Protein AF-A0A9D7K6Z4-F1 (afdb_monomer_lite)

Sequence (632 aa):
MKNIILPVLVLILILTETLTSQPLPDRYHSMVFTNWTETTDITFSTGVPRPNPGGGFYGWITGYPLNVREYQTTAVNLKMNIFTPTSDTLSKRPVIIIAFGGGFLSGSKDHWSIRLLAQNLAKRGFVTAVIDYRLGMNIFDDQLAMRAVYRGLQDGRSAVRFFKADAAGANIFRADPQNIYLGGHSSGGFIALHNAYLDTDSDRPVSTRVWNSNGIQIPDLLSLDSVGNNRNFDGRARAVFSLAGALGYTEYIEESTEPRVTLFHSTDDETVPYESGEPFSNLLWLVVGSDLPVVYGSNPISVQATSVGLAHDFHSYTSRGHGVHENGSNSLHGDIVPKISDGFYVNLLRPAPLVITGDTVICNDQLQQEYKTRQDSAAYYDWAIIGGSFIQHSPFSPEVVVLWNENAPVKSLSVTPYSYHRARGLTKSITVDILLRRTNTWTGGSGLWNTTSDWSLGISPDVCHNVVFPDLSDLSQNVTMDSTARVNISKIYIGQNQNLTLLSPLRLENASGIEVAGQLTISDTVDILSVYDADQNSLEVAGTADITTNGVLNISQATEHAVKVVNGGNLSNHGKMNIMADNPNNLFQDIKIEGAFTNYGTLSLSHPDKVVIHVTGGGVFTNEGIMVVKEE

Secondary structure (DSSP, 8-state):
----------------------PPP-TTTS---S-EEEEEEEEEEEEEEEEEE--SHHHHHHSS--SEEEEEEEEEEEEEEEEEETT---SSEEEEEEE--STTTS--TT-HHHHHHHHHHHTTT-EEEEE-------TT-HHHHHHHHHHHHHHHHHHHHHHHHHHHTT-TT-EEEEEEEEEEETHHHHHHHHHHH--SSSSS-GGGSSEEETTEEEPP---TTSSSS-TTS----SEEEEES--BS-GGG---TTSPEEEEEEETT-SSS-SSEE-TTTTT-TTSS---PPPEE-HHHHHHHHHHTT--EEEEEESS--S-TTEETTTEE-TTHHHHHHHHHIIIIISPPPP-EES-SEEETT--EEEEEE--SSEEEEEEEEESEEEEE--TT-SEEEEEE-TT-S--EEEEEEEETT--B---EEEE-EEEPPEEEEB-SSSEETT-GGGBTTSS---TTEEEEE---SS--EEEEE-TT--EEESEEEE-TTEEEEE-S-EEEEEE--EEESSEEEE-SEEEEEE-S-TT--SEEESSEEEE-TT-EEEEES--TTSEEE-TT-EEEESSEEEEE---TT----SEEESSEEEESSEEEEE-SS---EEE-TT-EEEE-SEEEEE--

Structure (mmCIF, N/CA/C/O backbone):
data_AF-A0A9D7K6Z4-F1
#
_entry.id   AF-A0A9D7K6Z4-F1
#
loop_
_atom_site.group_PDB
_atom_site.id
_atom_site.type_symbol
_atom_site.label_atom_id
_atom_site.label_alt_id
_atom_site.label_comp_id
_atom_site.label_asym_id
_atom_site.label_entity_id
_atom_site.label_seq_id
_atom_site.pdbx_PDB_ins_code
_atom_site.Cartn_x
_atom_site.Cartn_y
_atom_site.Cartn_z
_atom_site.occupancy
_atom_site.B_iso_or_equiv
_atom_site.auth_seq_id
_atom_site.auth_comp_id
_atom_site.auth_asym_id
_atom_site.auth_atom_id
_atom_site.pdbx_PDB_model_num
ATOM 1 N N . MET A 1 1 ? 35.020 -47.291 44.207 1.00 37.09 1 MET A N 1
ATOM 2 C CA . MET A 1 1 ? 35.430 -46.058 43.498 1.00 37.09 1 MET A CA 1
ATOM 3 C C . MET A 1 1 ? 34.581 -45.982 42.234 1.00 37.09 1 MET A C 1
ATOM 5 O O . MET A 1 1 ? 34.864 -46.702 41.295 1.00 37.09 1 MET A O 1
ATOM 9 N N . LYS A 1 2 ? 33.322 -45.531 42.335 1.00 36.59 2 LYS A N 1
ATOM 10 C CA . LYS A 1 2 ? 32.863 -44.150 42.077 1.00 36.59 2 LYS A CA 1
ATOM 11 C C . LYS A 1 2 ? 33.420 -43.597 40.761 1.00 36.59 2 LYS A C 1
ATOM 13 O O . LYS A 1 2 ? 34.565 -43.179 40.748 1.00 36.59 2 LYS A O 1
ATOM 18 N N . ASN A 1 3 ? 32.585 -43.555 39.724 1.00 33.53 3 ASN A N 1
ATOM 19 C CA . ASN A 1 3 ? 32.482 -42.393 38.846 1.00 33.53 3 ASN A CA 1
ATOM 20 C C . ASN A 1 3 ? 31.031 -42.257 38.380 1.00 33.53 3 ASN A C 1
ATOM 22 O O . ASN A 1 3 ? 30.435 -43.174 37.824 1.00 33.53 3 ASN A O 1
ATOM 26 N N . ILE A 1 4 ? 30.474 -41.115 38.759 1.00 34.97 4 ILE A N 1
ATOM 27 C CA . ILE A 1 4 ? 29.096 -40.668 38.616 1.00 34.97 4 ILE A CA 1
ATOM 28 C C . ILE A 1 4 ? 28.987 -40.015 37.237 1.00 34.97 4 ILE A C 1
ATOM 30 O O . ILE A 1 4 ? 29.739 -39.087 36.951 1.00 34.97 4 ILE A O 1
ATOM 34 N N . ILE A 1 5 ? 28.059 -40.479 36.402 1.00 33.41 5 ILE A N 1
ATOM 35 C CA . ILE A 1 5 ? 27.594 -39.726 35.234 1.00 33.41 5 ILE A CA 1
ATOM 36 C C . ILE A 1 5 ? 26.336 -38.986 35.688 1.00 33.41 5 ILE A C 1
ATOM 38 O O . ILE A 1 5 ? 25.294 -39.594 35.920 1.00 33.41 5 ILE A O 1
ATOM 42 N N . LEU A 1 6 ? 26.476 -37.677 35.885 1.00 29.45 6 LEU A N 1
ATOM 43 C CA . LEU A 1 6 ? 25.381 -36.738 36.108 1.00 29.45 6 LEU A CA 1
ATOM 44 C C . LEU A 1 6 ? 24.942 -36.213 34.728 1.00 29.45 6 LEU A C 1
ATOM 46 O O . LEU A 1 6 ? 25.812 -35.752 33.985 1.00 29.45 6 LEU A O 1
ATOM 50 N N . PRO A 1 7 ? 23.655 -36.249 34.344 1.00 38.41 7 PRO A N 1
ATOM 51 C CA . PRO A 1 7 ? 23.211 -35.546 33.154 1.00 38.41 7 PRO A CA 1
ATOM 52 C C . PRO A 1 7 ? 23.052 -34.062 33.497 1.00 38.41 7 PRO A C 1
ATOM 54 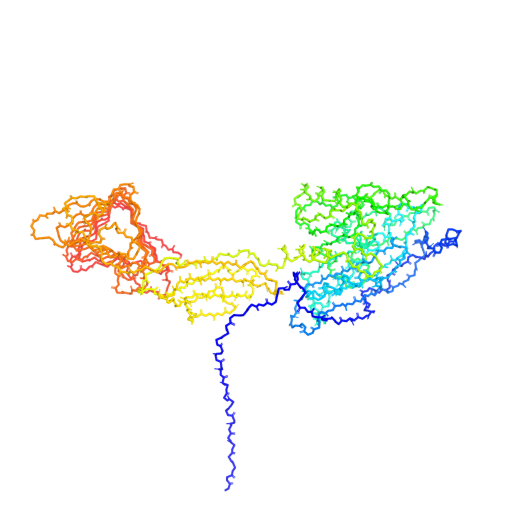O O . PRO A 1 7 ? 22.387 -33.693 34.465 1.00 38.41 7 PRO A O 1
ATOM 57 N N . VAL A 1 8 ? 23.693 -33.209 32.701 1.00 33.03 8 VAL A N 1
ATOM 58 C CA . VAL A 1 8 ? 23.504 -31.758 32.719 1.00 33.03 8 VAL A CA 1
ATOM 59 C C . VAL A 1 8 ? 22.067 -31.478 32.283 1.00 33.03 8 VAL A C 1
ATOM 61 O O . VAL A 1 8 ? 21.734 -31.579 31.104 1.00 33.03 8 VAL A O 1
ATOM 64 N N . LEU A 1 9 ? 21.206 -31.154 33.250 1.00 32.47 9 LEU A N 1
ATOM 65 C CA . LEU A 1 9 ? 19.923 -30.516 32.991 1.00 32.47 9 LEU A CA 1
ATOM 66 C C . LEU A 1 9 ? 20.225 -29.129 32.405 1.00 32.47 9 LEU A C 1
ATOM 68 O O . LEU A 1 9 ? 20.707 -28.241 33.109 1.00 32.47 9 LEU A O 1
ATOM 72 N N . VAL A 1 10 ? 19.973 -28.950 31.109 1.00 34.28 10 VAL A N 1
ATOM 73 C CA . VAL A 1 10 ? 19.897 -27.622 30.497 1.00 34.28 10 VAL A CA 1
ATOM 74 C C . VAL A 1 10 ? 18.641 -26.965 31.055 1.00 34.28 10 VAL A C 1
ATOM 76 O O . VAL A 1 10 ? 17.523 -27.277 30.655 1.00 34.28 10 VAL A O 1
ATOM 79 N N . LEU A 1 11 ? 18.837 -26.092 32.038 1.00 30.08 11 LEU A N 1
ATOM 80 C CA . LEU A 1 11 ? 17.816 -25.184 32.529 1.00 30.08 11 LEU A CA 1
ATOM 81 C C . LEU A 1 11 ? 17.513 -24.193 31.394 1.00 30.08 11 LEU A C 1
ATOM 83 O O . LEU A 1 11 ? 18.232 -23.213 31.208 1.00 30.08 11 LEU A O 1
ATOM 87 N N . ILE A 1 12 ? 16.483 -24.477 30.593 1.00 33.75 12 ILE A N 1
ATOM 88 C CA . ILE A 1 12 ? 15.885 -23.483 29.699 1.00 33.75 12 ILE A CA 1
ATOM 89 C C . ILE A 1 12 ? 15.189 -22.478 30.616 1.00 33.75 12 ILE A C 1
ATOM 91 O O . ILE A 1 12 ? 14.066 -22.696 31.067 1.00 33.75 12 ILE A O 1
ATOM 95 N N . LEU A 1 13 ? 15.893 -21.396 30.943 1.00 30.39 13 LEU A N 1
ATOM 96 C CA . LEU A 1 13 ? 15.270 -20.201 31.488 1.00 30.39 13 LEU A CA 1
ATOM 97 C C . LEU A 1 13 ? 14.396 -19.630 30.363 1.00 30.39 13 LEU A C 1
ATOM 99 O O . LEU A 1 13 ? 14.891 -18.952 29.465 1.00 30.39 13 LEU A O 1
ATOM 103 N N . ILE A 1 14 ? 13.102 -19.950 30.371 1.00 37.38 14 ILE A N 1
ATOM 104 C CA . ILE A 1 14 ? 12.118 -19.192 29.602 1.00 37.38 14 ILE A CA 1
ATOM 105 C C . ILE A 1 14 ? 12.006 -17.850 30.325 1.00 37.38 14 ILE A C 1
ATOM 107 O O . ILE A 1 14 ? 11.210 -17.690 31.247 1.00 37.38 14 ILE A O 1
ATOM 111 N N . LEU A 1 15 ? 12.862 -16.894 29.954 1.00 34.25 15 LEU A N 1
ATOM 112 C CA . LEU A 1 15 ? 12.531 -15.490 30.143 1.00 34.25 15 LEU A CA 1
ATOM 113 C C . LEU A 1 15 ? 11.283 -15.253 29.295 1.00 34.25 15 LEU A C 1
ATOM 115 O O . LEU A 1 15 ? 11.362 -15.132 28.074 1.00 34.25 15 LEU A O 1
ATOM 119 N N . THR A 1 16 ? 10.117 -15.217 29.933 1.00 36.50 16 THR A N 1
ATOM 120 C CA . THR A 1 16 ? 8.957 -14.534 29.370 1.00 36.50 16 THR A CA 1
ATOM 121 C C . THR A 1 16 ? 9.285 -13.046 29.398 1.00 36.50 16 THR A C 1
ATOM 123 O O . THR A 1 16 ? 8.867 -12.322 30.300 1.00 36.50 16 THR A O 1
ATOM 126 N N . GLU A 1 17 ? 10.123 -12.594 28.463 1.00 37.31 17 GLU A N 1
ATOM 127 C CA . GLU A 1 17 ? 10.185 -11.177 28.150 1.00 37.31 17 GLU A CA 1
ATOM 128 C C . GLU A 1 17 ? 8.777 -10.801 27.704 1.00 37.31 17 GLU A C 1
ATOM 130 O O . GLU A 1 17 ? 8.263 -11.309 26.704 1.00 37.31 17 GLU A O 1
ATOM 135 N N . THR A 1 18 ? 8.116 -9.948 28.480 1.00 43.31 18 THR A N 1
ATOM 136 C CA . THR A 1 18 ? 7.000 -9.173 27.967 1.00 43.31 18 THR A CA 1
ATOM 137 C C . THR A 1 18 ? 7.579 -8.340 26.829 1.00 43.31 18 THR A C 1
ATOM 139 O O . THR A 1 18 ? 8.197 -7.299 27.045 1.00 43.31 18 THR A O 1
ATOM 142 N N . LEU A 1 19 ? 7.481 -8.860 25.603 1.00 53.88 19 LEU A N 1
ATOM 143 C CA . LEU A 1 19 ? 7.866 -8.156 24.389 1.00 53.88 19 LEU A CA 1
ATOM 144 C C . LEU A 1 19 ? 6.964 -6.929 24.295 1.00 53.88 19 LEU A C 1
ATOM 146 O O . LEU A 1 19 ? 5.856 -6.989 23.772 1.00 53.88 19 LEU A O 1
ATOM 150 N N . THR A 1 20 ? 7.409 -5.816 24.869 1.00 63.69 20 THR A N 1
ATOM 151 C CA . THR A 1 20 ? 6.749 -4.533 24.656 1.00 63.69 20 THR A CA 1
ATOM 152 C C . THR A 1 20 ? 6.937 -4.179 23.188 1.00 63.69 20 THR A C 1
ATOM 154 O O . THR A 1 20 ? 8.060 -4.219 22.676 1.00 63.69 20 THR A O 1
ATOM 157 N N . SER A 1 21 ? 5.845 -3.885 22.483 1.00 71.31 21 SER A N 1
ATOM 158 C CA . SER A 1 21 ? 5.970 -3.319 21.148 1.00 71.31 21 SER A CA 1
ATOM 159 C C . SER A 1 21 ? 6.743 -2.009 21.244 1.00 71.31 21 SER A C 1
ATOM 161 O O . SER A 1 21 ? 6.557 -1.206 22.159 1.00 71.31 21 SER A O 1
ATOM 163 N N . GLN A 1 22 ? 7.662 -1.835 20.312 1.00 82.44 22 GLN A N 1
ATOM 164 C CA . GLN A 1 22 ? 8.374 -0.589 20.089 1.00 82.44 22 GLN A CA 1
ATOM 165 C C . GLN A 1 22 ? 8.113 -0.118 18.658 1.00 82.44 22 GLN A C 1
ATOM 167 O O . GLN A 1 22 ? 7.938 -0.963 17.764 1.00 82.44 22 GLN A O 1
ATOM 172 N N . PRO A 1 23 ? 8.154 1.199 18.405 1.00 87.75 23 PRO A N 1
ATOM 173 C CA . PRO A 1 23 ? 8.072 1.720 17.053 1.00 87.75 23 PRO A CA 1
ATOM 174 C C . PRO A 1 23 ? 9.242 1.195 16.220 1.00 87.75 23 PRO A C 1
ATOM 176 O O . PRO A 1 23 ? 10.409 1.274 16.613 1.00 87.75 23 PRO A O 1
ATOM 179 N N . LEU A 1 24 ? 8.926 0.655 15.043 1.00 90.31 24 LEU A N 1
ATOM 180 C CA . LEU A 1 24 ? 9.923 0.215 14.074 1.00 90.31 24 LEU A CA 1
ATOM 181 C C . LEU A 1 24 ? 10.249 1.355 13.091 1.00 90.31 24 LEU A C 1
ATOM 183 O O . LEU A 1 24 ? 9.414 2.230 12.856 1.00 90.31 24 LEU A O 1
ATOM 187 N N . PRO A 1 25 ? 11.446 1.356 12.474 1.00 89.62 25 PRO A N 1
ATOM 188 C CA . PRO A 1 25 ? 11.781 2.334 11.443 1.00 89.62 25 PRO A CA 1
ATOM 189 C C . PRO A 1 25 ? 10.821 2.268 10.249 1.00 89.62 25 PRO A C 1
ATOM 191 O O . PRO A 1 25 ? 10.492 1.178 9.778 1.00 89.62 25 PRO A O 1
ATOM 194 N N . ASP A 1 26 ? 10.438 3.430 9.720 1.00 89.88 26 ASP A N 1
ATOM 195 C CA . ASP A 1 26 ? 9.534 3.550 8.573 1.00 89.88 26 ASP A CA 1
ATOM 196 C C . ASP A 1 26 ? 10.262 3.298 7.243 1.00 89.88 26 ASP A C 1
ATOM 198 O O . ASP A 1 26 ? 10.756 4.219 6.572 1.00 89.88 26 ASP A O 1
ATOM 202 N N . ARG A 1 27 ? 10.385 2.011 6.901 1.00 94.00 27 ARG A N 1
ATOM 203 C CA . ARG A 1 27 ? 11.029 1.566 5.665 1.00 94.00 27 ARG A CA 1
ATOM 204 C C . ARG A 1 27 ? 10.255 2.028 4.442 1.00 94.00 27 ARG A C 1
ATOM 206 O O . ARG A 1 27 ? 9.035 2.119 4.443 1.00 94.00 27 ARG A O 1
ATOM 213 N N . TYR A 1 28 ? 10.993 2.239 3.361 1.00 95.38 28 TYR A N 1
ATOM 214 C CA . TYR A 1 28 ? 10.510 2.597 2.028 1.00 95.38 28 TYR A CA 1
ATOM 215 C C . TYR A 1 28 ? 9.839 3.964 1.927 1.00 95.38 28 TYR A C 1
ATOM 217 O O . TYR A 1 28 ? 9.566 4.392 0.817 1.00 95.38 28 TYR A O 1
ATOM 225 N N . HIS A 1 29 ? 9.636 4.680 3.025 1.00 91.31 29 HIS A N 1
ATOM 226 C CA . HIS A 1 29 ? 9.153 6.060 3.024 1.00 91.31 29 HIS A CA 1
ATOM 227 C C . HIS A 1 29 ? 10.229 7.046 3.507 1.00 91.31 29 HIS A C 1
ATOM 229 O O . HIS A 1 29 ? 10.330 8.168 3.007 1.00 91.31 29 HIS A O 1
ATOM 235 N N . SER A 1 30 ? 11.132 6.609 4.389 1.00 90.06 30 SER A N 1
ATOM 236 C CA . SER A 1 30 ? 12.250 7.415 4.892 1.00 90.06 30 SER A CA 1
ATOM 237 C C . SER A 1 30 ? 13.598 6.697 4.755 1.00 90.06 30 SER A C 1
ATOM 239 O O . SER A 1 30 ? 13.662 5.481 4.562 1.00 90.06 30 SER A O 1
ATOM 241 N N . MET A 1 31 ? 14.705 7.449 4.806 1.00 93.56 31 MET A N 1
ATOM 242 C CA . MET A 1 31 ? 16.043 6.850 4.862 1.00 93.56 31 MET A CA 1
ATOM 243 C C . MET A 1 31 ? 16.291 6.299 6.265 1.00 93.56 31 MET A C 1
ATOM 245 O O . MET A 1 31 ? 16.616 7.045 7.184 1.00 93.56 31 MET A O 1
ATOM 249 N N . VAL A 1 32 ? 16.140 4.988 6.416 1.00 94.81 32 VAL A N 1
ATOM 250 C CA . VAL A 1 32 ? 16.322 4.275 7.691 1.00 94.81 32 VAL A CA 1
ATOM 251 C C . VAL A 1 32 ? 17.691 3.602 7.810 1.00 94.81 32 VAL A C 1
ATOM 253 O O . VAL A 1 32 ? 18.069 3.161 8.892 1.00 94.81 32 VAL A O 1
ATOM 256 N N . PHE A 1 33 ? 18.457 3.550 6.716 1.00 96.06 33 PHE A N 1
ATOM 257 C CA . PHE A 1 33 ? 19.828 3.047 6.689 1.00 96.06 33 PHE A CA 1
ATOM 258 C C . PHE A 1 33 ? 20.815 4.155 6.324 1.00 96.06 33 PHE A C 1
ATOM 260 O O . PHE A 1 33 ? 20.578 4.966 5.429 1.00 96.06 33 PHE A O 1
ATOM 267 N N . THR A 1 34 ? 21.971 4.148 6.984 1.00 94.06 34 THR A N 1
ATOM 268 C CA . THR A 1 34 ? 23.052 5.107 6.724 1.00 94.06 34 THR A CA 1
ATOM 269 C C . THR A 1 34 ? 23.869 4.736 5.485 1.00 94.06 34 THR A C 1
ATOM 271 O O . THR A 1 34 ? 24.224 5.617 4.696 1.00 94.06 34 THR A O 1
ATOM 274 N N . ASN A 1 35 ? 24.114 3.435 5.283 1.00 95.69 35 ASN A N 1
ATOM 275 C CA . ASN A 1 35 ? 25.015 2.883 4.270 1.00 95.69 35 ASN A CA 1
ATOM 276 C C . ASN A 1 35 ? 24.365 1.767 3.436 1.00 95.69 35 ASN A C 1
ATOM 278 O O . ASN A 1 35 ? 23.361 1.167 3.828 1.00 95.69 35 ASN A O 1
ATOM 282 N N . TRP A 1 36 ? 24.986 1.472 2.295 1.00 96.62 36 TRP A N 1
ATOM 283 C CA . TRP A 1 36 ? 24.641 0.368 1.404 1.00 96.62 36 TRP A CA 1
ATOM 284 C C . TRP A 1 36 ? 25.891 -0.450 1.054 1.00 96.62 36 TRP A C 1
ATOM 286 O O . TRP A 1 36 ? 27.018 0.033 1.159 1.00 96.62 36 TRP A O 1
ATOM 296 N N . THR A 1 37 ? 25.680 -1.685 0.615 1.00 97.75 37 THR A N 1
ATOM 297 C CA . THR A 1 37 ? 26.680 -2.566 0.011 1.00 97.75 37 THR A CA 1
ATOM 298 C C . THR A 1 37 ? 26.389 -2.678 -1.477 1.00 97.75 37 THR A C 1
ATOM 300 O O . THR A 1 37 ? 25.245 -2.931 -1.855 1.00 97.75 37 THR A O 1
ATOM 303 N N . GLU A 1 38 ? 27.407 -2.495 -2.314 1.00 98.00 38 GLU A N 1
ATOM 304 C CA . GLU A 1 38 ? 27.313 -2.663 -3.764 1.00 98.00 38 GLU A CA 1
ATOM 305 C C . GLU A 1 38 ? 27.996 -3.965 -4.194 1.00 98.00 38 GLU A C 1
ATOM 307 O O . GLU A 1 38 ? 29.145 -4.218 -3.843 1.00 98.00 38 GLU A O 1
ATOM 312 N N . THR A 1 39 ? 27.286 -4.786 -4.964 1.00 98.12 39 THR A N 1
ATOM 313 C CA . THR A 1 39 ? 27.839 -5.944 -5.672 1.00 98.12 39 THR A CA 1
ATOM 314 C C . THR A 1 39 ? 27.844 -5.629 -7.162 1.00 98.12 39 THR A C 1
ATOM 316 O O . THR A 1 39 ? 26.783 -5.461 -7.764 1.00 98.12 39 THR A O 1
ATOM 319 N N . THR A 1 40 ? 29.031 -5.496 -7.747 1.00 97.88 40 THR A N 1
ATOM 320 C CA . THR A 1 40 ? 29.208 -5.026 -9.124 1.00 97.88 40 THR A CA 1
ATOM 321 C C . THR A 1 40 ? 29.250 -6.168 -10.134 1.00 97.88 40 THR A C 1
ATOM 323 O O . THR A 1 40 ? 29.604 -7.300 -9.810 1.00 97.88 40 THR A O 1
ATOM 326 N N . ASP A 1 41 ? 28.929 -5.845 -11.388 1.00 97.75 41 ASP A N 1
ATOM 327 C CA . ASP A 1 41 ? 29.152 -6.705 -12.559 1.00 97.75 41 ASP A CA 1
ATOM 328 C C . ASP A 1 41 ? 28.495 -8.099 -12.514 1.00 97.75 41 ASP A C 1
ATOM 330 O O . ASP A 1 41 ? 28.955 -9.043 -13.168 1.00 97.75 41 ASP A O 1
ATOM 334 N N . ILE A 1 42 ? 27.365 -8.220 -11.815 1.00 98.56 42 ILE A N 1
ATOM 335 C CA . ILE A 1 42 ? 26.556 -9.440 -11.796 1.00 98.56 42 ILE A CA 1
ATOM 336 C C . ILE A 1 42 ? 25.963 -9.670 -13.183 1.00 98.56 42 ILE A C 1
ATOM 338 O O . ILE A 1 42 ? 25.222 -8.838 -13.697 1.00 98.56 42 ILE A O 1
ATOM 342 N N . THR A 1 43 ? 26.280 -10.807 -13.800 1.00 98.62 43 THR A N 1
ATOM 343 C CA . THR A 1 43 ? 25.720 -11.172 -15.107 1.00 98.62 43 THR A CA 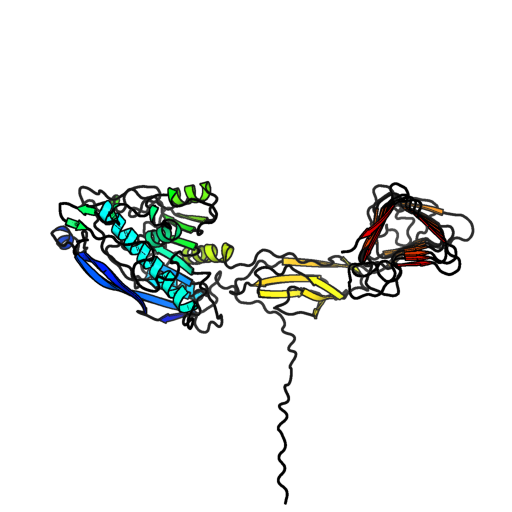1
ATOM 344 C C . THR A 1 43 ? 24.317 -11.740 -14.925 1.00 98.62 43 THR A C 1
ATOM 346 O O . THR A 1 43 ? 24.156 -12.766 -14.270 1.00 98.62 43 THR A O 1
ATOM 349 N N . PHE A 1 44 ? 23.314 -11.091 -15.518 1.00 98.50 44 PHE A N 1
ATOM 350 C CA . PHE A 1 44 ? 21.906 -11.492 -15.386 1.00 98.50 44 PHE A CA 1
ATOM 351 C C . PHE A 1 44 ? 21.299 -12.048 -16.681 1.00 98.50 44 PHE A C 1
ATOM 353 O O . PHE A 1 44 ? 20.234 -12.666 -16.654 1.00 98.50 44 PHE A O 1
ATOM 360 N N . SER A 1 45 ? 21.963 -11.811 -17.814 1.00 98.31 45 SER A N 1
ATOM 361 C CA . SER A 1 45 ? 21.547 -12.297 -19.126 1.00 98.31 45 SER A CA 1
ATOM 362 C C . SER A 1 45 ? 22.776 -12.600 -19.981 1.00 98.31 45 SER A C 1
ATOM 364 O O . SER A 1 45 ? 23.650 -11.745 -20.130 1.00 98.31 45 SER A O 1
ATOM 366 N N . THR A 1 46 ? 22.875 -13.811 -20.528 1.00 98.25 46 THR A N 1
ATOM 367 C CA . THR A 1 46 ? 24.036 -14.280 -21.291 1.00 98.25 46 THR A CA 1
ATOM 368 C C . THR A 1 46 ? 23.726 -14.487 -22.765 1.00 98.25 46 THR A C 1
ATOM 370 O O . THR A 1 46 ? 22.639 -14.928 -23.141 1.00 98.25 46 THR A O 1
ATOM 373 N N . GLY A 1 47 ? 24.718 -14.191 -23.608 1.00 96.81 47 GLY A N 1
ATOM 374 C CA . GLY A 1 47 ? 24.698 -14.500 -25.037 1.00 96.81 47 GLY A CA 1
ATOM 375 C C . GLY A 1 47 ? 23.547 -13.868 -25.824 1.00 96.81 47 GLY A C 1
ATOM 376 O O . GLY A 1 47 ? 23.122 -14.434 -26.830 1.00 96.81 47 GLY A O 1
ATOM 377 N N . VAL A 1 48 ? 23.016 -12.724 -25.384 1.00 96.88 48 VAL A N 1
ATOM 378 C CA . VAL A 1 48 ? 21.910 -12.064 -26.087 1.00 96.88 48 VAL A CA 1
ATOM 379 C C . VAL A 1 48 ? 22.413 -11.389 -27.367 1.00 96.88 48 VAL A C 1
ATOM 381 O O . VAL A 1 48 ? 23.486 -10.780 -27.354 1.00 96.88 48 VAL A O 1
ATOM 384 N N . PRO A 1 49 ? 21.678 -11.477 -28.490 1.00 95.50 49 PRO A N 1
ATOM 385 C CA . PRO A 1 49 ? 22.128 -10.915 -29.756 1.00 95.50 49 PRO A CA 1
ATOM 386 C C . PRO A 1 49 ? 21.997 -9.391 -29.732 1.00 95.50 49 PRO A C 1
ATOM 388 O O . PRO A 1 49 ? 20.895 -8.850 -29.589 1.00 95.50 49 PRO A O 1
ATOM 391 N N . ARG A 1 50 ? 23.128 -8.699 -29.881 1.00 95.19 50 ARG A N 1
ATOM 392 C CA . ARG A 1 50 ? 23.211 -7.246 -30.054 1.00 95.19 50 ARG A CA 1
ATOM 393 C C . ARG A 1 50 ? 23.583 -6.931 -31.500 1.00 95.19 50 ARG A C 1
ATOM 395 O O . ARG A 1 50 ? 24.578 -7.483 -31.968 1.00 95.19 50 ARG A O 1
ATOM 402 N N . PRO A 1 51 ? 22.843 -6.069 -32.210 1.00 94.06 51 PRO A N 1
ATOM 403 C CA . PRO A 1 51 ? 23.204 -5.712 -33.574 1.00 94.06 51 PRO A CA 1
ATOM 404 C C . PRO A 1 51 ? 24.531 -4.946 -33.599 1.00 94.06 51 PRO A C 1
ATOM 406 O O . PRO A 1 51 ? 24.820 -4.131 -32.720 1.00 94.06 51 PRO A O 1
ATOM 409 N N . ASN A 1 52 ? 25.351 -5.223 -34.608 1.00 92.12 52 ASN A N 1
ATOM 410 C CA . ASN A 1 52 ? 26.633 -4.552 -34.781 1.00 92.12 52 ASN A CA 1
ATOM 411 C C . ASN A 1 52 ? 26.416 -3.120 -35.302 1.00 92.12 52 ASN A C 1
ATOM 413 O O . ASN A 1 52 ? 25.506 -2.903 -36.110 1.00 92.12 52 ASN A O 1
ATOM 417 N N . PRO A 1 53 ? 27.254 -2.144 -34.903 1.00 90.06 53 PRO A N 1
ATOM 418 C CA . PRO A 1 53 ? 27.210 -0.796 -35.464 1.00 90.06 53 PRO A CA 1
ATOM 419 C C . PRO A 1 53 ? 27.282 -0.800 -36.996 1.00 90.06 53 PRO A C 1
ATOM 421 O O . PRO A 1 53 ? 28.077 -1.533 -37.590 1.00 90.06 53 PRO A O 1
ATOM 424 N N . GLY A 1 54 ? 26.463 0.031 -37.643 1.00 84.88 54 GLY A N 1
ATOM 425 C CA . GLY A 1 54 ? 26.444 0.162 -39.101 1.00 84.88 54 GLY A CA 1
ATOM 426 C C . GLY A 1 54 ? 27.694 0.844 -39.652 1.00 84.88 54 GLY A C 1
ATOM 427 O O . GLY A 1 54 ? 28.203 0.438 -40.705 1.00 84.88 54 GLY A O 1
ATOM 428 N N . GLY A 1 55 ? 28.219 1.812 -38.893 1.00 81.50 55 GLY A N 1
ATOM 429 C CA . GLY A 1 55 ? 29.345 2.659 -39.273 1.00 81.50 55 GLY A CA 1
ATOM 430 C C . GLY A 1 55 ? 28.954 3.696 -40.330 1.00 81.50 55 GLY A C 1
ATOM 431 O O . GLY A 1 55 ? 27.778 3.980 -40.546 1.00 81.50 55 GLY A O 1
ATOM 432 N N . GLY A 1 56 ? 29.952 4.252 -41.016 1.00 79.88 56 GLY A N 1
ATOM 433 C CA . GLY A 1 56 ? 29.746 5.231 -42.087 1.00 79.88 56 GLY A CA 1
ATOM 434 C C . GLY A 1 56 ? 29.902 6.683 -41.635 1.00 79.88 56 GLY A C 1
ATOM 435 O O . GLY A 1 56 ? 30.359 6.960 -40.526 1.00 79.88 56 GLY A O 1
ATOM 436 N N . PHE A 1 57 ? 29.548 7.607 -42.531 1.00 76.19 57 PHE A N 1
ATOM 437 C CA . PHE A 1 57 ? 29.800 9.045 -42.384 1.00 76.19 57 PHE A CA 1
ATOM 438 C C . PHE A 1 57 ? 29.279 9.610 -41.056 1.00 76.19 57 PHE A C 1
ATOM 440 O O . PHE A 1 57 ? 30.030 10.261 -40.338 1.00 76.19 57 PHE A O 1
ATOM 447 N N . TYR A 1 58 ? 28.037 9.281 -40.688 1.00 69.19 58 TYR A N 1
ATOM 448 C CA . TYR A 1 58 ? 27.405 9.770 -39.461 1.00 69.19 58 TYR A CA 1
ATOM 449 C C . TYR A 1 58 ? 28.109 9.295 -38.188 1.00 69.19 58 TYR A C 1
ATOM 451 O O . TYR A 1 58 ? 28.339 10.100 -37.293 1.00 69.19 58 TYR A O 1
ATOM 459 N N . GLY A 1 59 ? 28.521 8.026 -38.121 1.00 75.31 59 GLY A N 1
ATOM 460 C CA . GLY A 1 59 ? 29.284 7.522 -36.976 1.00 75.31 59 GLY A CA 1
ATOM 461 C C . GLY A 1 59 ? 30.678 8.144 -36.860 1.00 75.31 59 GLY A C 1
ATOM 462 O O . GLY A 1 59 ? 31.171 8.335 -35.752 1.00 75.31 59 GLY A O 1
ATOM 463 N N . TRP A 1 60 ? 31.294 8.509 -37.990 1.00 73.44 60 TRP A N 1
ATOM 464 C CA . TRP A 1 60 ? 32.585 9.201 -38.008 1.00 73.44 60 TRP A CA 1
ATOM 465 C C . TRP A 1 60 ? 32.488 10.644 -37.497 1.00 73.44 60 TRP A C 1
ATOM 467 O O . TRP A 1 60 ? 33.343 11.060 -36.719 1.00 73.44 60 TRP A O 1
ATOM 477 N N . ILE A 1 61 ? 31.450 11.394 -37.887 1.00 73.81 61 ILE A N 1
ATOM 478 C CA . ILE A 1 61 ? 31.309 12.803 -37.484 1.00 73.81 61 ILE A CA 1
ATOM 479 C C . ILE A 1 61 ? 30.713 12.993 -36.082 1.00 73.81 61 ILE A C 1
ATOM 481 O O . ILE A 1 61 ? 31.033 13.987 -35.438 1.00 73.81 61 ILE A O 1
ATOM 485 N N . THR A 1 62 ? 29.853 12.086 -35.599 1.00 73.69 62 THR A N 1
ATOM 486 C CA . THR A 1 62 ? 29.172 12.257 -34.297 1.00 73.69 62 THR A CA 1
ATOM 487 C C . THR A 1 62 ? 29.813 11.472 -33.157 1.00 73.69 62 THR A C 1
ATOM 489 O O . THR A 1 62 ? 29.560 11.779 -31.995 1.00 73.69 62 THR A O 1
ATOM 492 N N . GLY A 1 63 ? 30.610 10.442 -33.461 1.00 78.12 63 GLY A N 1
ATOM 493 C CA . GLY A 1 63 ? 31.128 9.505 -32.460 1.00 78.12 63 GLY A CA 1
ATOM 494 C C . GLY A 1 63 ? 30.084 8.523 -31.910 1.00 78.12 63 GLY A C 1
ATOM 495 O O . GLY A 1 63 ? 30.426 7.697 -31.065 1.00 78.12 63 GLY A O 1
ATOM 496 N N . TYR A 1 64 ? 28.838 8.564 -32.398 1.00 76.44 64 TYR A N 1
ATOM 497 C CA . TYR A 1 64 ? 27.758 7.662 -31.994 1.00 76.44 64 TYR A CA 1
ATOM 498 C C . TYR A 1 64 ? 27.372 6.698 -33.126 1.00 76.44 64 TYR A C 1
ATOM 500 O O . TYR A 1 64 ? 27.308 7.099 -34.290 1.00 76.44 64 TYR A O 1
ATOM 508 N N . PRO A 1 65 ? 27.061 5.423 -32.824 1.00 83.00 65 PRO A N 1
ATOM 509 C CA . PRO A 1 65 ? 26.575 4.474 -33.820 1.00 83.00 65 PRO A CA 1
ATOM 510 C C . PRO A 1 65 ? 25.097 4.747 -34.141 1.00 83.00 65 PRO A C 1
ATOM 512 O O . PRO A 1 65 ? 24.215 4.044 -33.663 1.00 83.00 65 PRO A O 1
ATOM 515 N N . LEU A 1 66 ? 24.835 5.782 -34.947 1.00 83.94 66 LEU A N 1
ATOM 516 C CA . LEU A 1 66 ? 23.485 6.252 -35.307 1.00 83.94 66 LEU A CA 1
ATOM 517 C C . LEU A 1 66 ? 22.695 5.277 -36.211 1.00 83.94 66 LEU A C 1
ATOM 519 O O . LEU A 1 66 ? 21.513 5.481 -36.467 1.00 83.94 66 LEU A O 1
ATOM 523 N N . ASN A 1 67 ? 23.337 4.209 -36.688 1.00 86.75 67 ASN A N 1
ATOM 524 C CA . ASN A 1 67 ? 22.732 3.110 -37.435 1.00 86.75 67 ASN A CA 1
ATOM 525 C C . ASN A 1 67 ? 23.311 1.753 -36.995 1.00 86.75 67 ASN A C 1
ATOM 527 O O . ASN A 1 67 ? 24.422 1.664 -36.458 1.00 86.75 67 ASN A O 1
ATOM 531 N N . VAL A 1 68 ? 22.589 0.665 -37.279 1.00 88.81 68 VAL A N 1
ATOM 532 C CA . VAL A 1 68 ? 22.989 -0.707 -36.920 1.00 88.81 68 VAL A CA 1
ATOM 533 C C . VAL A 1 68 ? 22.678 -1.725 -38.017 1.00 88.81 68 VAL A C 1
ATOM 535 O O . VAL A 1 68 ? 21.812 -1.505 -38.860 1.00 88.81 68 VAL A O 1
ATOM 538 N N . ARG A 1 69 ? 23.381 -2.864 -38.000 1.00 89.19 69 ARG A N 1
ATOM 539 C CA . ARG A 1 69 ? 23.155 -4.009 -38.897 1.00 89.19 69 ARG A CA 1
ATOM 540 C C . ARG A 1 69 ? 22.411 -5.113 -38.160 1.00 89.19 69 ARG A C 1
ATOM 542 O O . ARG A 1 69 ? 23.013 -5.954 -37.505 1.00 89.19 69 ARG A O 1
ATOM 549 N N . GLU A 1 70 ? 21.095 -5.143 -38.300 1.00 88.50 70 GLU A N 1
ATOM 550 C CA . GLU A 1 70 ? 20.230 -6.117 -37.613 1.00 88.50 70 GLU A CA 1
ATOM 551 C C . GLU A 1 70 ? 20.439 -7.572 -38.061 1.00 88.50 70 GLU A C 1
ATOM 553 O O . GLU A 1 70 ? 20.157 -8.499 -37.310 1.00 88.50 70 GLU A O 1
ATOM 558 N N . TYR A 1 71 ? 20.982 -7.776 -39.261 1.00 86.81 71 TYR A N 1
ATOM 559 C CA . TYR A 1 71 ? 21.354 -9.089 -39.797 1.00 86.81 71 TYR A CA 1
ATOM 560 C C . TYR A 1 71 ? 22.742 -9.568 -39.324 1.00 86.81 71 TYR A C 1
ATOM 562 O O . TYR A 1 71 ? 23.138 -10.696 -39.608 1.00 86.81 71 TYR A O 1
ATOM 570 N N . GLN A 1 72 ? 23.505 -8.722 -38.620 1.00 89.81 72 GLN A N 1
ATOM 571 C CA . GLN A 1 72 ? 24.826 -9.038 -38.070 1.00 89.81 72 GLN A CA 1
ATOM 572 C C . GLN A 1 72 ? 24.848 -8.725 -36.578 1.00 89.81 72 GLN A C 1
ATOM 574 O O . GLN A 1 72 ? 25.027 -7.577 -36.177 1.00 89.81 72 GLN A O 1
ATOM 579 N N . THR A 1 73 ? 24.705 -9.755 -35.747 1.00 92.56 73 THR A N 1
ATOM 580 C CA . THR A 1 73 ? 24.679 -9.597 -34.290 1.00 92.56 73 THR A CA 1
ATOM 581 C C . THR A 1 73 ? 25.903 -10.201 -33.621 1.00 92.56 73 THR A C 1
ATOM 583 O O . THR A 1 73 ? 26.357 -11.277 -34.009 1.00 92.56 73 THR A O 1
ATOM 586 N N . THR A 1 74 ? 26.370 -9.565 -32.553 1.00 94.62 74 THR A N 1
ATOM 587 C CA . THR A 1 74 ? 27.338 -10.132 -31.612 1.00 94.62 74 THR A CA 1
ATOM 588 C C . THR A 1 74 ? 26.612 -10.573 -30.345 1.00 94.62 74 THR A C 1
ATOM 590 O O . THR A 1 74 ? 25.782 -9.837 -29.810 1.00 94.62 74 THR A O 1
ATOM 593 N N . ALA A 1 75 ? 26.918 -11.774 -29.856 1.00 96.75 75 ALA A N 1
ATOM 594 C CA . ALA A 1 75 ? 26.416 -12.248 -28.572 1.00 96.75 75 ALA A CA 1
ATOM 595 C C . ALA A 1 75 ? 27.081 -11.461 -27.431 1.00 96.75 75 ALA A C 1
ATOM 597 O O . ALA A 1 75 ? 28.308 -11.405 -27.351 1.00 96.75 75 ALA A O 1
ATOM 598 N N . VAL A 1 76 ? 26.282 -10.858 -26.550 1.00 97.62 76 VAL A N 1
ATOM 599 C CA . VAL A 1 76 ? 26.776 -10.086 -25.401 1.00 97.62 76 VAL A CA 1
ATOM 600 C C . VAL A 1 76 ? 26.185 -10.594 -24.092 1.00 97.62 76 VAL A C 1
ATOM 602 O O . VAL A 1 76 ? 25.073 -11.117 -24.056 1.00 97.62 76 VAL A O 1
ATOM 605 N N . ASN A 1 77 ? 26.935 -10.423 -23.006 1.00 98.44 77 ASN A N 1
ATOM 606 C CA . ASN A 1 77 ? 26.439 -10.641 -21.651 1.00 98.44 77 ASN A CA 1
ATOM 607 C C . ASN A 1 77 ? 26.041 -9.292 -21.053 1.00 98.44 77 ASN A C 1
ATOM 609 O O . ASN A 1 77 ? 26.818 -8.339 -21.120 1.00 98.44 77 ASN A O 1
ATOM 613 N N . LEU A 1 78 ? 24.852 -9.223 -20.463 1.00 98.75 78 LEU A N 1
ATOM 614 C CA . LEU A 1 78 ? 24.362 -8.042 -19.766 1.00 98.75 78 LEU A CA 1
ATOM 615 C C . LEU A 1 78 ? 24.620 -8.177 -18.271 1.00 98.75 78 LEU A C 1
ATOM 617 O O . LEU A 1 78 ? 24.414 -9.242 -17.673 1.00 98.75 78 LEU A O 1
ATOM 621 N N . LYS A 1 79 ? 25.084 -7.079 -17.681 1.00 98.81 79 LYS A N 1
ATOM 622 C CA . LYS A 1 79 ? 25.498 -7.001 -16.286 1.00 98.81 79 LYS A CA 1
ATOM 623 C C . LYS A 1 79 ? 24.636 -6.022 -15.506 1.00 98.81 79 LYS A C 1
ATOM 625 O O . LYS A 1 79 ? 23.992 -5.151 -16.079 1.00 98.81 79 LYS A O 1
ATOM 630 N N . MET A 1 80 ? 24.651 -6.144 -14.189 1.00 98.81 80 MET A N 1
ATOM 631 C CA . MET A 1 80 ? 24.026 -5.194 -13.283 1.00 98.81 80 MET A CA 1
ATOM 632 C C . MET A 1 80 ? 24.896 -4.936 -12.057 1.00 98.81 80 MET A C 1
ATOM 634 O O . MET A 1 80 ? 25.691 -5.788 -11.657 1.00 98.81 80 MET A O 1
ATOM 638 N N . ASN A 1 81 ? 24.718 -3.764 -11.455 1.00 98.81 81 ASN A N 1
ATOM 639 C CA . ASN A 1 81 ? 25.237 -3.457 -10.126 1.00 98.81 81 ASN A CA 1
ATOM 640 C C . ASN A 1 81 ? 24.065 -3.482 -9.144 1.00 98.81 81 ASN A C 1
ATOM 642 O O . ASN A 1 81 ? 23.069 -2.795 -9.375 1.00 98.81 81 ASN A O 1
ATOM 646 N N . ILE A 1 82 ? 24.177 -4.259 -8.068 1.00 98.88 82 ILE A N 1
ATOM 647 C CA . ILE A 1 82 ? 23.120 -4.429 -7.064 1.00 98.88 82 ILE A CA 1
ATOM 648 C C . ILE A 1 82 ? 23.524 -3.708 -5.782 1.00 98.88 82 ILE A C 1
ATOM 650 O O . ILE A 1 82 ? 24.603 -3.951 -5.243 1.00 98.88 82 ILE A O 1
ATOM 654 N N . PHE A 1 83 ? 22.645 -2.854 -5.269 1.00 98.69 83 PHE A N 1
ATOM 655 C CA . PHE A 1 83 ? 22.824 -2.105 -4.034 1.00 98.69 83 PHE A CA 1
ATOM 656 C C . PHE A 1 83 ? 21.843 -2.632 -2.988 1.00 98.69 83 PHE A C 1
ATOM 658 O O . PHE A 1 83 ? 20.638 -2.727 -3.225 1.00 98.69 83 PHE A O 1
ATOM 665 N N . THR A 1 84 ? 22.354 -2.979 -1.809 1.00 97.75 84 THR A N 1
ATOM 666 C CA . THR A 1 84 ? 21.532 -3.450 -0.688 1.00 97.75 84 THR A CA 1
ATOM 667 C C . THR A 1 84 ? 21.852 -2.667 0.580 1.00 97.75 84 THR A C 1
ATOM 669 O O . THR A 1 84 ? 23.015 -2.334 0.800 1.00 97.75 84 THR A O 1
ATOM 672 N N . PRO A 1 85 ? 20.871 -2.353 1.437 1.00 95.38 85 PRO A N 1
ATOM 673 C CA . PRO A 1 85 ? 21.144 -1.710 2.718 1.00 95.38 85 PRO A CA 1
ATOM 674 C C . PRO A 1 85 ? 22.033 -2.589 3.607 1.00 95.38 85 PRO A C 1
ATOM 676 O O . PRO A 1 85 ? 21.806 -3.797 3.746 1.00 95.38 85 PRO A O 1
ATOM 679 N N . THR A 1 86 ? 23.053 -1.974 4.209 1.00 93.25 86 THR A N 1
ATOM 680 C CA . THR A 1 86 ? 24.021 -2.664 5.074 1.00 93.25 86 THR A CA 1
ATOM 681 C C . THR A 1 86 ? 23.371 -3.054 6.402 1.00 93.25 86 THR A C 1
ATOM 683 O O . THR A 1 86 ? 22.613 -2.276 6.976 1.00 93.25 86 THR A O 1
ATOM 686 N N . SER A 1 87 ? 23.675 -4.258 6.901 1.00 90.31 87 SER A N 1
ATOM 687 C CA . SER A 1 87 ? 23.155 -4.802 8.172 1.00 90.31 87 SER A CA 1
ATOM 688 C C . SER A 1 87 ? 21.628 -4.909 8.262 1.00 90.31 87 SER A C 1
ATOM 690 O O . SER A 1 87 ? 21.068 -5.053 9.347 1.00 90.31 87 SER A O 1
ATOM 692 N N . ASP A 1 88 ? 20.934 -4.872 7.126 1.00 93.75 88 ASP A N 1
ATOM 693 C CA . ASP A 1 88 ? 19.508 -5.151 7.078 1.00 93.75 88 ASP A CA 1
ATOM 694 C C . ASP A 1 88 ? 19.239 -6.617 7.452 1.00 93.75 88 ASP A C 1
ATOM 696 O O . ASP A 1 88 ? 19.922 -7.511 6.950 1.00 93.75 88 ASP A O 1
ATOM 700 N N . THR A 1 89 ? 18.244 -6.868 8.302 1.00 91.88 89 THR A N 1
ATOM 701 C CA . THR A 1 89 ? 17.851 -8.193 8.803 1.00 91.88 89 THR A CA 1
ATOM 702 C C . THR A 1 89 ? 16.614 -8.780 8.122 1.00 91.88 89 THR A C 1
ATOM 704 O O . THR A 1 89 ? 16.310 -9.947 8.355 1.00 91.88 89 THR A O 1
ATOM 707 N N . LEU A 1 90 ? 15.910 -8.036 7.257 1.00 94.25 90 LEU A N 1
ATOM 708 C CA . LEU A 1 90 ? 14.764 -8.600 6.537 1.00 94.25 90 LEU A CA 1
ATOM 709 C C . LEU A 1 90 ? 15.197 -9.718 5.581 1.00 94.25 90 LEU A C 1
ATOM 711 O O . LEU A 1 90 ? 16.209 -9.610 4.884 1.00 94.25 90 LEU A O 1
ATOM 715 N N . SER A 1 91 ? 14.412 -10.795 5.555 1.00 94.00 91 SER A N 1
ATOM 716 C CA . SER A 1 91 ? 14.652 -11.985 4.729 1.00 94.00 91 SER A CA 1
ATOM 717 C C . SER A 1 91 ? 14.102 -11.860 3.307 1.00 94.00 91 SER A C 1
ATOM 719 O O . SER A 1 91 ? 14.575 -12.558 2.415 1.00 94.00 91 SER A O 1
ATOM 721 N N . LYS A 1 92 ? 13.129 -10.967 3.087 1.00 95.62 92 LYS A N 1
ATOM 722 C CA . LYS A 1 92 ? 12.544 -10.648 1.779 1.00 95.62 92 LYS A CA 1
ATOM 723 C C . LYS A 1 92 ? 12.301 -9.147 1.678 1.00 95.62 92 LYS A C 1
ATOM 725 O O . LYS A 1 92 ? 11.674 -8.560 2.559 1.00 95.62 92 LYS A O 1
ATOM 730 N N . ARG A 1 93 ? 12.828 -8.522 0.629 1.00 97.50 93 ARG A N 1
ATOM 731 C CA . ARG A 1 93 ? 12.824 -7.069 0.431 1.00 97.50 93 ARG A CA 1
ATOM 732 C C . ARG A 1 93 ? 12.360 -6.736 -0.985 1.00 97.50 93 ARG A C 1
ATOM 734 O O . ARG A 1 93 ? 12.831 -7.387 -1.919 1.00 97.50 93 ARG A O 1
ATOM 741 N N . PRO A 1 94 ? 11.496 -5.724 -1.162 1.00 98.19 94 PRO A N 1
ATOM 742 C CA . PRO A 1 94 ? 11.117 -5.257 -2.485 1.00 98.19 94 PRO A CA 1
ATOM 743 C C . PRO A 1 94 ? 12.343 -4.824 -3.295 1.00 98.19 94 PRO A C 1
ATOM 745 O O . PRO A 1 94 ? 13.298 -4.259 -2.744 1.00 98.19 94 PRO A O 1
ATOM 748 N N . VAL A 1 95 ? 12.305 -5.098 -4.597 1.00 98.75 95 VAL A N 1
ATOM 749 C CA . VAL A 1 95 ? 13.391 -4.828 -5.543 1.00 98.75 95 VAL A CA 1
ATOM 750 C C . VAL A 1 95 ? 13.001 -3.677 -6.467 1.00 98.75 95 VAL A C 1
ATOM 752 O O . VAL A 1 95 ? 11.895 -3.676 -6.994 1.00 98.75 95 VAL A O 1
ATOM 755 N N . ILE A 1 96 ? 13.911 -2.732 -6.715 1.00 98.88 96 ILE A N 1
ATOM 756 C CA . ILE A 1 96 ? 13.770 -1.716 -7.768 1.00 98.88 96 ILE A CA 1
ATOM 757 C C . ILE A 1 96 ? 14.902 -1.880 -8.781 1.00 98.88 96 ILE A C 1
ATOM 759 O O . ILE A 1 96 ? 16.066 -1.609 -8.485 1.00 98.88 96 ILE A O 1
ATOM 763 N N . ILE A 1 97 ? 14.554 -2.298 -9.992 1.00 98.94 97 ILE A N 1
ATOM 764 C CA . ILE A 1 97 ? 15.465 -2.359 -11.134 1.00 98.94 97 ILE A CA 1
ATOM 765 C C . ILE A 1 97 ? 15.412 -1.010 -11.856 1.00 98.94 97 ILE A C 1
ATOM 767 O O . ILE A 1 97 ? 14.334 -0.457 -12.054 1.00 98.94 97 ILE A O 1
ATOM 771 N N . ILE A 1 98 ? 16.565 -0.466 -12.238 1.00 98.88 98 ILE A N 1
ATOM 772 C CA . ILE A 1 98 ? 16.680 0.856 -12.850 1.00 98.88 98 ILE A CA 1
ATOM 773 C C . ILE A 1 98 ? 17.527 0.774 -14.121 1.00 98.88 98 ILE A C 1
ATOM 775 O O . ILE A 1 98 ? 18.683 0.348 -14.091 1.00 98.88 98 ILE A O 1
ATOM 779 N N . ALA A 1 99 ? 16.958 1.202 -15.242 1.00 98.88 99 ALA A N 1
ATOM 780 C CA . ALA A 1 99 ? 17.646 1.321 -16.519 1.00 98.88 99 ALA A CA 1
ATOM 781 C C . ALA A 1 99 ? 18.096 2.773 -16.766 1.00 98.88 99 ALA A C 1
ATOM 783 O O . ALA A 1 99 ? 17.372 3.731 -16.482 1.00 98.88 99 ALA A O 1
ATOM 784 N N . PHE A 1 100 ? 19.309 2.939 -17.291 1.00 98.69 100 PHE A N 1
ATOM 785 C CA . PHE A 1 100 ? 19.881 4.246 -17.625 1.00 98.69 100 PHE A CA 1
ATOM 786 C C . PHE A 1 100 ? 19.338 4.801 -18.956 1.00 98.69 100 PHE A C 1
ATOM 788 O O . PHE A 1 100 ? 18.775 4.055 -19.757 1.00 98.69 100 PHE A O 1
ATOM 795 N N . GLY A 1 101 ? 19.512 6.107 -19.189 1.00 97.44 101 GLY A N 1
ATOM 796 C CA . GLY A 1 101 ? 19.136 6.786 -20.438 1.00 97.44 101 GLY A CA 1
ATOM 797 C C . GLY A 1 101 ? 20.139 6.603 -21.581 1.00 97.44 101 GLY A C 1
ATOM 798 O O . GLY A 1 101 ? 20.913 5.658 -21.585 1.00 97.44 101 GLY A O 1
ATOM 799 N N . GLY A 1 102 ? 20.149 7.507 -22.563 1.00 93.38 102 GLY A N 1
ATOM 800 C CA . GLY A 1 102 ? 21.115 7.460 -23.677 1.00 93.38 102 GLY A CA 1
ATOM 801 C C . GLY A 1 102 ? 20.559 6.922 -24.997 1.00 93.38 102 GLY A C 1
ATOM 802 O O . GLY A 1 102 ? 21.329 6.520 -25.875 1.00 93.38 102 GLY A O 1
ATOM 803 N N . GLY A 1 103 ? 19.229 6.911 -25.147 1.00 93.00 103 GLY A N 1
ATOM 804 C CA . GLY A 1 103 ? 18.548 6.713 -26.430 1.00 93.00 103 GLY A CA 1
ATOM 805 C C . GLY A 1 103 ? 18.776 5.344 -27.063 1.00 93.00 103 GLY A C 1
ATOM 806 O O . GLY A 1 103 ? 18.693 5.215 -28.276 1.00 93.00 103 GLY A O 1
ATOM 807 N N . PHE A 1 104 ? 19.140 4.333 -26.268 1.00 95.88 104 PHE A N 1
ATOM 808 C CA . PHE A 1 104 ? 19.623 3.037 -26.762 1.00 95.88 104 PHE A CA 1
ATOM 809 C C . PHE A 1 104 ? 20.885 3.122 -27.644 1.00 95.88 104 PHE A C 1
ATOM 811 O O . PHE A 1 104 ? 21.251 2.131 -28.270 1.00 95.88 104 PHE A O 1
ATOM 818 N N . LEU A 1 105 ? 21.582 4.260 -27.691 1.00 91.44 105 LEU A N 1
ATOM 819 C CA . LEU A 1 105 ? 22.794 4.476 -28.493 1.00 91.44 105 LEU A CA 1
ATOM 820 C C . LEU A 1 105 ? 24.065 4.404 -27.644 1.00 91.44 105 LEU A C 1
ATOM 822 O O . LEU A 1 105 ? 25.108 3.950 -28.115 1.00 91.44 105 LEU A O 1
ATOM 826 N N . SER A 1 106 ? 23.984 4.863 -26.397 1.00 92.62 106 SER A N 1
ATOM 827 C CA . SER A 1 106 ? 25.129 5.026 -25.499 1.00 92.62 106 SER A CA 1
ATOM 828 C C . SER A 1 106 ? 24.720 4.896 -24.032 1.00 92.62 106 SER A C 1
ATOM 830 O O . SER A 1 106 ? 23.535 4.805 -23.727 1.00 92.62 106 SER A O 1
ATOM 832 N N . GLY A 1 107 ? 25.710 4.893 -23.137 1.00 95.12 107 GLY A N 1
ATOM 833 C CA . GLY A 1 107 ? 25.523 4.806 -21.690 1.00 95.12 107 GLY A CA 1
ATOM 834 C C . GLY A 1 107 ? 25.841 3.423 -21.119 1.00 95.12 107 GLY A C 1
ATOM 835 O O . GLY A 1 107 ? 26.233 2.501 -21.838 1.00 95.12 107 GLY A O 1
ATOM 836 N N . SER A 1 108 ? 25.712 3.304 -19.800 1.00 97.94 108 SER A N 1
ATOM 837 C CA . SER A 1 108 ? 25.882 2.051 -19.065 1.00 97.94 108 SER A CA 1
ATOM 838 C C . SER A 1 108 ? 25.202 2.122 -17.700 1.00 97.94 108 SER A C 1
ATOM 840 O O . SER A 1 108 ? 24.825 3.201 -17.222 1.00 97.94 108 SER A O 1
ATOM 842 N N . LYS A 1 109 ? 25.155 0.977 -17.011 1.00 97.81 109 LYS A N 1
ATOM 843 C CA . LYS A 1 109 ? 24.767 0.870 -15.596 1.00 97.81 109 LYS A CA 1
ATOM 844 C C . LYS A 1 109 ? 25.567 1.756 -14.633 1.00 97.81 109 LYS A C 1
ATOM 846 O O . LYS A 1 109 ? 25.220 1.854 -13.456 1.00 97.81 109 LYS A O 1
ATOM 851 N N . ASP A 1 110 ? 26.647 2.376 -15.110 1.00 97.94 110 ASP A N 1
ATOM 852 C CA . ASP A 1 110 ? 27.512 3.231 -14.311 1.00 97.94 110 ASP A CA 1
ATOM 853 C C . ASP A 1 110 ? 27.157 4.730 -14.387 1.00 97.94 110 ASP A C 1
ATOM 855 O O . ASP A 1 110 ? 27.846 5.555 -13.787 1.00 97.94 110 ASP A O 1
ATOM 859 N N . HIS A 1 111 ? 26.049 5.092 -15.051 1.00 96.69 111 HIS A N 1
ATOM 860 C CA . HIS A 1 111 ? 25.559 6.474 -15.097 1.00 96.69 111 HIS A CA 1
ATOM 861 C C . HIS A 1 111 ? 25.313 7.045 -13.690 1.00 96.69 111 HIS A C 1
ATOM 863 O O . HIS A 1 111 ? 24.580 6.463 -12.881 1.00 96.69 111 HIS A O 1
ATOM 869 N N . TRP A 1 112 ? 25.910 8.205 -13.397 1.00 97.25 112 TRP A N 1
ATOM 870 C CA . TRP A 1 112 ? 26.015 8.748 -12.038 1.00 97.25 112 TRP A CA 1
ATOM 871 C C . TRP A 1 112 ? 24.652 8.966 -11.368 1.00 97.25 112 TRP A C 1
ATOM 873 O O . TRP A 1 112 ? 24.462 8.562 -10.221 1.00 97.25 112 TRP A O 1
ATOM 883 N N . SER A 1 113 ? 23.689 9.556 -12.083 1.00 97.69 113 SER A N 1
ATOM 884 C CA . SER A 1 113 ? 22.381 9.926 -11.528 1.00 97.69 113 SER A CA 1
ATOM 885 C C . SER A 1 113 ? 21.530 8.700 -11.216 1.00 97.69 113 SER A C 1
ATOM 887 O O . SER A 1 113 ? 20.824 8.655 -10.209 1.00 97.69 113 SER A O 1
ATOM 889 N N . ILE A 1 114 ? 21.672 7.655 -12.028 1.00 98.19 114 ILE A N 1
ATOM 890 C CA . ILE A 1 114 ? 20.959 6.389 -11.883 1.00 98.19 114 ILE A CA 1
ATOM 891 C C . ILE A 1 114 ? 21.530 5.580 -10.720 1.00 98.19 114 ILE A C 1
ATOM 893 O O . ILE A 1 114 ? 20.776 5.061 -9.896 1.00 98.19 114 ILE A O 1
ATOM 897 N N . ARG A 1 115 ? 22.862 5.542 -10.583 1.00 98.19 115 ARG A N 1
ATOM 898 C CA . ARG A 1 115 ? 23.517 4.983 -9.393 1.00 98.19 115 ARG A CA 1
ATOM 899 C C . ARG A 1 115 ? 23.089 5.731 -8.133 1.00 98.19 115 ARG A C 1
ATOM 901 O O . ARG A 1 115 ? 22.745 5.095 -7.142 1.00 98.19 115 ARG A O 1
ATOM 908 N N . LEU A 1 116 ? 23.062 7.064 -8.166 1.00 98.12 116 LEU A N 1
ATOM 909 C CA . LEU A 1 116 ? 22.650 7.875 -7.021 1.00 98.12 116 LEU A CA 1
ATOM 910 C C . LEU A 1 116 ? 21.189 7.599 -6.631 1.00 98.12 116 LEU A C 1
ATOM 912 O O . LEU A 1 116 ? 20.883 7.482 -5.443 1.00 98.12 116 LEU A O 1
ATOM 916 N N . LEU A 1 117 ? 20.295 7.414 -7.605 1.00 98.31 117 LEU A N 1
ATOM 917 C CA . LEU A 1 117 ? 18.917 6.991 -7.357 1.00 98.31 117 LEU A CA 1
ATOM 918 C C . LEU A 1 117 ? 18.870 5.616 -6.668 1.00 98.31 117 LEU A C 1
ATOM 920 O O . LEU A 1 117 ? 18.239 5.474 -5.619 1.00 98.31 117 LEU A O 1
ATOM 924 N N . ALA A 1 118 ? 19.606 4.633 -7.199 1.00 98.62 118 ALA A N 1
ATOM 925 C CA . ALA A 1 118 ? 19.688 3.281 -6.647 1.00 98.62 118 ALA A CA 1
ATOM 926 C C . ALA A 1 118 ? 20.199 3.271 -5.195 1.00 98.62 118 ALA A C 1
ATOM 928 O O . ALA A 1 118 ? 19.637 2.579 -4.345 1.00 98.62 118 ALA A O 1
ATOM 929 N N . GLN A 1 119 ? 21.216 4.079 -4.889 1.00 98.44 119 GLN A N 1
ATOM 930 C CA . GLN A 1 119 ? 21.792 4.217 -3.549 1.00 98.44 119 GLN A CA 1
ATOM 931 C C . GLN A 1 119 ? 20.803 4.828 -2.552 1.00 98.44 119 GLN A C 1
ATOM 933 O O . GLN A 1 119 ? 20.638 4.317 -1.443 1.00 98.44 119 GLN A O 1
ATOM 938 N N . ASN A 1 120 ? 20.120 5.912 -2.935 1.00 98.00 120 ASN A N 1
ATOM 939 C CA . ASN A 1 120 ? 19.151 6.577 -2.062 1.00 98.00 120 ASN A CA 1
ATOM 940 C C . ASN A 1 120 ? 17.928 5.691 -1.782 1.00 98.00 120 ASN A C 1
ATOM 942 O O . ASN A 1 120 ? 17.421 5.680 -0.661 1.00 98.00 120 ASN A O 1
ATOM 946 N N . LEU A 1 121 ? 17.483 4.913 -2.770 1.00 98.44 121 LEU A N 1
ATOM 947 C CA . LEU A 1 121 ? 16.430 3.913 -2.597 1.00 98.44 121 LEU A CA 1
ATOM 948 C C . LEU A 1 121 ? 16.908 2.722 -1.745 1.00 98.44 121 LEU A C 1
ATOM 950 O O . LEU A 1 121 ? 16.179 2.275 -0.860 1.00 98.44 121 LEU A O 1
ATOM 954 N N . ALA A 1 122 ? 18.154 2.263 -1.901 1.00 98.31 122 ALA A N 1
ATOM 955 C CA . ALA A 1 122 ? 18.716 1.220 -1.039 1.00 98.31 122 ALA A CA 1
ATOM 956 C C . ALA A 1 122 ? 18.744 1.653 0.437 1.00 98.31 122 ALA A C 1
ATOM 958 O O . ALA A 1 122 ? 18.342 0.892 1.317 1.00 98.31 122 ALA A O 1
ATOM 959 N N . LYS A 1 123 ? 19.099 2.916 0.718 1.00 97.69 123 LYS A N 1
ATOM 960 C CA . LYS A 1 123 ? 19.048 3.497 2.074 1.00 97.69 123 LYS A CA 1
ATOM 961 C C . LYS A 1 123 ? 17.643 3.573 2.681 1.00 97.69 123 LYS A C 1
ATOM 963 O O . LYS A 1 123 ? 17.502 3.712 3.896 1.00 97.69 123 LYS A O 1
ATOM 968 N N . ARG A 1 124 ? 16.598 3.476 1.858 1.00 97.44 124 ARG A N 1
ATOM 969 C CA . ARG A 1 124 ? 15.198 3.404 2.299 1.00 97.44 124 ARG A CA 1
ATOM 970 C C . ARG A 1 124 ? 14.751 1.970 2.593 1.00 97.44 124 ARG A C 1
ATOM 972 O O . ARG A 1 124 ? 13.696 1.784 3.180 1.00 97.44 124 ARG A O 1
ATOM 979 N N . GLY A 1 125 ? 15.548 0.954 2.257 1.00 97.06 125 GLY A N 1
ATOM 980 C CA . GLY A 1 125 ? 15.256 -0.451 2.564 1.00 97.06 125 GLY A CA 1
ATOM 981 C C . GLY A 1 125 ? 15.050 -1.354 1.348 1.00 97.06 125 GLY A C 1
ATOM 982 O O . GLY A 1 125 ? 14.839 -2.555 1.527 1.00 97.06 125 GLY A O 1
ATOM 983 N N . PHE A 1 126 ? 15.090 -0.803 0.131 1.00 98.25 126 PHE A N 1
ATOM 984 C CA . PHE A 1 126 ? 14.963 -1.576 -1.106 1.00 98.25 126 PHE A CA 1
ATOM 985 C C . PHE A 1 126 ? 16.249 -2.342 -1.427 1.00 98.25 126 PHE A C 1
ATOM 987 O O . PHE A 1 126 ? 17.352 -1.893 -1.124 1.00 98.25 126 PHE A O 1
ATOM 994 N N . VAL A 1 127 ? 16.116 -3.472 -2.114 1.00 98.69 127 VAL A N 1
ATOM 995 C CA . VAL A 1 127 ? 17.200 -3.966 -2.974 1.00 98.69 127 VAL A CA 1
ATOM 996 C C . VAL A 1 127 ? 17.092 -3.190 -4.279 1.00 98.69 127 VAL A C 1
ATOM 998 O O . VAL A 1 127 ? 16.008 -3.111 -4.846 1.00 98.69 127 VAL A O 1
ATOM 1001 N N . THR A 1 128 ? 18.171 -2.594 -4.769 1.00 98.81 128 THR A N 1
ATOM 1002 C CA . THR A 1 128 ? 18.131 -1.885 -6.053 1.00 98.81 128 THR A CA 1
ATOM 1003 C C . THR A 1 128 ? 19.163 -2.435 -7.012 1.00 98.81 128 THR A C 1
ATOM 1005 O O . THR A 1 128 ? 20.211 -2.917 -6.595 1.00 98.81 128 THR A O 1
ATOM 1008 N N . ALA A 1 129 ? 18.862 -2.403 -8.305 1.00 98.88 129 ALA A N 1
ATOM 1009 C CA . ALA A 1 129 ? 19.761 -2.895 -9.336 1.00 98.88 129 ALA A CA 1
ATOM 1010 C C . ALA A 1 129 ? 19.798 -1.928 -10.505 1.00 98.88 129 ALA A C 1
ATOM 1012 O O . ALA A 1 129 ? 18.749 -1.567 -11.023 1.00 98.88 129 ALA A O 1
ATOM 1013 N N . VAL A 1 130 ? 20.990 -1.538 -10.947 1.00 98.88 130 VAL A N 1
ATOM 1014 C CA . VAL A 1 130 ? 21.156 -0.769 -12.183 1.00 98.88 130 VAL A CA 1
ATOM 1015 C C . VAL A 1 130 ? 21.650 -1.704 -13.275 1.00 98.88 130 VAL A C 1
ATOM 1017 O O . VAL A 1 130 ? 22.661 -2.380 -13.075 1.00 98.88 130 VAL A O 1
ATOM 1020 N N . ILE A 1 131 ? 20.936 -1.769 -14.400 1.00 98.88 131 ILE A N 1
ATOM 1021 C CA . ILE A 1 131 ? 21.159 -2.778 -15.447 1.00 98.88 131 ILE A CA 1
ATOM 1022 C C . ILE A 1 131 ? 21.819 -2.195 -16.695 1.00 98.88 131 ILE A C 1
ATOM 1024 O O . ILE A 1 131 ? 21.474 -1.103 -17.142 1.00 98.88 131 ILE A O 1
ATOM 1028 N N . ASP A 1 132 ? 22.725 -2.966 -17.292 1.00 98.81 132 ASP A N 1
ATOM 1029 C CA . ASP A 1 132 ? 23.071 -2.831 -18.702 1.00 98.81 132 ASP A CA 1
ATOM 1030 C C . ASP A 1 132 ? 21.964 -3.443 -19.569 1.00 98.81 132 ASP A C 1
ATOM 1032 O O . ASP A 1 132 ? 21.387 -4.475 -19.225 1.00 98.81 132 ASP A O 1
ATOM 1036 N N . TYR A 1 133 ? 21.705 -2.842 -20.727 1.00 98.69 133 TYR A N 1
ATOM 1037 C CA . TYR A 1 133 ? 20.815 -3.382 -21.756 1.00 98.69 133 TYR A CA 1
ATOM 1038 C C . TYR A 1 133 ? 21.455 -3.248 -23.143 1.00 98.69 133 TYR A C 1
ATOM 1040 O O . TYR A 1 133 ? 22.445 -2.532 -23.339 1.00 98.69 133 TYR A O 1
ATOM 1048 N N . ARG A 1 134 ? 20.932 -3.979 -24.130 1.00 98.12 134 ARG A N 1
ATOM 1049 C CA . ARG A 1 134 ? 21.450 -3.967 -25.500 1.00 98.12 134 ARG A CA 1
ATOM 1050 C C . ARG A 1 134 ? 21.245 -2.591 -26.133 1.00 98.12 134 ARG A C 1
ATOM 1052 O O . ARG A 1 134 ? 20.142 -2.225 -26.517 1.00 98.12 134 ARG A O 1
ATOM 1059 N N . LEU A 1 135 ? 22.346 -1.862 -26.305 1.00 96.00 135 LEU A N 1
ATOM 1060 C CA . LEU A 1 135 ? 22.396 -0.683 -27.185 1.00 96.00 135 LEU A CA 1
ATOM 1061 C C . LEU A 1 135 ? 22.444 -1.100 -28.660 1.00 96.00 135 LEU A C 1
ATOM 1063 O O . LEU A 1 135 ? 22.925 -2.189 -28.984 1.00 96.00 135 LEU A O 1
ATOM 1067 N N . GLY A 1 136 ? 22.024 -0.189 -29.527 1.00 91.75 136 GLY A N 1
ATOM 1068 C CA . GLY A 1 136 ? 22.019 -0.309 -30.973 1.00 91.75 136 GLY A CA 1
ATOM 1069 C C . GLY A 1 136 ? 20.662 0.096 -31.530 1.00 91.75 136 GLY A C 1
ATOM 1070 O O . GLY A 1 136 ? 19.832 -0.772 -31.789 1.00 91.75 136 GLY A O 1
ATOM 1071 N N . MET A 1 137 ? 20.444 1.397 -31.697 1.00 90.56 137 MET A N 1
ATOM 1072 C CA . MET A 1 137 ? 19.288 1.964 -32.391 1.00 90.56 137 MET A CA 1
ATOM 1073 C C . MET A 1 137 ? 19.721 2.474 -33.762 1.00 90.56 137 MET A C 1
ATOM 1075 O O . MET A 1 137 ? 20.834 2.972 -33.921 1.00 90.56 137 MET A O 1
ATOM 1079 N N . ASN A 1 138 ? 18.843 2.339 -34.751 1.00 88.69 138 ASN A N 1
ATOM 1080 C CA . ASN A 1 138 ? 18.957 3.090 -35.989 1.00 88.69 138 ASN A CA 1
ATOM 1081 C C . ASN A 1 138 ? 18.006 4.283 -35.900 1.00 88.69 138 ASN A C 1
ATOM 1083 O O . ASN A 1 138 ? 16.807 4.071 -35.782 1.00 88.69 138 ASN A O 1
ATOM 1087 N N . ILE A 1 139 ? 18.538 5.505 -35.914 1.00 86.19 139 ILE A N 1
ATOM 1088 C CA . ILE A 1 139 ? 17.715 6.721 -35.794 1.00 86.19 139 ILE A CA 1
ATOM 1089 C C . ILE A 1 139 ? 17.139 7.199 -37.134 1.00 86.19 139 ILE A C 1
ATOM 1091 O O . ILE A 1 139 ? 16.435 8.199 -37.172 1.00 86.19 139 ILE A O 1
ATOM 1095 N N . PHE A 1 140 ? 17.470 6.510 -38.228 1.00 83.75 140 PHE A N 1
ATOM 1096 C CA . PHE A 1 140 ? 17.040 6.842 -39.588 1.00 83.75 140 PHE A CA 1
ATOM 1097 C C . PHE A 1 140 ? 15.974 5.867 -40.126 1.00 83.75 140 PHE A C 1
ATOM 1099 O O . PHE A 1 140 ? 15.766 5.809 -41.332 1.00 83.75 140 PHE A O 1
ATOM 1106 N N . ASP A 1 141 ? 15.398 5.018 -39.269 1.00 85.75 141 ASP A N 1
ATOM 1107 C CA . ASP A 1 141 ? 14.448 3.968 -39.658 1.00 85.75 141 ASP A CA 1
ATOM 1108 C C . ASP A 1 141 ? 13.528 3.634 -38.470 1.00 85.75 141 ASP A C 1
ATOM 1110 O O . ASP A 1 141 ? 13.991 3.112 -37.447 1.00 85.75 141 ASP A O 1
ATOM 1114 N N . ASP A 1 142 ? 12.234 3.945 -38.597 1.00 87.00 142 ASP A N 1
ATOM 1115 C CA . ASP A 1 142 ? 11.213 3.744 -37.561 1.00 87.00 142 ASP A CA 1
ATOM 1116 C C . ASP A 1 142 ? 11.128 2.285 -37.102 1.00 87.00 142 ASP A C 1
ATOM 1118 O O . ASP A 1 142 ? 11.123 1.981 -35.902 1.00 87.00 142 ASP A O 1
ATOM 1122 N N . GLN A 1 143 ? 11.088 1.359 -38.060 1.00 87.69 143 GLN A N 1
ATOM 1123 C CA . GLN A 1 143 ? 10.939 -0.066 -37.819 1.00 87.69 143 GLN A CA 1
ATOM 1124 C C . GLN A 1 143 ? 12.135 -0.603 -37.034 1.00 87.69 143 GLN A C 1
ATOM 1126 O O . GLN A 1 143 ? 11.966 -1.397 -36.099 1.00 87.69 143 GLN A O 1
ATOM 1131 N N . LEU A 1 144 ? 13.345 -0.155 -37.369 1.00 88.19 144 LEU A N 1
ATOM 1132 C CA . LEU A 1 144 ? 14.570 -0.533 -36.671 1.00 88.19 144 LEU A CA 1
ATOM 1133 C C . LEU A 1 144 ? 14.729 0.166 -35.313 1.00 88.19 144 LEU A C 1
ATOM 1135 O O . LEU A 1 144 ? 15.280 -0.436 -34.385 1.00 88.19 144 LEU A O 1
ATOM 1139 N N . ALA A 1 145 ? 14.205 1.380 -35.147 1.00 90.50 145 ALA A N 1
ATOM 1140 C CA . ALA A 1 145 ? 14.133 2.042 -33.848 1.00 90.50 145 ALA A CA 1
ATOM 1141 C C . ALA A 1 145 ? 13.209 1.287 -32.878 1.00 90.50 145 ALA A C 1
ATOM 1143 O O . ALA A 1 145 ? 13.608 1.004 -31.743 1.00 90.50 145 ALA A O 1
ATOM 1144 N N . MET A 1 146 ? 12.030 0.847 -33.337 1.00 93.19 146 MET A N 1
ATOM 1145 C CA . MET A 1 146 ? 11.119 0.010 -32.540 1.00 93.19 146 MET A CA 1
ATOM 1146 C C . MET A 1 146 ? 11.779 -1.299 -32.084 1.00 93.19 146 MET A C 1
ATOM 1148 O O . MET A 1 146 ? 11.600 -1.733 -30.943 1.00 93.19 146 MET A O 1
ATOM 1152 N N . ARG A 1 147 ? 12.613 -1.914 -32.933 1.00 94.31 147 ARG A N 1
ATOM 1153 C CA . ARG A 1 147 ? 13.383 -3.114 -32.562 1.00 94.31 147 ARG A CA 1
ATOM 1154 C C . ARG A 1 147 ? 14.371 -2.856 -31.423 1.00 94.31 147 ARG A C 1
ATOM 1156 O O . ARG A 1 147 ? 14.588 -3.751 -30.605 1.00 94.31 147 ARG A O 1
ATOM 1163 N N . ALA A 1 148 ? 14.959 -1.662 -31.336 1.00 95.56 148 ALA A N 1
ATOM 1164 C CA . ALA A 1 148 ? 15.850 -1.298 -30.233 1.00 95.56 148 ALA A CA 1
ATOM 1165 C C . ALA A 1 148 ? 15.100 -1.209 -28.898 1.00 95.56 148 ALA A C 1
ATOM 1167 O O . ALA A 1 148 ? 15.557 -1.790 -27.910 1.00 95.56 148 ALA A O 1
ATOM 1168 N N . VAL A 1 149 ? 13.919 -0.581 -28.895 1.00 97.06 149 VAL A N 1
ATOM 1169 C CA . VAL A 1 149 ? 13.030 -0.532 -27.722 1.00 97.06 149 VAL A CA 1
ATOM 1170 C C . VAL A 1 149 ? 12.636 -1.945 -27.293 1.00 97.06 149 VAL A C 1
ATOM 1172 O O . VAL A 1 149 ? 12.784 -2.297 -26.123 1.00 97.06 149 VAL A O 1
ATOM 1175 N N . TYR A 1 150 ? 12.231 -2.794 -28.242 1.00 97.50 150 TYR A N 1
ATOM 1176 C CA . TYR A 1 150 ? 11.833 -4.173 -27.956 1.00 97.50 150 TYR A CA 1
ATOM 1177 C C . TYR A 1 150 ? 12.982 -5.028 -27.385 1.00 97.50 150 TYR A C 1
ATOM 1179 O O . TYR A 1 150 ? 12.777 -5.808 -26.455 1.00 97.50 150 TYR A O 1
ATOM 1187 N N . ARG A 1 151 ? 14.224 -4.859 -27.864 1.00 97.81 151 ARG A N 1
ATOM 1188 C CA . ARG A 1 151 ? 15.393 -5.513 -27.245 1.00 97.81 151 ARG A CA 1
ATOM 1189 C C . ARG A 1 151 ? 15.597 -5.066 -25.800 1.00 97.81 151 ARG A C 1
ATOM 1191 O O . ARG A 1 151 ? 15.813 -5.914 -24.936 1.00 97.81 151 ARG A O 1
ATOM 1198 N N . GLY A 1 152 ? 15.516 -3.761 -25.543 1.00 98.25 152 GLY A N 1
ATOM 1199 C CA . GLY A 1 152 ? 15.631 -3.211 -24.193 1.00 98.25 152 GLY A CA 1
ATOM 1200 C C . GLY A 1 152 ? 14.536 -3.730 -23.259 1.00 98.25 152 GLY A C 1
ATOM 1201 O O . GLY A 1 152 ? 14.829 -4.101 -22.125 1.00 98.25 152 GLY A O 1
ATOM 1202 N N . LEU A 1 153 ? 13.298 -3.840 -23.753 1.00 98.38 153 LEU A N 1
ATOM 1203 C CA . LEU A 1 153 ? 12.178 -4.472 -23.054 1.00 98.38 153 LEU A CA 1
ATOM 1204 C C . LEU A 1 153 ? 12.522 -5.904 -22.617 1.00 98.38 153 LEU A C 1
ATOM 1206 O O . LEU A 1 153 ? 12.429 -6.220 -21.430 1.00 98.38 153 LEU A O 1
ATOM 1210 N N . GLN A 1 154 ? 12.978 -6.756 -23.541 1.00 98.38 154 GLN A N 1
ATOM 1211 C CA . GLN A 1 154 ? 13.390 -8.131 -23.222 1.00 98.38 154 GLN A CA 1
ATOM 1212 C C . GLN A 1 154 ? 14.516 -8.176 -22.177 1.00 98.38 154 GLN A C 1
ATOM 1214 O O . GLN A 1 154 ? 14.554 -9.067 -21.326 1.00 98.38 154 GLN A O 1
ATOM 1219 N N . ASP A 1 155 ? 15.435 -7.212 -22.220 1.00 98.81 155 ASP A N 1
ATOM 1220 C CA . ASP A 1 155 ? 16.547 -7.131 -21.276 1.00 98.81 155 ASP A CA 1
ATOM 1221 C C . ASP A 1 155 ? 16.055 -6.732 -19.873 1.00 98.81 155 ASP A C 1
ATOM 1223 O O . ASP A 1 155 ? 16.408 -7.388 -18.892 1.00 98.81 155 ASP A O 1
ATOM 1227 N N . GLY A 1 156 ? 15.153 -5.748 -19.769 1.00 98.69 156 GLY A N 1
ATOM 1228 C CA . GLY A 1 156 ? 14.468 -5.402 -18.517 1.00 98.69 156 GLY A CA 1
ATOM 1229 C C . GLY A 1 156 ? 13.673 -6.580 -17.941 1.00 98.69 156 GLY A C 1
ATOM 1230 O O . GLY A 1 156 ? 13.797 -6.897 -16.756 1.00 98.69 156 GLY A O 1
ATOM 1231 N N . ARG A 1 157 ? 12.946 -7.315 -18.794 1.00 98.69 157 ARG A N 1
ATOM 1232 C CA . ARG A 1 157 ? 12.258 -8.564 -18.420 1.00 98.69 157 ARG A CA 1
ATOM 1233 C C . ARG A 1 157 ? 13.230 -9.638 -17.930 1.00 98.69 157 ARG A C 1
ATOM 1235 O O . ARG A 1 157 ? 12.970 -10.325 -16.943 1.00 98.69 157 ARG A O 1
ATOM 1242 N N . SER A 1 158 ? 14.400 -9.774 -18.555 1.00 98.75 158 SER A N 1
ATOM 1243 C CA . SER A 1 158 ? 15.461 -10.677 -18.087 1.00 98.75 158 SER A CA 1
ATOM 1244 C C . SER A 1 158 ? 15.994 -10.311 -16.701 1.00 98.75 158 SER A C 1
ATOM 1246 O O . SER A 1 158 ? 16.297 -11.214 -15.922 1.00 98.75 158 SER A O 1
ATOM 1248 N N . ALA A 1 159 ? 16.074 -9.022 -16.365 1.00 98.81 159 ALA A N 1
ATOM 1249 C CA . ALA A 1 159 ? 16.469 -8.578 -15.031 1.00 98.81 159 ALA A CA 1
ATOM 1250 C C . ALA A 1 159 ? 15.410 -8.919 -13.967 1.00 98.81 159 ALA A C 1
ATOM 1252 O O . ALA A 1 159 ? 15.761 -9.391 -12.887 1.00 98.81 159 ALA A O 1
ATOM 1253 N N . VAL A 1 160 ? 14.117 -8.773 -14.277 1.00 98.88 160 VAL A N 1
ATOM 1254 C CA . VAL A 1 160 ? 13.028 -9.217 -13.384 1.00 98.88 160 VAL A CA 1
ATOM 1255 C C . VAL A 1 160 ? 13.123 -10.724 -13.124 1.00 98.88 160 VAL A C 1
ATOM 1257 O O . VAL A 1 160 ? 13.103 -11.166 -11.972 1.00 98.88 160 VAL A O 1
ATOM 1260 N N . ARG A 1 161 ? 13.311 -11.523 -14.182 1.00 98.75 161 ARG A N 1
ATOM 1261 C CA . ARG A 1 161 ? 13.446 -12.987 -14.078 1.00 98.75 161 ARG A CA 1
ATOM 1262 C C . ARG A 1 161 ? 14.669 -13.417 -13.279 1.00 98.75 161 ARG A C 1
ATOM 1264 O O . ARG A 1 161 ? 14.598 -14.417 -12.575 1.00 98.75 161 ARG A O 1
ATOM 1271 N N . PHE A 1 162 ? 15.769 -12.665 -13.345 1.00 98.81 162 PHE A N 1
ATOM 1272 C CA . PHE A 1 162 ? 16.948 -12.906 -12.512 1.00 98.81 162 PHE A CA 1
ATOM 1273 C C . PHE A 1 162 ? 16.611 -12.864 -11.017 1.00 98.81 162 PHE A C 1
ATOM 1275 O O . PHE A 1 162 ? 16.932 -13.808 -10.301 1.00 98.81 162 PHE A O 1
ATOM 1282 N N . PHE A 1 163 ? 15.902 -11.830 -10.554 1.00 98.81 163 PHE A N 1
ATOM 1283 C CA . PHE A 1 163 ? 15.509 -11.732 -9.145 1.00 98.81 163 PHE A CA 1
ATOM 1284 C C . PHE A 1 163 ? 14.463 -12.777 -8.744 1.00 98.81 163 PHE A C 1
ATOM 1286 O O . PHE A 1 163 ? 14.548 -13.316 -7.641 1.00 98.81 163 PHE A O 1
ATOM 1293 N N . LYS A 1 164 ? 13.515 -13.121 -9.630 1.00 98.69 164 LYS A N 1
ATOM 1294 C CA . LYS A 1 164 ? 12.572 -14.227 -9.376 1.00 98.69 164 LYS A CA 1
ATOM 1295 C C . LYS A 1 164 ? 13.300 -15.573 -9.246 1.00 98.69 164 LYS A C 1
ATOM 1297 O O . LYS A 1 164 ? 12.982 -16.348 -8.347 1.00 98.69 164 LYS A O 1
ATOM 1302 N N . ALA A 1 165 ? 14.302 -15.825 -10.090 1.00 98.56 165 ALA A N 1
ATOM 1303 C CA . ALA A 1 165 ? 15.117 -17.036 -10.041 1.00 98.56 165 ALA A CA 1
ATOM 1304 C C . ALA A 1 165 ? 16.009 -17.103 -8.792 1.00 98.56 165 ALA A C 1
ATOM 1306 O O . ALA A 1 165 ? 16.052 -18.148 -8.144 1.00 98.56 165 ALA A O 1
ATOM 1307 N N . ASP A 1 166 ? 16.671 -16.001 -8.415 1.00 98.38 166 ASP A N 1
ATOM 1308 C CA . ASP A 1 166 ? 17.437 -15.922 -7.162 1.00 98.38 166 ASP A CA 1
ATOM 1309 C C . ASP A 1 166 ? 16.537 -16.216 -5.956 1.00 98.38 166 ASP A C 1
ATOM 1311 O O . ASP A 1 166 ? 16.853 -17.086 -5.144 1.00 98.38 166 ASP A O 1
ATOM 1315 N N . ALA A 1 167 ? 15.369 -15.568 -5.890 1.00 98.19 167 ALA A N 1
ATOM 1316 C CA . ALA A 1 167 ? 14.413 -15.738 -4.802 1.00 98.19 167 ALA A CA 1
ATOM 1317 C C . ALA A 1 167 ? 13.826 -17.156 -4.694 1.00 98.19 167 ALA A C 1
ATOM 1319 O O . ALA A 1 167 ? 13.458 -17.573 -3.596 1.00 98.19 167 ALA A O 1
ATOM 1320 N N . ALA A 1 168 ? 13.732 -17.891 -5.807 1.00 98.06 168 ALA A N 1
ATOM 1321 C CA . ALA A 1 168 ? 13.309 -19.293 -5.826 1.00 98.06 168 ALA A CA 1
ATOM 1322 C C . ALA A 1 168 ? 14.420 -20.269 -5.389 1.00 98.06 168 ALA A C 1
ATOM 1324 O O . ALA A 1 168 ? 14.125 -21.409 -5.035 1.00 98.06 168 ALA A O 1
ATOM 1325 N N . GLY A 1 169 ? 15.684 -19.839 -5.441 1.00 96.81 169 GLY A N 1
ATOM 1326 C CA . GLY A 1 169 ? 16.852 -20.613 -5.031 1.00 96.81 169 GLY A CA 1
ATOM 1327 C C . GLY A 1 169 ? 17.338 -20.242 -3.630 1.00 96.81 169 GLY A C 1
ATOM 1328 O O . GLY A 1 169 ? 16.603 -20.319 -2.649 1.00 96.81 169 GLY A O 1
ATOM 1329 N N . ALA A 1 170 ? 18.611 -19.851 -3.530 1.00 95.56 170 ALA A N 1
ATOM 1330 C CA . ALA A 1 170 ? 19.240 -19.472 -2.262 1.00 95.56 170 ALA A CA 1
ATOM 1331 C C . ALA A 1 170 ? 18.815 -18.081 -1.752 1.00 95.56 170 ALA A C 1
ATOM 1333 O O . ALA A 1 170 ? 19.111 -17.745 -0.606 1.00 95.56 170 ALA A O 1
ATOM 1334 N N . ASN A 1 171 ? 18.146 -17.282 -2.593 1.00 97.50 171 ASN A N 1
ATOM 1335 C CA . ASN A 1 171 ? 17.743 -15.905 -2.327 1.00 97.50 171 ASN A CA 1
ATOM 1336 C C . ASN A 1 171 ? 18.895 -15.051 -1.778 1.00 97.50 171 ASN A C 1
ATOM 1338 O O . ASN A 1 171 ? 18.800 -14.454 -0.700 1.00 97.50 171 ASN A O 1
ATOM 1342 N N . ILE A 1 172 ? 20.007 -15.024 -2.519 1.00 96.94 172 ILE A N 1
ATOM 1343 C CA . ILE A 1 172 ? 21.268 -14.392 -2.111 1.00 96.94 172 ILE A CA 1
ATOM 1344 C C . ILE A 1 172 ? 21.040 -12.909 -1.807 1.00 96.94 172 ILE A C 1
ATOM 1346 O O . ILE A 1 172 ? 21.583 -12.369 -0.839 1.00 96.94 172 ILE A O 1
ATOM 1350 N N . PHE A 1 173 ? 20.186 -12.250 -2.593 1.00 96.88 173 PHE A N 1
ATOM 1351 C CA . PHE A 1 173 ? 19.891 -10.831 -2.424 1.00 96.88 173 PHE A CA 1
ATOM 1352 C C . PHE A 1 173 ? 18.740 -10.562 -1.453 1.00 96.88 173 PHE A C 1
ATOM 1354 O O . PHE A 1 173 ? 18.461 -9.396 -1.155 1.00 96.88 173 PHE A O 1
ATOM 1361 N N . ARG A 1 174 ? 18.106 -11.604 -0.894 1.00 97.56 174 ARG A N 1
ATOM 1362 C CA . ARG A 1 174 ? 16.930 -11.490 -0.014 1.00 97.56 174 ARG A CA 1
ATOM 1363 C C . ARG A 1 174 ? 15.832 -10.660 -0.675 1.00 97.56 174 ARG A C 1
ATOM 1365 O O . ARG A 1 174 ? 15.257 -9.762 -0.058 1.00 97.56 174 ARG A O 1
ATOM 1372 N N . ALA A 1 175 ? 15.618 -10.919 -1.959 1.00 97.56 175 ALA A N 1
ATOM 1373 C CA . ALA A 1 175 ? 14.597 -10.307 -2.782 1.00 97.56 175 ALA A CA 1
ATOM 1374 C C . ALA A 1 175 ? 13.223 -10.895 -2.445 1.00 97.56 175 ALA A C 1
ATOM 1376 O O . ALA A 1 175 ? 13.084 -12.073 -2.099 1.00 97.56 175 ALA A O 1
ATOM 1377 N N . ASP A 1 176 ? 12.201 -10.056 -2.541 1.00 97.94 176 ASP A N 1
ATOM 1378 C CA . ASP A 1 176 ? 10.816 -10.492 -2.568 1.00 97.94 176 ASP A CA 1
ATOM 1379 C C . ASP A 1 176 ? 10.354 -10.658 -4.027 1.00 97.94 176 ASP A C 1
ATOM 1381 O O . ASP A 1 176 ? 10.193 -9.653 -4.726 1.00 97.94 176 ASP A O 1
ATOM 1385 N N . PRO A 1 177 ? 10.103 -11.894 -4.501 1.00 97.38 177 PRO A N 1
ATOM 1386 C CA . PRO A 1 177 ? 9.718 -12.137 -5.888 1.00 97.38 177 PRO A CA 1
ATOM 1387 C C . PRO A 1 177 ? 8.337 -11.572 -6.246 1.00 97.38 177 PRO A C 1
ATOM 1389 O O . PRO A 1 177 ? 8.031 -11.444 -7.430 1.00 97.38 177 PRO A O 1
ATOM 1392 N N . GLN A 1 178 ? 7.507 -11.229 -5.252 1.00 96.44 178 GLN A N 1
ATOM 1393 C CA . GLN A 1 178 ? 6.190 -10.623 -5.462 1.00 96.44 178 GLN A CA 1
ATOM 1394 C C . GLN A 1 178 ? 6.229 -9.093 -5.512 1.00 96.44 178 GLN A C 1
ATOM 1396 O O . GLN A 1 178 ? 5.211 -8.476 -5.814 1.00 96.44 178 GLN A O 1
ATOM 1401 N N . ASN A 1 179 ? 7.364 -8.467 -5.200 1.00 97.56 179 ASN A N 1
ATOM 1402 C CA . ASN A 1 179 ? 7.510 -7.014 -5.142 1.00 97.56 179 ASN A CA 1
ATOM 1403 C C . ASN A 1 179 ? 8.775 -6.583 -5.895 1.00 97.56 179 ASN A C 1
ATOM 1405 O O . ASN A 1 179 ? 9.727 -6.076 -5.305 1.00 97.56 179 ASN A O 1
ATOM 1409 N N . ILE A 1 180 ? 8.778 -6.823 -7.209 1.00 98.69 180 ILE A N 1
ATOM 1410 C CA . ILE A 1 180 ? 9.833 -6.385 -8.129 1.00 98.69 180 ILE A CA 1
ATOM 1411 C C . ILE A 1 180 ? 9.279 -5.261 -9.003 1.00 98.69 180 ILE A C 1
ATOM 1413 O O . ILE A 1 180 ? 8.293 -5.449 -9.719 1.00 98.69 180 ILE A O 1
ATOM 1417 N N . TYR A 1 181 ? 9.931 -4.108 -8.940 1.00 98.69 181 TYR A N 1
ATOM 1418 C CA . TYR A 1 181 ? 9.586 -2.889 -9.660 1.00 98.69 181 TYR A CA 1
ATOM 1419 C C . TYR A 1 181 ? 10.663 -2.561 -10.692 1.00 98.69 181 TYR A C 1
ATOM 1421 O O . TYR A 1 181 ? 11.827 -2.936 -10.524 1.00 98.69 181 TYR A O 1
ATOM 1429 N N . LEU A 1 182 ? 10.288 -1.840 -11.744 1.00 98.81 182 LEU A N 1
ATOM 1430 C CA . LEU A 1 182 ? 11.205 -1.437 -12.809 1.00 98.81 182 LEU A CA 1
ATOM 1431 C C . LEU A 1 182 ? 11.018 0.040 -13.147 1.00 98.81 182 LEU A C 1
ATOM 1433 O O . LEU A 1 182 ? 9.903 0.525 -13.271 1.00 98.81 182 LEU A O 1
ATOM 1437 N N . GLY A 1 183 ? 12.105 0.770 -13.332 1.00 98.69 183 GLY A N 1
ATOM 1438 C CA . GLY A 1 183 ? 12.032 2.134 -13.825 1.00 98.69 183 GLY A CA 1
ATOM 1439 C C . GLY A 1 183 ? 13.280 2.557 -14.559 1.00 98.69 183 GLY A C 1
ATOM 1440 O O . GLY A 1 183 ? 14.204 1.770 -14.763 1.00 98.69 183 GLY A O 1
ATOM 1441 N N . GLY A 1 184 ? 13.325 3.817 -14.959 1.00 98.56 184 GLY A N 1
ATOM 1442 C CA . GLY A 1 184 ? 14.501 4.348 -15.621 1.00 98.56 184 GLY A CA 1
ATOM 1443 C C . GLY A 1 184 ? 14.310 5.748 -16.159 1.00 98.56 184 GLY A C 1
ATOM 1444 O O . GLY A 1 184 ? 13.232 6.333 -16.061 1.00 98.56 184 GLY A O 1
ATOM 1445 N N . HIS A 1 185 ? 15.395 6.265 -16.725 1.00 98.56 185 HIS A N 1
ATOM 1446 C CA . HIS A 1 185 ? 15.438 7.570 -17.375 1.00 98.56 185 HIS A CA 1
ATOM 1447 C C . HIS A 1 185 ? 15.498 7.430 -18.887 1.00 98.56 185 HIS A C 1
ATOM 1449 O O . HIS A 1 185 ? 16.228 6.569 -19.374 1.00 98.56 185 HIS A O 1
ATOM 1455 N N . SER A 1 186 ? 14.776 8.275 -19.628 1.00 98.19 186 SER A N 1
ATOM 1456 C CA . SER A 1 186 ? 14.842 8.327 -21.092 1.00 98.19 186 SER A CA 1
ATOM 1457 C C . SER A 1 186 ? 14.553 6.944 -21.698 1.00 98.19 186 SER A C 1
ATOM 1459 O O . SER A 1 186 ? 13.522 6.347 -21.389 1.00 98.19 186 SER A O 1
ATOM 1461 N N . SER A 1 187 ? 15.472 6.362 -22.473 1.00 98.31 187 SER A N 1
ATOM 1462 C CA . SER A 1 187 ? 15.383 4.976 -22.964 1.00 98.31 187 SER A CA 1
ATOM 1463 C C . SER A 1 187 ? 15.125 3.937 -21.863 1.00 98.31 187 SER A C 1
ATOM 1465 O O . SER A 1 187 ? 14.395 2.976 -22.089 1.00 98.31 187 SER A O 1
ATOM 1467 N N . GLY A 1 188 ? 15.634 4.134 -20.646 1.00 98.75 188 GLY A N 1
ATOM 1468 C CA . GLY A 1 188 ? 15.291 3.300 -19.493 1.00 98.75 188 GLY A CA 1
ATOM 1469 C C . GLY A 1 188 ? 13.832 3.445 -19.039 1.00 98.75 188 GLY A C 1
ATOM 1470 O O . GLY A 1 188 ? 13.224 2.467 -18.607 1.00 98.75 188 GLY A O 1
ATOM 1471 N N . GLY A 1 189 ? 13.248 4.636 -19.187 1.00 98.75 189 GLY A N 1
ATOM 1472 C CA . GLY A 1 189 ? 11.820 4.881 -18.973 1.00 98.75 189 GLY A CA 1
ATOM 1473 C C . GLY A 1 189 ? 10.956 4.188 -20.029 1.00 98.75 189 GLY A C 1
ATOM 1474 O O . GLY A 1 189 ? 9.953 3.573 -19.681 1.00 98.75 189 GLY A O 1
ATOM 1475 N N . PHE A 1 190 ? 11.389 4.174 -21.297 1.00 98.81 190 PHE A N 1
ATOM 1476 C CA . PHE A 1 190 ? 10.748 3.363 -22.344 1.00 98.81 190 PHE A CA 1
ATOM 1477 C C . PHE A 1 190 ? 10.756 1.875 -21.980 1.00 98.81 190 PHE A C 1
ATOM 1479 O O . PHE A 1 190 ? 9.721 1.225 -22.090 1.00 98.81 190 PHE A O 1
ATOM 1486 N N . ILE A 1 191 ? 11.896 1.338 -21.525 1.00 98.88 191 ILE A N 1
ATOM 1487 C CA . ILE A 1 191 ? 12.008 -0.068 -21.098 1.00 98.88 191 ILE A CA 1
ATOM 1488 C C . ILE A 1 191 ? 11.007 -0.374 -19.981 1.00 98.88 191 ILE A C 1
ATOM 1490 O O . ILE A 1 191 ? 10.329 -1.397 -20.036 1.00 98.88 191 ILE A O 1
ATOM 1494 N N . ALA A 1 192 ? 10.901 0.505 -18.984 1.00 98.81 192 ALA A N 1
ATOM 1495 C CA . ALA A 1 192 ? 9.985 0.324 -17.865 1.00 98.81 192 ALA A CA 1
ATOM 1496 C C . ALA A 1 192 ? 8.514 0.366 -18.299 1.00 98.81 192 ALA A C 1
ATOM 1498 O O . ALA A 1 192 ? 7.755 -0.540 -17.970 1.00 98.81 192 ALA A O 1
ATOM 1499 N N . LEU A 1 193 ? 8.124 1.368 -19.087 1.00 98.81 193 LEU A N 1
ATOM 1500 C CA . LEU A 1 193 ? 6.749 1.507 -19.566 1.00 98.81 193 LEU A CA 1
ATOM 1501 C C . LEU A 1 193 ? 6.336 0.328 -20.457 1.00 98.81 193 LEU A C 1
ATOM 1503 O O . LEU A 1 193 ? 5.297 -0.280 -20.227 1.00 98.81 193 LEU A O 1
ATOM 1507 N N . HIS A 1 194 ? 7.178 -0.071 -21.413 1.00 98.56 194 HIS A N 1
ATOM 1508 C CA . HIS A 1 194 ? 6.872 -1.223 -22.264 1.00 98.56 194 HIS A CA 1
ATOM 1509 C C . HIS A 1 194 ? 6.917 -2.548 -21.485 1.00 98.56 194 HIS A C 1
ATOM 1511 O O . HIS A 1 194 ? 6.253 -3.496 -21.880 1.00 98.56 194 HIS A O 1
ATOM 1517 N N . ASN A 1 195 ? 7.661 -2.645 -20.374 1.00 98.38 195 ASN A N 1
ATOM 1518 C CA . ASN A 1 195 ? 7.627 -3.832 -19.510 1.00 98.38 195 ASN A CA 1
ATOM 1519 C C . ASN A 1 195 ? 6.270 -4.005 -18.835 1.00 98.38 195 ASN A C 1
ATOM 1521 O O . ASN A 1 195 ? 5.817 -5.140 -18.692 1.00 98.38 195 ASN A O 1
ATOM 1525 N N . ALA A 1 196 ? 5.663 -2.892 -18.424 1.00 97.56 196 ALA A N 1
ATOM 1526 C CA . ALA A 1 196 ? 4.349 -2.895 -17.814 1.00 97.56 196 ALA A CA 1
ATOM 1527 C C . ALA A 1 196 ? 3.247 -3.179 -18.837 1.00 97.56 196 ALA A C 1
ATOM 1529 O O . ALA A 1 196 ? 2.407 -4.017 -18.531 1.00 97.56 196 ALA A O 1
ATOM 1530 N N . TYR A 1 197 ? 3.277 -2.534 -20.009 1.00 98.00 197 TYR A N 1
ATOM 1531 C CA . TYR A 1 197 ? 2.092 -2.411 -20.875 1.00 98.00 197 TYR A CA 1
ATOM 1532 C C . TYR A 1 197 ? 2.195 -3.118 -22.236 1.00 98.00 197 TYR A C 1
ATOM 1534 O O . TYR A 1 197 ? 1.183 -3.422 -22.840 1.00 98.00 197 TYR A O 1
ATOM 1542 N N . LEU A 1 198 ? 3.397 -3.440 -22.735 1.00 96.12 198 LEU A N 1
ATOM 1543 C CA . LEU A 1 198 ? 3.538 -4.323 -23.903 1.00 96.12 198 LEU A CA 1
ATOM 1544 C C . LEU A 1 198 ? 3.768 -5.747 -23.392 1.00 96.12 198 LEU A C 1
ATOM 1546 O O . LEU A 1 198 ? 4.908 -6.218 -23.284 1.00 96.12 198 LEU A O 1
ATOM 1550 N N . ASP A 1 199 ? 2.686 -6.404 -22.988 1.00 89.56 199 ASP A N 1
ATOM 1551 C CA . ASP A 1 199 ? 2.732 -7.628 -22.189 1.00 89.56 199 ASP A CA 1
ATOM 1552 C C . ASP A 1 199 ? 2.267 -8.895 -22.928 1.00 89.56 199 ASP A C 1
ATOM 1554 O O . ASP A 1 199 ? 2.516 -10.001 -22.434 1.00 89.56 199 ASP A O 1
ATOM 1558 N N . THR A 1 200 ? 1.723 -8.767 -24.143 1.00 89.69 200 THR A N 1
ATOM 1559 C CA . THR A 1 200 ? 1.411 -9.901 -25.021 1.00 89.69 200 THR A CA 1
ATOM 1560 C C . THR A 1 200 ? 2.351 -9.998 -26.230 1.00 89.69 200 THR A C 1
ATOM 1562 O O . THR A 1 200 ? 2.905 -9.014 -26.723 1.00 89.69 200 THR A O 1
ATOM 1565 N N . ASP A 1 201 ? 2.551 -11.216 -26.756 1.00 88.25 201 ASP A N 1
ATOM 1566 C CA . ASP A 1 201 ? 3.316 -11.394 -28.004 1.00 88.25 201 ASP A CA 1
ATOM 1567 C C . ASP A 1 201 ? 2.555 -10.875 -29.235 1.00 88.25 201 ASP A C 1
ATOM 1569 O O . ASP A 1 201 ? 3.177 -10.593 -30.260 1.00 88.25 201 ASP A O 1
ATOM 1573 N N . SER A 1 202 ? 1.226 -10.739 -29.161 1.00 89.75 202 SER A N 1
ATOM 1574 C CA . SER A 1 202 ? 0.413 -10.161 -30.238 1.00 89.75 202 SER A CA 1
ATOM 1575 C C . SER A 1 202 ? 0.756 -8.693 -30.474 1.00 89.75 202 SER A C 1
ATOM 1577 O O . SER A 1 202 ? 0.955 -8.319 -31.631 1.00 89.75 202 SER A O 1
ATOM 1579 N N . ASP A 1 203 ? 0.945 -7.918 -29.404 1.00 88.31 203 ASP A N 1
ATOM 1580 C CA . ASP A 1 203 ? 1.156 -6.456 -29.456 1.00 88.31 203 ASP A CA 1
ATOM 1581 C C . ASP A 1 203 ? 2.562 -6.064 -29.898 1.00 88.31 203 ASP A C 1
ATOM 1583 O O . ASP A 1 203 ? 2.877 -4.910 -30.186 1.00 88.31 203 ASP A O 1
ATOM 1587 N N . ARG A 1 204 ? 3.443 -7.056 -29.984 1.00 90.69 204 ARG A N 1
ATOM 1588 C CA . ARG A 1 204 ? 4.797 -6.882 -30.467 1.00 90.69 204 ARG A CA 1
ATOM 1589 C C . ARG A 1 204 ? 4.803 -6.261 -31.881 1.00 90.69 204 ARG A C 1
ATOM 1591 O O . ARG A 1 204 ? 4.147 -6.803 -32.780 1.00 90.69 204 ARG A O 1
ATOM 1598 N N . PRO A 1 205 ? 5.617 -5.215 -32.144 1.00 90.31 205 PRO A N 1
ATOM 1599 C CA . PRO A 1 205 ? 5.678 -4.579 -33.458 1.00 90.31 205 PRO A CA 1
ATOM 1600 C C . PRO A 1 205 ? 6.053 -5.565 -34.566 1.00 90.31 205 PRO A C 1
ATOM 1602 O O . PRO A 1 205 ? 6.918 -6.430 -34.381 1.00 90.31 205 PRO A O 1
ATOM 1605 N N . VAL A 1 206 ? 5.446 -5.413 -35.747 1.00 89.62 206 VAL A N 1
ATOM 1606 C CA . VAL A 1 206 ? 5.688 -6.292 -36.908 1.00 89.62 206 VAL A CA 1
ATOM 1607 C C . VAL A 1 206 ? 7.172 -6.337 -37.284 1.00 89.62 206 VAL A C 1
ATOM 1609 O O . VAL A 1 206 ? 7.680 -7.414 -37.591 1.00 89.62 206 VAL A O 1
ATOM 1612 N N . SER A 1 207 ? 7.897 -5.222 -37.145 1.00 88.75 207 SER A N 1
ATOM 1613 C CA . SER A 1 207 ? 9.342 -5.135 -37.408 1.00 88.75 207 SER A CA 1
ATOM 1614 C C . SER A 1 207 ? 10.210 -6.069 -36.571 1.00 88.75 207 SER A C 1
ATOM 1616 O O . SER A 1 207 ? 11.355 -6.342 -36.930 1.00 88.75 207 SER A O 1
ATOM 1618 N N . THR A 1 208 ? 9.713 -6.557 -35.438 1.00 92.25 208 THR A N 1
ATOM 1619 C CA . THR A 1 208 ? 10.461 -7.466 -34.559 1.00 92.25 208 THR A CA 1
ATOM 1620 C C . THR A 1 208 ? 10.324 -8.938 -34.966 1.00 92.25 208 THR A C 1
ATOM 1622 O O . THR A 1 208 ? 11.118 -9.764 -34.508 1.00 92.25 208 THR A O 1
ATOM 1625 N N . ARG A 1 209 ? 9.350 -9.263 -35.827 1.00 91.56 209 ARG A N 1
ATOM 1626 C CA . ARG A 1 209 ? 9.177 -10.586 -36.443 1.00 91.56 209 ARG A CA 1
ATOM 1627 C C . ARG A 1 209 ? 10.127 -10.734 -37.636 1.00 91.56 209 ARG A C 1
ATOM 1629 O O . ARG A 1 209 ? 10.806 -9.783 -38.027 1.00 91.56 209 ARG A O 1
ATOM 1636 N N . VAL A 1 210 ? 10.201 -11.936 -38.212 1.00 83.69 210 VAL A N 1
ATOM 1637 C CA . VAL A 1 210 ? 10.951 -12.140 -39.464 1.00 83.69 210 VAL A CA 1
ATOM 1638 C C . VAL A 1 210 ? 10.385 -11.229 -40.552 1.00 83.69 210 VAL A C 1
ATOM 1640 O O . VAL A 1 210 ? 9.199 -11.292 -40.869 1.00 83.69 210 VAL A O 1
ATOM 1643 N N . TRP A 1 211 ? 11.251 -10.422 -41.155 1.00 76.62 211 TRP A N 1
ATOM 1644 C CA . TRP A 1 211 ? 10.893 -9.493 -42.224 1.00 76.62 211 TRP A CA 1
ATOM 1645 C C . TRP A 1 211 ? 12.049 -9.364 -43.224 1.00 76.62 211 TRP A C 1
ATOM 1647 O O . TRP A 1 211 ? 13.219 -9.544 -42.873 1.00 76.62 211 TRP A O 1
ATOM 1657 N N . ASN A 1 212 ? 11.724 -9.078 -44.486 1.00 76.25 212 ASN A N 1
ATOM 1658 C CA . ASN A 1 212 ? 12.707 -8.846 -45.540 1.00 76.25 212 ASN A CA 1
ATOM 1659 C C . ASN A 1 212 ? 12.904 -7.337 -45.735 1.00 76.25 212 ASN A C 1
ATOM 1661 O O . ASN A 1 212 ? 11.988 -6.658 -46.187 1.00 76.25 212 ASN A O 1
ATOM 1665 N N . SER A 1 213 ? 14.101 -6.834 -45.423 1.00 70.94 213 SER A N 1
ATOM 1666 C CA . SER A 1 213 ? 14.494 -5.452 -45.709 1.00 70.94 213 SER A CA 1
ATOM 1667 C C . SER A 1 213 ? 15.487 -5.440 -46.868 1.00 70.94 213 SER A C 1
ATOM 1669 O O . SER A 1 213 ? 16.614 -5.914 -46.724 1.00 70.94 213 SER A O 1
ATOM 1671 N N . ASN A 1 214 ? 15.076 -4.925 -48.031 1.00 72.75 214 ASN A N 1
ATOM 1672 C CA . ASN A 1 214 ? 15.926 -4.770 -49.223 1.00 72.75 214 ASN A CA 1
ATOM 1673 C C . ASN A 1 214 ? 16.667 -6.054 -49.664 1.00 72.75 214 ASN A C 1
ATOM 1675 O O . ASN A 1 214 ? 17.835 -6.011 -50.050 1.00 72.75 214 ASN A O 1
ATOM 1679 N N . GLY A 1 215 ? 16.008 -7.214 -49.597 1.00 76.31 215 GLY A N 1
ATOM 1680 C CA . GLY A 1 215 ? 16.588 -8.513 -49.959 1.00 76.31 215 GLY A CA 1
ATOM 1681 C C . GLY A 1 215 ? 17.379 -9.190 -48.834 1.00 76.31 215 GLY A C 1
ATOM 1682 O O . GLY A 1 215 ? 17.871 -10.301 -49.027 1.00 76.31 215 GLY A O 1
ATOM 1683 N N . ILE A 1 216 ? 17.481 -8.562 -47.658 1.00 78.44 216 ILE A N 1
ATOM 1684 C CA . ILE A 1 216 ? 18.159 -9.097 -46.476 1.00 78.44 216 ILE A CA 1
ATOM 1685 C C . ILE A 1 216 ? 17.110 -9.559 -45.462 1.00 78.44 216 ILE A C 1
ATOM 1687 O O . ILE A 1 216 ? 16.242 -8.794 -45.039 1.00 78.44 216 ILE A O 1
ATOM 1691 N N . GLN A 1 217 ? 17.202 -10.822 -45.046 1.00 83.75 217 GLN A N 1
ATOM 1692 C CA . GLN A 1 217 ? 16.346 -11.366 -43.997 1.00 83.75 217 GLN A CA 1
ATOM 1693 C C . GLN A 1 217 ? 16.791 -10.837 -42.631 1.00 83.75 217 GLN A C 1
ATOM 1695 O O . GLN A 1 217 ? 17.903 -11.105 -42.174 1.00 83.75 217 GLN A O 1
ATOM 1700 N N . ILE A 1 218 ? 15.906 -10.093 -41.975 1.00 85.69 218 ILE A N 1
ATOM 1701 C CA . ILE A 1 218 ? 16.100 -9.609 -40.612 1.00 85.69 218 ILE A CA 1
ATOM 1702 C C . ILE A 1 218 ? 15.587 -10.680 -39.635 1.00 85.69 218 ILE A C 1
ATOM 1704 O O . ILE A 1 218 ? 14.474 -11.184 -39.823 1.00 85.69 218 ILE A O 1
ATOM 1708 N N . PRO A 1 219 ? 16.374 -11.069 -38.611 1.00 87.69 219 PRO A N 1
ATOM 1709 C CA . PRO A 1 219 ? 15.986 -12.136 -37.696 1.00 87.69 219 PRO A CA 1
ATOM 1710 C C . PRO A 1 219 ? 14.848 -11.717 -36.755 1.00 87.69 219 PRO A C 1
ATOM 1712 O O . PRO A 1 219 ? 14.763 -10.558 -36.324 1.00 87.69 219 PRO A O 1
ATOM 1715 N N . ASP A 1 220 ? 14.021 -12.703 -36.397 1.00 92.81 220 ASP A N 1
ATOM 1716 C CA . ASP A 1 220 ? 13.014 -12.588 -35.341 1.00 92.81 220 ASP A CA 1
ATOM 1717 C C . ASP A 1 220 ? 13.697 -12.337 -33.989 1.00 92.81 220 ASP A C 1
ATOM 1719 O O . ASP A 1 220 ? 14.663 -13.018 -33.634 1.00 92.81 220 ASP A O 1
ATOM 1723 N N . LEU A 1 221 ? 13.195 -11.368 -33.224 1.00 94.00 221 LEU A N 1
ATOM 1724 C CA . LEU A 1 221 ? 13.685 -11.074 -31.875 1.00 94.00 221 LEU A CA 1
ATOM 1725 C C . LEU A 1 221 ? 13.134 -12.027 -30.805 1.00 94.00 221 LEU A C 1
ATOM 1727 O O . LEU A 1 221 ? 13.569 -11.950 -29.659 1.00 94.00 221 LEU A O 1
ATOM 1731 N N . LEU A 1 222 ? 12.246 -12.947 -31.183 1.00 94.88 222 LEU A N 1
ATOM 1732 C CA . LEU A 1 222 ? 11.492 -13.865 -30.331 1.00 94.88 222 LEU A CA 1
ATOM 1733 C C . LEU A 1 222 ? 10.523 -13.138 -29.384 1.00 94.88 222 LEU A C 1
ATOM 1735 O O . LEU A 1 222 ? 10.502 -11.907 -29.297 1.00 94.88 222 LEU A O 1
ATOM 1739 N N . SER A 1 223 ? 9.707 -13.911 -28.668 1.00 94.44 223 SER A N 1
ATOM 1740 C CA . SER A 1 223 ? 8.743 -13.365 -27.711 1.00 94.44 223 SER A CA 1
ATOM 1741 C C . SER A 1 223 ? 9.411 -12.712 -26.494 1.00 94.44 223 SER A C 1
ATOM 1743 O O . SER A 1 223 ? 10.624 -12.836 -26.277 1.00 94.44 223 SER A O 1
ATOM 1745 N N . LEU A 1 224 ? 8.604 -12.007 -25.700 1.00 94.94 224 LEU A N 1
ATOM 1746 C CA . LEU A 1 224 ? 9.021 -11.158 -24.579 1.00 94.94 224 LEU A CA 1
ATOM 1747 C C . LEU A 1 224 ? 10.018 -11.831 -23.621 1.00 94.94 224 LEU A C 1
ATOM 1749 O O . LEU A 1 224 ? 11.043 -11.243 -23.281 1.00 94.94 224 LEU A O 1
ATOM 1753 N N . ASP A 1 225 ? 9.758 -13.088 -23.253 1.00 95.62 225 ASP A N 1
ATOM 1754 C CA . ASP A 1 225 ? 10.567 -13.854 -22.297 1.00 95.62 225 ASP A CA 1
ATOM 1755 C C . ASP A 1 225 ? 11.400 -14.976 -22.959 1.00 95.62 225 ASP A C 1
ATOM 1757 O O . ASP A 1 225 ? 11.945 -15.852 -22.286 1.00 95.62 225 ASP A O 1
ATOM 1761 N N . SER A 1 226 ? 11.587 -14.950 -24.281 1.00 94.75 226 SER A N 1
ATOM 1762 C CA . SER A 1 226 ? 12.314 -16.016 -24.999 1.00 94.75 226 SER A CA 1
ATOM 1763 C C . SER A 1 226 ? 13.827 -15.802 -25.131 1.00 94.75 226 SER A C 1
ATOM 1765 O O . SER A 1 226 ? 14.552 -16.729 -25.500 1.00 94.75 226 SER A O 1
ATOM 1767 N N . VAL A 1 227 ? 14.333 -14.609 -24.816 1.00 94.00 227 VAL A N 1
ATOM 1768 C CA . VAL A 1 227 ? 15.759 -14.242 -24.924 1.00 94.00 227 VAL A CA 1
ATOM 1769 C C . VAL A 1 227 ? 16.400 -14.175 -23.532 1.00 94.00 227 VAL A C 1
ATOM 1771 O O . VAL A 1 227 ? 15.709 -13.941 -22.548 1.00 94.00 227 VAL A O 1
ATOM 1774 N N . GLY A 1 228 ? 17.714 -14.396 -23.418 1.00 95.94 228 GLY A N 1
ATOM 1775 C CA . GLY A 1 228 ? 18.439 -14.303 -22.140 1.00 95.94 228 GLY A CA 1
ATOM 1776 C C . GLY A 1 228 ? 18.322 -15.551 -21.258 1.00 95.94 228 GLY A C 1
ATOM 1777 O O . GLY A 1 228 ? 18.143 -16.659 -21.773 1.00 95.94 228 GLY A O 1
ATOM 1778 N N . ASN A 1 229 ? 18.453 -15.390 -19.939 1.00 97.88 229 ASN A N 1
ATOM 1779 C CA . ASN A 1 229 ? 18.386 -16.479 -18.950 1.00 97.88 229 ASN A CA 1
ATOM 1780 C C . ASN A 1 229 ? 17.030 -16.532 -18.221 1.00 97.88 229 ASN A C 1
ATOM 1782 O O . ASN A 1 229 ? 16.195 -15.649 -18.385 1.00 97.88 229 ASN A O 1
ATOM 1786 N N . ASN A 1 230 ? 16.831 -17.568 -17.393 1.00 97.44 230 ASN A N 1
ATOM 1787 C CA . ASN A 1 230 ? 15.694 -17.705 -16.465 1.00 97.44 230 ASN A CA 1
ATOM 1788 C C . ASN A 1 230 ? 14.307 -17.633 -17.135 1.00 97.44 230 ASN A C 1
ATOM 1790 O O . ASN A 1 230 ? 13.360 -17.080 -16.582 1.00 97.44 230 ASN A O 1
ATOM 1794 N N . ARG A 1 231 ? 14.185 -18.205 -18.341 1.00 96.62 231 ARG A N 1
ATOM 1795 C CA . ARG A 1 231 ? 13.008 -18.081 -19.227 1.00 96.62 231 ARG A CA 1
ATOM 1796 C C . ARG A 1 231 ? 11.729 -18.741 -18.715 1.00 96.62 231 ARG A C 1
ATOM 1798 O O . ARG A 1 231 ? 10.668 -18.523 -19.276 1.00 96.62 231 ARG A O 1
ATOM 1805 N N . ASN A 1 232 ? 11.835 -19.546 -17.667 1.00 96.56 232 ASN A N 1
ATOM 1806 C CA . ASN A 1 232 ? 10.713 -20.186 -16.989 1.00 96.56 232 ASN A CA 1
ATOM 1807 C C . ASN A 1 232 ? 10.021 -19.273 -15.958 1.00 96.56 232 ASN A C 1
ATOM 1809 O O . ASN A 1 232 ? 9.013 -19.676 -15.386 1.00 96.56 232 ASN A O 1
ATOM 1813 N N . PHE A 1 233 ? 10.562 -18.082 -15.691 1.00 97.44 233 PHE A N 1
ATOM 1814 C CA . PHE A 1 233 ? 9.929 -17.067 -14.852 1.00 97.44 233 PHE A CA 1
ATOM 1815 C C . PHE A 1 233 ? 9.303 -15.976 -15.724 1.00 97.44 233 PHE A C 1
ATOM 1817 O O . PHE A 1 233 ? 9.840 -15.642 -16.777 1.00 97.44 233 PHE A O 1
ATOM 1824 N N . ASP A 1 234 ? 8.207 -15.384 -15.257 1.00 95.81 234 ASP A N 1
ATOM 1825 C CA . ASP A 1 234 ? 7.596 -14.213 -15.895 1.00 95.81 234 ASP A CA 1
ATOM 1826 C C . ASP A 1 234 ? 8.476 -12.957 -15.722 1.00 95.81 234 ASP A C 1
ATOM 1828 O O . ASP A 1 234 ? 8.976 -12.684 -14.625 1.00 95.81 234 ASP A O 1
ATOM 1832 N N . GLY A 1 235 ? 8.661 -12.183 -16.792 1.00 97.44 235 GLY A N 1
ATOM 1833 C CA . GLY A 1 235 ? 9.460 -10.956 -16.806 1.00 97.44 235 GLY A CA 1
ATOM 1834 C C . GLY A 1 235 ? 8.714 -9.652 -16.510 1.00 97.44 235 GLY A C 1
ATOM 1835 O O . GLY A 1 235 ? 9.358 -8.599 -16.509 1.00 97.44 235 GLY A O 1
ATOM 1836 N N . ARG A 1 236 ? 7.398 -9.681 -16.263 1.00 97.69 236 ARG A N 1
ATOM 1837 C CA . ARG A 1 236 ? 6.611 -8.473 -15.960 1.00 97.69 236 ARG A CA 1
ATOM 1838 C C . ARG A 1 236 ? 6.897 -7.980 -14.535 1.00 97.69 236 ARG A C 1
ATOM 1840 O O . ARG A 1 236 ? 6.917 -8.764 -13.576 1.00 97.69 236 ARG A O 1
ATOM 1847 N N . ALA A 1 237 ? 7.167 -6.683 -14.395 1.00 98.19 237 ALA A N 1
ATOM 1848 C CA . ALA A 1 237 ? 7.299 -6.013 -13.105 1.00 98.19 237 ALA A CA 1
ATOM 1849 C C . ALA A 1 237 ? 5.915 -5.716 -12.509 1.00 98.19 237 ALA A C 1
ATOM 1851 O O . ALA A 1 237 ? 4.948 -5.486 -13.228 1.00 98.19 237 ALA A O 1
ATOM 1852 N N . ARG A 1 238 ? 5.822 -5.679 -11.176 1.00 97.56 238 ARG A N 1
ATOM 1853 C CA . ARG A 1 238 ? 4.559 -5.409 -10.466 1.00 97.56 238 ARG A CA 1
ATOM 1854 C C . ARG A 1 238 ? 4.110 -3.949 -10.566 1.00 97.56 238 ARG A C 1
ATOM 1856 O O . ARG A 1 238 ? 2.927 -3.655 -10.440 1.00 97.56 238 ARG A O 1
ATOM 1863 N N . ALA A 1 239 ? 5.063 -3.038 -10.708 1.00 98.12 239 ALA A N 1
ATOM 1864 C CA . ALA A 1 239 ? 4.834 -1.607 -10.832 1.00 98.12 239 ALA A CA 1
ATOM 1865 C C . ALA A 1 239 ? 6.060 -0.949 -11.455 1.00 98.12 239 ALA A C 1
ATOM 1867 O O . ALA A 1 239 ? 7.176 -1.475 -11.336 1.00 98.12 239 ALA A O 1
ATOM 1868 N N . VAL A 1 240 ? 5.858 0.207 -12.085 1.00 98.56 240 VAL A N 1
ATOM 1869 C CA . VAL A 1 240 ? 6.928 0.901 -12.800 1.00 98.56 240 VAL A CA 1
ATOM 1870 C C . VAL A 1 240 ? 7.015 2.390 -12.479 1.00 98.56 240 VAL A C 1
ATOM 1872 O O . VAL A 1 240 ? 6.066 2.998 -11.990 1.00 98.56 240 VAL A O 1
ATOM 1875 N N . PHE A 1 241 ? 8.175 2.994 -12.732 1.00 98.75 241 PHE A N 1
ATOM 1876 C CA . PHE A 1 241 ? 8.314 4.451 -12.757 1.00 98.75 241 PHE A CA 1
ATOM 1877 C C . PHE A 1 241 ? 9.054 4.904 -14.016 1.00 98.75 241 PHE A C 1
ATOM 1879 O O . PHE A 1 241 ? 9.931 4.201 -14.515 1.00 98.75 241 PHE A O 1
ATOM 1886 N N . SER A 1 242 ? 8.730 6.091 -14.520 1.00 98.75 242 SER A N 1
ATOM 1887 C CA . SER A 1 242 ? 9.346 6.640 -15.733 1.00 98.75 242 SER A CA 1
ATOM 1888 C C . SER A 1 242 ? 9.839 8.059 -15.493 1.00 98.75 242 SER A C 1
ATOM 1890 O O . SER A 1 242 ? 9.064 8.922 -15.083 1.00 98.75 242 SER A O 1
ATOM 1892 N N . LEU A 1 243 ? 11.125 8.299 -15.750 1.00 98.75 243 LEU A N 1
ATOM 1893 C CA . LEU A 1 243 ? 11.740 9.625 -15.768 1.00 98.75 243 LEU A CA 1
ATOM 1894 C C . LEU A 1 243 ? 11.950 10.017 -17.237 1.00 98.75 243 LEU A C 1
ATOM 1896 O O . LEU A 1 243 ? 12.873 9.510 -17.871 1.00 98.75 243 LEU A O 1
ATOM 1900 N N . ALA A 1 244 ? 11.102 10.886 -17.790 1.00 98.31 244 ALA A N 1
ATOM 1901 C CA . ALA A 1 244 ? 11.181 11.324 -19.190 1.00 98.31 244 ALA A CA 1
ATOM 1902 C C . ALA A 1 244 ? 11.188 10.166 -20.222 1.00 98.31 244 ALA A C 1
ATOM 1904 O O . ALA A 1 244 ? 11.977 10.150 -21.166 1.00 98.31 244 ALA A O 1
ATOM 1905 N N . GLY A 1 245 ? 10.350 9.144 -20.013 1.00 98.38 245 GLY A N 1
ATOM 1906 C CA . GLY A 1 245 ? 10.109 8.067 -20.984 1.00 98.38 245 GLY A CA 1
ATOM 1907 C C . GLY A 1 245 ? 8.786 8.235 -21.740 1.00 98.38 245 GLY A C 1
ATOM 1908 O O . GLY A 1 245 ? 7.968 9.081 -21.379 1.00 98.38 245 GLY A O 1
ATOM 1909 N N . ALA A 1 246 ? 8.566 7.392 -22.751 1.00 98.44 246 ALA A N 1
ATOM 1910 C CA . ALA A 1 246 ? 7.340 7.363 -23.548 1.00 98.44 246 ALA A CA 1
ATOM 1911 C C . ALA A 1 246 ? 6.936 5.928 -23.946 1.00 98.44 246 ALA A C 1
ATOM 1913 O O . ALA A 1 246 ? 7.739 4.990 -23.866 1.00 98.44 246 ALA A O 1
ATOM 1914 N N . LEU A 1 247 ? 5.681 5.771 -24.371 1.00 97.75 247 LEU A N 1
ATOM 1915 C CA . LEU A 1 247 ? 5.122 4.556 -24.969 1.00 97.75 247 LEU A CA 1
ATOM 1916 C C . LEU A 1 247 ? 4.973 4.716 -26.482 1.00 97.75 247 LEU A C 1
ATOM 1918 O O . LEU A 1 247 ? 4.721 5.816 -26.965 1.00 97.75 247 LEU A O 1
ATOM 1922 N N . GLY A 1 248 ? 5.087 3.613 -27.227 1.00 95.06 248 GLY A N 1
ATOM 1923 C CA . GLY A 1 248 ? 4.750 3.614 -28.655 1.00 95.06 248 GLY A CA 1
ATOM 1924 C C . GLY A 1 248 ? 3.266 3.897 -28.906 1.00 95.06 248 GLY A C 1
ATOM 1925 O O . GLY A 1 248 ? 2.939 4.657 -29.806 1.00 95.06 248 GLY A O 1
ATOM 1926 N N . TYR A 1 249 ? 2.391 3.344 -28.064 1.00 95.62 249 TYR A N 1
ATOM 1927 C CA . TYR A 1 249 ? 0.943 3.538 -28.111 1.00 95.62 249 TYR A CA 1
ATOM 1928 C C . TYR A 1 249 ? 0.408 3.611 -26.683 1.00 95.62 249 TYR A C 1
ATOM 1930 O O . TYR A 1 249 ? 0.847 2.849 -25.818 1.00 95.62 249 TYR A O 1
ATOM 1938 N N . THR A 1 250 ? -0.516 4.532 -26.415 1.00 97.19 250 THR A N 1
ATOM 1939 C CA . THR A 1 250 ? -1.183 4.598 -25.105 1.00 97.19 250 THR A CA 1
ATOM 1940 C C . THR A 1 250 ? -2.144 3.435 -24.906 1.00 97.19 250 THR A C 1
ATOM 1942 O O . THR A 1 250 ? -2.351 3.008 -23.782 1.00 97.19 250 THR A O 1
ATOM 1945 N N . GLU A 1 251 ? -2.666 2.883 -25.996 1.00 95.62 251 GLU A N 1
ATOM 1946 C CA . GLU A 1 251 ? -3.613 1.770 -26.060 1.00 95.62 251 GLU A CA 1
ATOM 1947 C C . GLU A 1 251 ? -3.061 0.468 -25.473 1.00 95.62 251 GLU A C 1
ATOM 1949 O O . GLU A 1 251 ? -3.839 -0.421 -25.165 1.00 95.62 251 GLU A O 1
ATOM 1954 N N . TYR A 1 252 ? -1.746 0.380 -25.259 1.00 96.56 252 TYR A N 1
ATOM 1955 C CA . TYR A 1 252 ? -1.136 -0.675 -24.449 1.00 96.56 252 TYR A CA 1
ATOM 1956 C C . TYR A 1 252 ? -1.606 -0.662 -22.984 1.00 96.56 252 TYR A C 1
ATOM 1958 O O . TYR A 1 252 ? -1.388 -1.630 -22.272 1.00 96.56 252 TYR A O 1
ATOM 1966 N N . ILE A 1 253 ? -2.191 0.443 -22.512 1.00 97.88 253 ILE A N 1
ATOM 1967 C CA . ILE A 1 253 ? -2.797 0.548 -21.185 1.00 97.88 253 ILE A CA 1
ATOM 1968 C C . ILE A 1 253 ? -4.289 0.241 -21.320 1.00 97.88 253 ILE A C 1
ATOM 1970 O O . ILE A 1 253 ? -5.064 1.082 -21.794 1.00 97.88 253 ILE A O 1
ATOM 1974 N N . GLU A 1 254 ? -4.675 -0.962 -20.909 1.00 96.38 254 GLU A N 1
ATOM 1975 C CA . GLU A 1 254 ? -5.965 -1.567 -21.254 1.00 96.38 254 GLU A CA 1
ATOM 1976 C C . GLU A 1 254 ? -6.967 -1.562 -20.092 1.00 96.38 254 GLU A C 1
ATOM 1978 O O . GLU A 1 254 ? -8.165 -1.369 -20.308 1.00 96.38 254 GLU A O 1
ATOM 1983 N N . GLU A 1 255 ? -6.505 -1.755 -18.852 1.00 96.00 255 GLU A N 1
ATOM 1984 C CA . GLU A 1 255 ? -7.392 -1.997 -17.707 1.00 96.00 255 GLU A CA 1
ATOM 1985 C C . GLU A 1 255 ? -6.829 -1.530 -16.352 1.00 96.00 255 GLU A C 1
ATOM 1987 O O . GLU A 1 255 ? -5.632 -1.319 -16.159 1.00 96.00 255 GLU A O 1
ATOM 1992 N N . SER A 1 256 ? -7.711 -1.399 -15.354 1.00 96.06 256 SER A N 1
ATOM 1993 C CA . SER A 1 256 ? -7.354 -0.914 -14.012 1.00 96.06 256 SER A CA 1
ATOM 1994 C C . SER A 1 256 ? -6.443 -1.854 -13.204 1.00 96.06 256 SER A C 1
ATOM 1996 O O . SER A 1 256 ? -5.884 -1.443 -12.187 1.00 96.06 256 SER A O 1
ATOM 1998 N N . THR A 1 257 ? -6.341 -3.124 -13.607 1.00 95.19 257 THR A N 1
ATOM 1999 C CA . THR A 1 257 ? -5.590 -4.196 -12.925 1.00 95.19 257 THR A CA 1
ATOM 2000 C C . THR A 1 257 ? -4.131 -4.301 -13.357 1.00 95.19 257 THR A C 1
ATOM 2002 O O . THR A 1 257 ? -3.368 -5.055 -12.747 1.00 95.19 257 THR A O 1
ATOM 2005 N N . GLU A 1 258 ? -3.728 -3.547 -14.376 1.00 95.94 258 GLU A N 1
ATOM 2006 C CA . GLU A 1 258 ? -2.355 -3.523 -14.861 1.00 95.94 258 GLU A CA 1
ATOM 2007 C C . GLU A 1 258 ? -1.360 -2.940 -13.838 1.00 95.94 258 GLU A C 1
ATOM 2009 O O . GLU A 1 258 ? -1.748 -2.302 -12.850 1.00 95.94 258 GLU A O 1
ATOM 2014 N N . PRO A 1 259 ? -0.041 -3.141 -14.034 1.00 96.75 259 PRO A N 1
ATOM 2015 C CA . PRO A 1 259 ? 0.972 -2.541 -13.181 1.00 96.75 259 PRO A CA 1
ATOM 2016 C C . PRO A 1 259 ? 0.808 -1.022 -13.084 1.00 96.75 259 PRO A C 1
ATOM 2018 O O . PRO A 1 259 ? 0.828 -0.302 -14.084 1.00 96.75 259 PRO A O 1
ATOM 2021 N N . ARG A 1 260 ? 0.712 -0.515 -11.852 1.00 96.62 260 ARG A N 1
ATOM 2022 C CA . ARG A 1 260 ? 0.677 0.932 -11.596 1.00 96.62 260 ARG A CA 1
ATOM 2023 C C . ARG A 1 260 ? 1.954 1.622 -12.083 1.00 96.62 260 ARG A C 1
ATOM 2025 O O . ARG A 1 260 ? 3.043 1.038 -12.012 1.00 96.62 260 ARG A O 1
ATOM 2032 N N . VAL A 1 261 ? 1.842 2.904 -12.435 1.00 97.81 261 VAL A N 1
ATOM 2033 C CA . VAL A 1 261 ? 2.980 3.733 -12.864 1.00 97.81 261 VAL A CA 1
ATOM 2034 C C . VAL A 1 261 ? 3.104 5.043 -12.088 1.00 97.81 261 VAL A C 1
ATOM 2036 O O . VAL A 1 261 ? 2.115 5.697 -11.776 1.00 97.81 261 VAL A O 1
ATOM 2039 N N . THR A 1 262 ? 4.340 5.450 -11.798 1.00 98.56 262 THR A N 1
ATOM 2040 C CA . THR A 1 262 ? 4.674 6.801 -11.318 1.00 98.56 262 THR A CA 1
ATOM 2041 C C . THR A 1 262 ? 5.492 7.527 -12.397 1.00 98.56 262 THR A C 1
ATOM 2043 O O . THR A 1 262 ? 6.597 7.107 -12.748 1.00 98.56 262 THR A O 1
ATOM 2046 N N . LEU A 1 263 ? 4.945 8.607 -12.954 1.00 98.81 263 LEU A N 1
ATOM 2047 C CA . LEU A 1 263 ? 5.480 9.328 -14.111 1.00 98.81 263 LEU A CA 1
ATOM 2048 C C . LEU A 1 263 ? 6.121 10.656 -13.700 1.00 98.81 263 LEU A C 1
ATOM 2050 O O . LEU A 1 263 ? 5.539 11.417 -12.933 1.00 98.81 263 LEU A O 1
ATOM 2054 N N . PHE A 1 264 ? 7.277 10.976 -14.278 1.00 98.81 264 PHE A N 1
ATOM 2055 C CA . PHE A 1 264 ? 7.961 12.259 -14.120 1.00 98.81 264 PHE A CA 1
ATOM 2056 C C . PHE A 1 264 ? 8.346 12.787 -15.496 1.00 98.81 264 PHE A C 1
ATOM 2058 O O . PHE A 1 264 ? 8.996 12.077 -16.264 1.00 98.81 264 PHE A O 1
ATOM 2065 N N . HIS A 1 265 ? 7.955 14.015 -15.826 1.00 98.62 265 HIS A N 1
ATOM 2066 C CA . HIS A 1 265 ? 8.274 14.596 -17.133 1.00 98.62 265 HIS A CA 1
ATOM 2067 C C . HIS A 1 265 ? 8.247 16.116 -17.070 1.00 98.62 265 HIS A C 1
ATOM 2069 O O . HIS A 1 265 ? 7.414 16.691 -16.368 1.00 98.62 265 HIS A O 1
ATOM 2075 N N . SER A 1 266 ? 9.156 16.753 -17.798 1.00 98.19 266 SER A N 1
ATOM 2076 C CA . SER A 1 266 ? 9.183 18.203 -17.935 1.00 98.19 266 SER A CA 1
ATOM 2077 C C . SER A 1 266 ? 8.557 18.650 -19.255 1.00 98.19 266 SER A C 1
ATOM 2079 O O . SER A 1 266 ? 8.810 18.033 -20.283 1.00 98.19 266 SER A O 1
ATOM 2081 N N . THR A 1 267 ? 7.763 19.721 -19.259 1.00 97.69 267 THR A N 1
ATOM 2082 C CA . THR A 1 267 ? 7.173 20.278 -20.490 1.00 97.69 267 THR A CA 1
ATOM 2083 C C . THR A 1 267 ? 8.220 20.900 -21.417 1.00 97.69 267 THR A C 1
ATOM 2085 O O . THR A 1 267 ? 7.946 21.084 -22.596 1.00 97.69 267 THR A O 1
ATOM 2088 N N . ASP A 1 268 ? 9.399 21.245 -20.893 1.00 95.94 268 ASP A N 1
ATOM 2089 C CA . ASP A 1 268 ? 10.567 21.732 -21.638 1.00 95.94 268 ASP A CA 1
ATOM 2090 C C . ASP A 1 268 ? 11.535 20.592 -22.034 1.00 95.94 268 ASP A C 1
ATOM 2092 O O . ASP A 1 268 ? 12.708 20.836 -22.306 1.00 95.94 268 ASP A O 1
ATOM 2096 N N . ASP A 1 269 ? 11.077 19.332 -22.044 1.00 96.00 269 ASP A N 1
ATOM 2097 C CA . ASP A 1 269 ? 11.847 18.210 -22.595 1.00 96.00 269 ASP A CA 1
ATOM 2098 C C . ASP A 1 269 ? 11.880 18.268 -24.132 1.00 96.00 269 ASP A C 1
ATOM 2100 O O . ASP A 1 269 ? 10.896 18.009 -24.822 1.00 96.00 269 ASP A O 1
ATOM 2104 N N . GLU A 1 270 ? 13.046 18.618 -24.672 1.00 91.25 270 GLU A N 1
ATOM 2105 C CA . GLU A 1 270 ? 13.303 18.696 -26.114 1.00 91.25 270 GLU A CA 1
ATOM 2106 C C . GLU A 1 270 ? 13.787 17.366 -26.727 1.00 91.25 270 GLU A C 1
ATOM 2108 O O . GLU A 1 270 ? 14.009 17.285 -27.936 1.00 91.25 270 GLU A O 1
ATOM 2113 N N . THR A 1 271 ? 13.990 16.324 -25.911 1.00 92.50 271 THR A N 1
ATOM 2114 C CA . THR A 1 271 ? 14.518 15.017 -26.341 1.00 92.50 271 THR A CA 1
ATOM 2115 C C . THR A 1 271 ? 13.419 13.981 -26.496 1.00 92.50 271 THR A C 1
ATOM 2117 O O . THR A 1 271 ? 13.361 13.297 -27.516 1.00 92.50 271 THR A O 1
ATOM 2120 N N . VAL A 1 272 ? 12.572 13.836 -25.481 1.00 95.31 272 VAL A N 1
ATOM 2121 C CA . VAL A 1 272 ? 11.414 12.941 -25.496 1.00 95.31 272 VAL A CA 1
ATOM 2122 C C . VAL A 1 272 ? 10.180 13.821 -25.340 1.00 95.31 272 VAL A C 1
ATOM 2124 O O . VAL A 1 272 ? 10.152 14.651 -24.437 1.00 95.31 272 VAL A O 1
ATOM 2127 N N . PRO A 1 273 ? 9.167 13.691 -26.211 1.00 95.50 273 PRO A N 1
ATOM 2128 C CA . PRO A 1 273 ? 8.009 14.567 -26.145 1.00 95.50 273 PRO A CA 1
ATOM 2129 C C . PRO A 1 273 ? 7.254 14.364 -24.829 1.00 95.50 273 PRO A C 1
ATOM 2131 O O . PRO A 1 273 ? 6.927 13.237 -24.461 1.00 95.50 273 PRO A O 1
ATOM 2134 N N . TYR A 1 274 ? 6.923 15.469 -24.158 1.00 97.62 274 TYR A N 1
ATOM 2135 C CA . TYR A 1 274 ? 6.026 15.479 -22.998 1.00 97.62 274 TYR A CA 1
ATOM 2136 C C . TYR A 1 274 ? 4.600 15.033 -23.371 1.00 97.62 274 TYR A C 1
ATOM 2138 O O . TYR A 1 274 ? 3.964 14.278 -22.630 1.00 97.62 274 TYR A O 1
ATOM 2146 N N . GLU A 1 275 ? 4.141 15.492 -24.542 1.00 97.62 275 GLU A N 1
ATOM 2147 C CA . GLU A 1 275 ? 2.873 15.125 -25.177 1.00 97.62 275 GLU A CA 1
ATOM 2148 C C . GLU A 1 275 ? 3.075 13.944 -26.133 1.00 97.62 275 GLU A C 1
ATOM 2150 O O . GLU A 1 275 ? 3.273 12.816 -25.699 1.00 97.62 275 GLU A O 1
ATOM 2155 N N . SER A 1 276 ? 3.065 14.188 -27.441 1.00 96.88 276 SER A N 1
ATOM 2156 C CA . SER A 1 276 ? 3.369 13.195 -28.463 1.00 96.88 276 SER A CA 1
ATOM 2157 C C . SER A 1 276 ? 4.258 13.801 -29.537 1.00 96.88 276 SER A C 1
ATOM 2159 O O . SER A 1 276 ? 4.259 15.018 -29.737 1.00 96.88 276 SER A O 1
ATOM 2161 N N . GLY A 1 277 ? 5.039 12.961 -30.202 1.00 93.44 277 GLY A N 1
ATOM 2162 C CA . GLY A 1 277 ? 5.939 13.389 -31.265 1.00 93.44 277 GLY A CA 1
ATOM 2163 C C . GLY A 1 277 ? 7.078 12.408 -31.486 1.00 93.44 277 GLY A C 1
ATOM 2164 O O . GLY A 1 277 ? 7.124 11.336 -30.886 1.00 93.44 277 GLY A O 1
ATOM 2165 N N . GLU A 1 278 ? 8.003 12.790 -32.352 1.00 91.38 278 GLU A N 1
ATOM 2166 C CA . GLU A 1 278 ? 9.209 12.013 -32.611 1.00 91.38 278 GLU A CA 1
ATOM 2167 C C . GLU A 1 278 ? 10.286 12.346 -31.570 1.00 91.38 278 GLU A C 1
ATOM 2169 O O . GLU A 1 278 ? 10.560 13.526 -31.323 1.00 91.38 278 GLU A O 1
ATOM 2174 N N . PRO A 1 279 ? 10.942 11.345 -30.961 1.00 90.38 279 PRO A N 1
ATOM 2175 C CA . PRO A 1 279 ? 12.118 11.598 -30.140 1.00 90.38 279 PRO A CA 1
ATOM 2176 C C . PRO A 1 279 ? 13.228 12.304 -30.937 1.00 90.38 279 PRO A C 1
ATOM 2178 O O . PRO A 1 279 ? 13.399 12.067 -32.129 1.00 90.38 279 PRO A O 1
ATOM 2181 N N . PHE A 1 280 ? 14.032 13.128 -30.265 1.00 85.44 280 PHE A N 1
ATOM 2182 C CA . PHE A 1 280 ? 15.176 13.872 -30.822 1.00 85.44 280 PHE A CA 1
ATOM 2183 C C . PHE A 1 280 ? 14.857 14.941 -31.880 1.00 85.44 280 PHE A C 1
ATOM 2185 O O . PHE A 1 280 ? 15.800 15.534 -32.419 1.00 85.44 280 PHE A O 1
ATOM 2192 N N . SER A 1 281 ? 13.581 15.246 -32.141 1.00 75.06 281 SER A N 1
ATOM 2193 C CA . SER A 1 281 ? 13.161 16.186 -33.193 1.00 75.06 281 SER A CA 1
ATOM 2194 C C . SER A 1 281 ? 13.801 17.579 -33.075 1.00 75.06 281 SER A C 1
ATOM 2196 O O . SER A 1 281 ? 14.048 18.232 -34.085 1.00 75.06 281 SER A O 1
ATOM 2198 N N . ASN A 1 282 ? 14.125 18.022 -31.854 1.00 67.94 282 ASN A N 1
ATOM 2199 C CA . ASN A 1 282 ? 14.708 19.342 -31.588 1.00 67.94 282 ASN A CA 1
ATOM 2200 C C . ASN A 1 282 ? 16.243 19.331 -31.421 1.00 67.94 282 ASN A C 1
ATOM 2202 O O . ASN A 1 282 ? 16.862 20.393 -31.398 1.00 67.94 282 ASN A O 1
ATOM 2206 N N . LEU A 1 283 ? 16.881 18.157 -31.322 1.00 65.69 283 LEU A N 1
ATOM 2207 C CA . LEU A 1 283 ? 18.322 18.029 -31.033 1.00 65.69 283 LEU A CA 1
ATOM 2208 C C . LEU A 1 283 ? 19.183 17.740 -32.263 1.00 65.69 283 LEU A C 1
ATOM 2210 O O . LEU A 1 283 ? 20.362 18.097 -32.290 1.00 65.69 283 LEU A O 1
ATOM 2214 N N . LEU A 1 284 ? 18.629 17.089 -33.285 1.00 62.97 284 LEU A N 1
ATOM 2215 C CA . LEU A 1 284 ? 19.400 16.575 -34.418 1.00 62.97 284 LEU A CA 1
ATOM 2216 C C . LEU A 1 284 ? 19.079 17.311 -35.726 1.00 62.97 284 LEU A C 1
ATOM 2218 O O . LEU A 1 284 ? 18.707 16.696 -36.716 1.00 62.97 284 LEU A O 1
ATOM 2222 N N . TRP A 1 285 ? 19.325 18.625 -35.784 1.00 55.34 285 TRP A N 1
ATOM 2223 C CA . TRP A 1 285 ? 19.200 19.417 -37.027 1.00 55.34 285 TRP A CA 1
ATOM 2224 C C . TRP A 1 285 ? 20.113 18.930 -38.179 1.00 55.34 285 TRP A C 1
ATOM 2226 O O . TRP A 1 285 ? 19.906 19.279 -39.339 1.00 55.34 285 TRP A O 1
ATOM 2236 N N . LEU A 1 286 ? 21.133 18.123 -37.857 1.00 48.19 286 LEU A N 1
ATOM 2237 C CA . LEU A 1 286 ? 22.082 17.492 -38.787 1.00 48.19 286 LEU A CA 1
ATOM 2238 C C . LEU A 1 286 ? 21.547 16.198 -39.432 1.00 48.19 286 LEU A C 1
ATOM 2240 O O . LEU A 1 286 ? 22.168 15.670 -40.358 1.00 48.19 286 LEU A O 1
ATOM 2244 N N . VAL A 1 287 ? 20.414 15.685 -38.950 1.00 52.19 287 VAL A N 1
ATOM 2245 C CA . VAL A 1 287 ? 19.719 14.514 -39.489 1.00 52.19 287 VAL A CA 1
ATOM 2246 C C . VAL A 1 287 ? 18.509 15.018 -40.268 1.00 52.19 287 VAL A C 1
ATOM 2248 O O . VAL A 1 287 ? 17.407 15.147 -39.751 1.00 52.19 287 VAL A O 1
ATOM 2251 N N . VAL A 1 288 ? 18.737 15.383 -41.528 1.00 41.59 288 VAL A N 1
ATOM 2252 C CA . VAL A 1 288 ? 17.655 15.739 -42.450 1.00 41.59 288 VAL A CA 1
ATOM 2253 C C . VAL A 1 288 ? 16.871 14.457 -42.764 1.00 41.59 288 VAL A C 1
ATOM 2255 O O . VAL A 1 288 ? 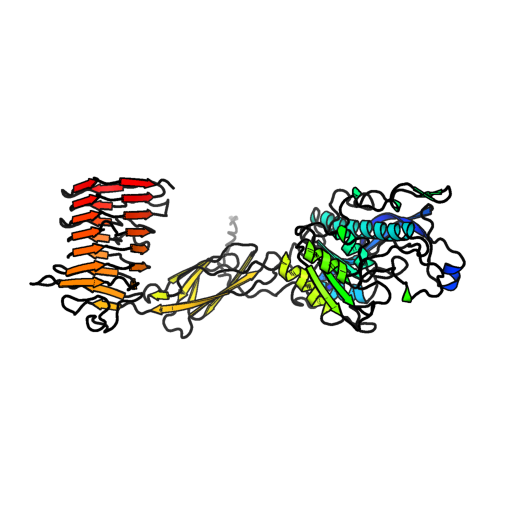17.402 13.590 -43.455 1.00 41.59 288 VAL A O 1
ATOM 2258 N N . GLY A 1 289 ? 15.644 14.345 -42.242 1.00 49.97 289 GLY A N 1
ATOM 2259 C CA . GLY A 1 289 ? 14.724 13.218 -42.468 1.00 49.97 289 GLY A CA 1
ATOM 2260 C C . GLY A 1 289 ? 14.597 12.252 -41.284 1.00 49.97 289 GLY A C 1
ATOM 2261 O O . GLY A 1 289 ? 14.956 11.086 -41.420 1.00 49.97 289 GLY A O 1
ATOM 2262 N N . SER A 1 290 ? 14.134 12.718 -40.119 1.00 54.12 290 SER A N 1
ATOM 2263 C CA . SER A 1 290 ? 13.754 11.813 -39.029 1.00 54.12 290 SER A CA 1
ATOM 2264 C C . SER A 1 290 ? 12.439 11.116 -39.385 1.00 54.12 290 SER A C 1
ATOM 2266 O O . SER A 1 290 ? 11.404 11.757 -39.475 1.00 54.12 290 SER A O 1
ATOM 2268 N N . ASP A 1 291 ? 12.507 9.805 -39.606 1.00 70.00 291 ASP A N 1
ATOM 2269 C CA . ASP A 1 291 ? 11.352 8.905 -39.663 1.00 70.00 291 ASP A CA 1
ATOM 2270 C C . ASP A 1 291 ? 11.328 8.099 -38.352 1.00 70.00 291 ASP A C 1
ATOM 2272 O O . ASP A 1 291 ? 11.341 6.874 -38.378 1.00 70.00 291 ASP A O 1
ATOM 2276 N N . LEU A 1 292 ? 11.437 8.737 -37.178 1.00 86.75 292 LEU A N 1
ATOM 2277 C CA . LEU A 1 292 ? 11.236 8.003 -35.921 1.00 86.75 292 LEU A CA 1
ATOM 2278 C C . LEU A 1 292 ? 9.733 7.850 -35.666 1.00 86.75 292 LEU A C 1
ATOM 2280 O O . LEU A 1 292 ? 8.957 8.719 -36.054 1.00 86.75 292 LEU A O 1
ATOM 2284 N N . PRO A 1 293 ? 9.284 6.764 -35.014 1.00 89.75 293 PRO A N 1
ATOM 2285 C CA . PRO A 1 293 ? 7.870 6.617 -34.724 1.00 89.75 293 PRO A CA 1
ATOM 2286 C C . PRO A 1 293 ? 7.420 7.728 -33.771 1.00 89.75 293 PRO A C 1
ATOM 2288 O O . PRO A 1 293 ? 8.143 8.096 -32.839 1.00 89.75 293 PRO A O 1
ATOM 2291 N N . VAL A 1 294 ? 6.198 8.216 -33.979 1.00 93.50 294 VAL A N 1
ATOM 2292 C CA . VAL A 1 294 ? 5.514 9.048 -32.987 1.00 93.50 294 VAL A CA 1
ATOM 2293 C C . VAL A 1 294 ? 5.326 8.219 -31.721 1.00 93.50 294 VAL A C 1
ATOM 2295 O O . VAL A 1 294 ? 4.843 7.090 -31.773 1.00 93.50 294 VAL A O 1
ATOM 2298 N N . VAL A 1 295 ? 5.722 8.787 -30.587 1.00 96.62 295 VAL A N 1
ATOM 2299 C CA . VAL A 1 295 ? 5.565 8.191 -29.258 1.00 96.62 295 VAL A CA 1
ATOM 2300 C C . VAL A 1 295 ? 4.766 9.123 -28.359 1.00 96.62 295 VAL A C 1
ATOM 2302 O O . VAL A 1 295 ? 4.621 10.309 -28.651 1.00 96.62 295 VAL A O 1
ATOM 2305 N N . TYR A 1 296 ? 4.286 8.588 -27.242 1.00 98.44 296 TYR A N 1
ATOM 2306 C CA . TYR A 1 296 ? 3.420 9.269 -26.287 1.00 98.44 296 TYR A CA 1
ATOM 2307 C C . TYR A 1 296 ? 4.116 9.380 -24.932 1.00 98.44 296 TYR A C 1
ATOM 2309 O O . TYR A 1 296 ? 4.407 8.374 -24.283 1.00 98.44 296 TYR A O 1
ATOM 2317 N N . GLY A 1 297 ? 4.411 10.611 -24.528 1.00 98.38 297 GLY A N 1
ATOM 2318 C CA . GLY A 1 297 ? 5.022 10.969 -23.259 1.00 98.38 297 GLY A CA 1
ATOM 2319 C C . GLY A 1 297 ? 4.086 10.841 -22.066 1.00 98.38 297 GLY A C 1
ATOM 2320 O O . GLY A 1 297 ? 2.990 10.286 -22.126 1.00 98.38 297 GLY A O 1
ATOM 2321 N N . SER A 1 298 ? 4.529 11.368 -20.930 1.00 98.56 298 SER A N 1
ATOM 2322 C CA . SER A 1 298 ? 3.865 11.107 -19.652 1.00 98.56 298 SER A CA 1
ATOM 2323 C C . SER A 1 298 ? 2.464 11.712 -19.546 1.00 98.56 298 SER A C 1
ATOM 2325 O O . SER A 1 298 ? 1.641 11.148 -18.829 1.00 98.56 298 SER A O 1
ATOM 2327 N N . ASN A 1 299 ? 2.166 12.818 -20.240 1.00 98.69 299 ASN A N 1
ATOM 2328 C CA . ASN A 1 299 ? 0.825 13.405 -20.192 1.00 98.69 299 ASN A CA 1
ATOM 2329 C C . ASN A 1 299 ? -0.234 12.503 -20.852 1.00 98.69 299 ASN A C 1
ATOM 2331 O O . ASN A 1 299 ? -1.150 12.077 -20.147 1.00 98.69 299 ASN A O 1
ATOM 2335 N N . PRO A 1 300 ? -0.111 12.105 -22.134 1.00 98.75 300 PRO A N 1
ATOM 2336 C CA . PRO A 1 300 ? -1.073 11.183 -22.738 1.00 98.75 300 PRO A CA 1
ATOM 2337 C C . PRO A 1 300 ? -1.105 9.811 -22.050 1.00 98.75 300 PRO A C 1
ATOM 2339 O O . PRO A 1 300 ? -2.182 9.232 -21.920 1.00 98.75 300 PRO A O 1
ATOM 2342 N N . ILE A 1 301 ? 0.024 9.319 -21.522 1.00 98.81 301 ILE A N 1
ATOM 2343 C CA . ILE A 1 301 ? 0.042 8.101 -20.691 1.00 98.81 301 ILE A CA 1
ATOM 2344 C C . ILE A 1 301 ? -0.834 8.274 -19.439 1.00 98.81 301 ILE A C 1
ATOM 2346 O O . ILE A 1 301 ? -1.629 7.393 -19.126 1.00 98.81 301 ILE A O 1
ATOM 2350 N N . SER A 1 302 ? -0.721 9.398 -18.722 1.00 98.69 302 SER A N 1
ATOM 2351 C CA . SER A 1 302 ? -1.546 9.685 -17.538 1.00 98.69 302 SER A CA 1
ATOM 2352 C C . SER A 1 302 ? -3.027 9.844 -17.894 1.00 98.69 302 SER A C 1
ATOM 2354 O O . SER A 1 302 ? -3.895 9.354 -17.166 1.00 98.69 302 SER A O 1
ATOM 2356 N N . VAL A 1 303 ? -3.330 10.471 -19.035 1.00 98.75 303 VAL A N 1
ATOM 2357 C CA . VAL A 1 303 ? -4.704 10.590 -19.548 1.00 98.75 303 VAL A CA 1
ATOM 2358 C C . VAL A 1 303 ? -5.306 9.211 -19.807 1.00 98.75 303 VAL A C 1
ATOM 2360 O O . VAL A 1 303 ? -6.417 8.942 -19.351 1.00 98.75 303 VAL A O 1
ATOM 2363 N N . GLN A 1 304 ? -4.573 8.316 -20.469 1.00 98.69 304 GLN A N 1
ATOM 2364 C CA . GLN A 1 304 ? -5.055 6.962 -20.727 1.00 98.69 304 GLN A CA 1
ATOM 2365 C C . GLN A 1 304 ? -5.149 6.120 -19.450 1.00 98.69 304 GLN A C 1
ATOM 2367 O O . GLN A 1 304 ? -6.150 5.446 -19.235 1.00 98.69 304 GLN A O 1
ATOM 2372 N N . ALA A 1 305 ? -4.168 6.203 -18.549 1.00 98.56 305 ALA A N 1
ATOM 2373 C CA . ALA A 1 305 ? -4.249 5.526 -17.257 1.00 98.56 305 ALA A CA 1
ATOM 2374 C C . ALA A 1 305 ? -5.496 5.971 -16.469 1.00 98.56 305 ALA A C 1
ATOM 2376 O O . ALA A 1 305 ? -6.194 5.147 -15.884 1.00 98.56 305 ALA A O 1
ATOM 2377 N N . THR A 1 306 ? -5.833 7.265 -16.510 1.00 98.62 306 THR A N 1
ATOM 2378 C CA . THR A 1 306 ? -7.078 7.787 -15.926 1.00 98.62 306 THR A CA 1
ATOM 2379 C C . THR A 1 306 ? -8.317 7.212 -16.616 1.00 98.62 306 THR A C 1
ATOM 2381 O O . THR A 1 306 ? -9.270 6.845 -15.929 1.00 98.62 306 THR A O 1
ATOM 2384 N N . SER A 1 307 ? -8.321 7.125 -17.951 1.00 98.50 307 SER A N 1
ATOM 2385 C CA . SER A 1 307 ? -9.489 6.697 -18.735 1.00 98.50 307 SER A CA 1
ATOM 2386 C C . SER A 1 307 ? -9.899 5.247 -18.444 1.00 98.50 307 SER A C 1
ATOM 2388 O O . SER A 1 307 ? -11.094 4.963 -18.361 1.00 98.50 307 SER A O 1
ATOM 2390 N N . VAL A 1 308 ? -8.926 4.359 -18.208 1.00 98.25 308 VAL A N 1
ATOM 2391 C CA . VAL A 1 308 ? -9.163 2.939 -17.881 1.00 98.25 308 VAL A CA 1
ATOM 2392 C C . VAL A 1 308 ? -9.236 2.658 -16.374 1.00 98.25 308 VAL A C 1
ATOM 2394 O O . VAL A 1 308 ? -9.410 1.513 -15.961 1.00 98.25 308 VAL A O 1
ATOM 2397 N N . GLY A 1 309 ? -9.097 3.687 -15.531 1.00 98.06 309 GLY A N 1
ATOM 2398 C CA . GLY A 1 309 ? -9.119 3.551 -14.072 1.00 98.06 309 GLY A CA 1
ATOM 2399 C C . GLY A 1 309 ? -7.849 2.943 -13.463 1.00 98.06 309 GLY A C 1
ATOM 2400 O O . GLY A 1 309 ? -7.889 2.453 -12.334 1.00 98.06 309 GLY A O 1
ATOM 2401 N N . LEU A 1 310 ? -6.723 2.964 -14.179 1.00 97.75 310 LEU A N 1
ATOM 2402 C CA . LEU A 1 310 ? -5.430 2.503 -13.681 1.00 97.75 310 LEU A CA 1
ATOM 2403 C C . LEU A 1 310 ? -4.875 3.469 -12.625 1.00 97.75 310 LEU A C 1
ATOM 2405 O O . LEU A 1 310 ? -4.711 4.673 -12.854 1.00 97.75 310 LEU A O 1
ATOM 2409 N N . ALA A 1 311 ? -4.510 2.922 -11.466 1.00 94.81 311 ALA A N 1
ATOM 2410 C CA . ALA A 1 311 ? -3.829 3.677 -10.423 1.00 94.81 311 ALA A CA 1
ATOM 2411 C C . ALA A 1 311 ? -2.458 4.170 -10.916 1.00 94.81 311 ALA A C 1
ATOM 2413 O O . ALA A 1 311 ? -1.596 3.375 -11.294 1.00 94.81 311 ALA A O 1
ATOM 2414 N N . HIS A 1 312 ? -2.226 5.479 -10.869 1.00 97.31 312 HIS A N 1
ATOM 2415 C CA . HIS A 1 312 ? -0.966 6.088 -11.283 1.00 97.31 312 HIS A CA 1
ATOM 2416 C C . HIS A 1 312 ? -0.721 7.416 -10.558 1.00 97.31 312 HIS A C 1
ATOM 2418 O O . HIS A 1 312 ? -1.653 8.031 -10.044 1.00 97.31 312 HIS A O 1
ATOM 2424 N N . ASP A 1 313 ? 0.534 7.864 -10.551 1.00 97.81 313 ASP A N 1
ATOM 2425 C CA . ASP A 1 313 ? 0.907 9.227 -10.163 1.00 97.81 313 ASP A CA 1
ATOM 2426 C C . ASP A 1 313 ? 1.544 9.931 -11.360 1.00 97.81 313 ASP A C 1
ATOM 2428 O O . ASP A 1 313 ? 2.376 9.339 -12.054 1.00 97.81 313 ASP A O 1
ATOM 2432 N N . PHE A 1 314 ? 1.225 11.209 -11.567 1.00 98.19 314 PHE A N 1
ATOM 2433 C CA . PHE A 1 314 ? 1.887 12.033 -12.572 1.00 98.19 314 PHE A CA 1
ATOM 2434 C C . PHE A 1 314 ? 2.482 13.302 -11.961 1.00 98.19 314 PHE A C 1
ATOM 2436 O O . PHE A 1 314 ? 1.791 14.153 -11.401 1.00 98.19 314 PHE A O 1
ATOM 2443 N N . HIS A 1 315 ? 3.800 13.432 -12.083 1.00 98.44 315 HIS A N 1
ATOM 2444 C CA . HIS A 1 315 ? 4.576 14.582 -11.654 1.00 98.44 315 HIS A CA 1
ATOM 2445 C C . HIS A 1 315 ? 5.081 15.353 -12.877 1.00 98.44 315 HIS A C 1
ATOM 2447 O O . HIS A 1 315 ? 6.105 15.017 -13.475 1.00 98.44 315 HIS A O 1
ATOM 2453 N N . SER A 1 316 ? 4.338 16.398 -13.234 1.00 98.25 316 SER A N 1
ATOM 2454 C CA . SER A 1 316 ? 4.700 17.334 -14.296 1.00 98.25 316 SER A CA 1
ATOM 2455 C C . SER A 1 316 ? 5.599 18.463 -13.779 1.00 98.25 316 SER A C 1
ATOM 2457 O O . SER A 1 316 ? 5.399 18.969 -12.671 1.00 98.25 316 SER A O 1
ATOM 2459 N N . TYR A 1 317 ? 6.571 18.870 -14.592 1.00 98.38 317 TYR A N 1
ATOM 2460 C CA . TYR A 1 317 ? 7.494 19.977 -14.336 1.00 98.38 317 TYR A CA 1
ATOM 2461 C C . TYR A 1 317 ? 7.592 20.880 -15.568 1.00 98.38 317 TYR A C 1
ATOM 2463 O O . TYR A 1 317 ? 7.188 20.476 -16.650 1.00 98.38 317 TYR A O 1
ATOM 2471 N N . THR A 1 318 ? 8.128 22.094 -15.426 1.00 96.31 318 THR A N 1
ATOM 2472 C CA . THR A 1 318 ? 8.189 23.067 -16.537 1.00 96.31 318 THR A CA 1
ATOM 2473 C C . THR A 1 318 ? 9.582 23.606 -16.853 1.00 96.31 318 THR A C 1
ATOM 2475 O O . THR A 1 318 ? 9.724 24.419 -17.759 1.00 96.31 318 THR A O 1
ATOM 2478 N N . SER A 1 319 ? 10.593 23.246 -16.063 1.00 94.62 319 SER A N 1
ATOM 2479 C CA . SER A 1 319 ? 11.930 23.850 -16.140 1.00 94.62 319 SER A CA 1
ATOM 2480 C C . SER A 1 319 ? 13.014 22.896 -15.630 1.00 94.62 319 SER A C 1
ATOM 2482 O O . SER A 1 319 ? 13.812 23.251 -14.757 1.00 94.62 319 SER A O 1
ATOM 2484 N N . ARG A 1 320 ? 12.963 21.638 -16.070 1.00 96.12 320 ARG A N 1
ATOM 2485 C CA . ARG A 1 320 ? 13.942 20.594 -15.710 1.00 96.12 320 ARG A CA 1
ATOM 2486 C C . ARG A 1 320 ? 14.527 19.888 -16.936 1.00 96.12 320 ARG A C 1
ATOM 2488 O O . ARG A 1 320 ? 15.471 19.113 -16.790 1.00 96.12 320 ARG A O 1
ATOM 2495 N N . GLY A 1 321 ? 13.988 20.162 -18.126 1.00 95.38 321 GLY A N 1
ATOM 2496 C CA . GLY A 1 321 ? 14.369 19.519 -19.376 1.00 95.38 321 GLY A CA 1
ATOM 2497 C C . GLY A 1 321 ? 14.316 17.990 -19.317 1.00 95.38 321 GLY A C 1
ATOM 2498 O O . GLY A 1 321 ? 13.579 17.391 -18.529 1.00 95.38 321 GLY A O 1
ATOM 2499 N N . HIS A 1 322 ? 15.146 17.359 -20.149 1.00 96.00 322 HIS A N 1
ATOM 2500 C CA . HIS A 1 322 ? 15.182 15.904 -20.293 1.00 96.00 322 HIS A CA 1
ATOM 2501 C C . HIS A 1 322 ? 15.711 15.170 -19.053 1.00 96.00 322 HIS A C 1
ATOM 2503 O O . HIS A 1 322 ? 15.269 14.071 -18.713 1.00 96.00 322 HIS A O 1
ATOM 2509 N N . GLY A 1 323 ? 16.660 15.777 -18.339 1.00 95.94 323 GLY A N 1
ATOM 2510 C CA . GLY A 1 323 ? 17.184 15.275 -17.070 1.00 95.94 323 GLY A CA 1
ATOM 2511 C C . GLY A 1 323 ? 16.254 15.601 -15.905 1.00 95.94 323 GLY A C 1
ATOM 2512 O O . GLY A 1 323 ? 16.704 16.185 -14.929 1.00 95.94 323 GLY A O 1
ATOM 2513 N N . VAL A 1 324 ? 14.967 15.238 -15.984 1.00 97.62 324 VAL A N 1
ATOM 2514 C CA . VAL A 1 324 ? 13.921 15.662 -15.025 1.00 97.62 324 VAL A CA 1
ATOM 2515 C C . VAL A 1 324 ? 14.249 15.349 -13.554 1.00 97.62 324 VAL A C 1
ATOM 2517 O O . VAL A 1 324 ? 13.736 15.994 -12.630 1.00 97.62 324 VAL A O 1
ATOM 2520 N N . HIS A 1 325 ? 15.105 14.352 -13.318 1.00 98.12 325 HIS A N 1
ATOM 2521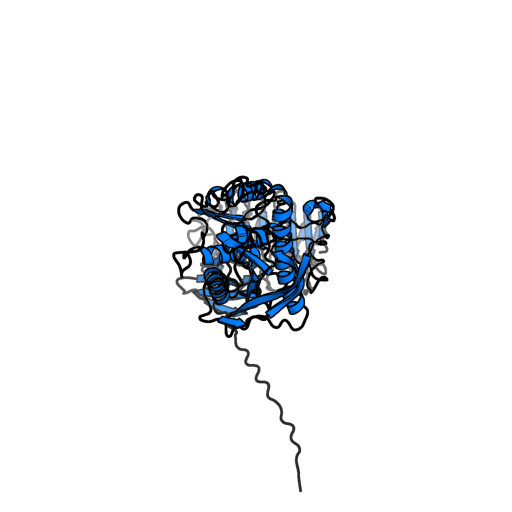 C CA . HIS A 1 325 ? 15.585 13.954 -11.998 1.00 98.12 325 HIS A CA 1
ATOM 2522 C C . HIS A 1 325 ? 16.909 14.594 -11.570 1.00 98.12 325 HIS A C 1
ATOM 2524 O O . HIS A 1 325 ? 17.234 14.561 -10.381 1.00 98.12 325 HIS A O 1
ATOM 2530 N N . GLU A 1 326 ? 17.670 15.151 -12.504 1.00 97.62 326 GLU A N 1
ATOM 2531 C CA . GLU A 1 326 ? 19.025 15.656 -12.305 1.00 97.62 326 GLU A CA 1
ATOM 2532 C C . GLU A 1 326 ? 19.001 17.133 -11.920 1.00 97.62 326 GLU A C 1
ATOM 2534 O O . GLU A 1 326 ? 18.406 17.964 -12.594 1.00 97.62 326 GLU A O 1
ATOM 2539 N N . ASN A 1 327 ? 19.684 17.469 -10.831 1.00 96.50 327 ASN A N 1
ATOM 2540 C CA . ASN A 1 327 ? 19.880 18.841 -10.394 1.00 96.50 327 ASN A CA 1
ATOM 2541 C C . ASN A 1 327 ? 21.368 19.186 -10.534 1.00 96.50 327 ASN A C 1
ATOM 2543 O O . ASN A 1 327 ? 22.180 18.927 -9.638 1.00 96.50 327 ASN A O 1
ATOM 2547 N N . GLY A 1 328 ? 21.738 19.712 -11.700 1.00 92.25 328 GLY A N 1
ATOM 2548 C CA . GLY A 1 328 ? 23.137 19.894 -12.082 1.00 92.25 328 GLY A CA 1
ATOM 2549 C C . GLY A 1 328 ? 23.820 18.565 -12.422 1.00 92.25 328 GLY A C 1
ATOM 2550 O O . GLY A 1 328 ? 23.190 17.639 -12.916 1.00 92.25 328 GLY A O 1
ATOM 2551 N N . SER A 1 329 ? 25.126 18.467 -12.172 1.00 90.31 329 SER A N 1
ATOM 2552 C CA . SER A 1 329 ? 25.962 17.362 -12.673 1.00 90.31 329 SER A CA 1
ATOM 2553 C C . SER A 1 329 ? 26.230 16.232 -11.674 1.00 90.31 329 SER A C 1
ATOM 2555 O O . SER A 1 329 ? 26.880 15.251 -12.028 1.00 90.31 329 SER A O 1
ATOM 2557 N N . ASN A 1 330 ? 25.806 16.374 -10.414 1.00 93.19 330 ASN A N 1
ATOM 2558 C CA . ASN A 1 330 ? 26.154 15.424 -9.352 1.00 93.19 330 ASN A CA 1
ATOM 2559 C C . ASN A 1 330 ? 25.087 15.259 -8.258 1.00 93.19 330 ASN A C 1
ATOM 2561 O O . ASN A 1 330 ? 25.352 14.611 -7.244 1.00 93.19 330 ASN A O 1
ATOM 2565 N N . SER A 1 331 ? 23.897 15.837 -8.431 1.00 97.25 331 SER A N 1
ATOM 2566 C CA . SER A 1 331 ? 22.826 15.758 -7.438 1.00 97.25 331 SER A CA 1
ATOM 2567 C C . SER A 1 331 ? 21.475 15.470 -8.084 1.00 97.25 331 SER A C 1
ATOM 2569 O O . SER A 1 331 ? 21.279 15.705 -9.274 1.00 97.25 331 SER A O 1
ATOM 2571 N N . LEU A 1 332 ? 20.546 14.925 -7.299 1.00 98.19 332 LEU A N 1
ATOM 2572 C CA . LEU A 1 332 ? 19.161 14.724 -7.721 1.00 98.19 332 LEU A CA 1
ATOM 2573 C C . LEU A 1 332 ? 18.293 15.865 -7.196 1.00 98.19 332 LEU A C 1
ATOM 2575 O O . LEU A 1 332 ? 18.550 16.398 -6.112 1.00 98.19 332 LEU A O 1
ATOM 2579 N N . HIS A 1 333 ? 17.216 16.186 -7.907 1.00 98.25 333 HIS A N 1
ATOM 2580 C CA . HIS A 1 333 ? 16.149 16.985 -7.316 1.00 98.25 333 HIS A CA 1
ATOM 2581 C C . HIS A 1 333 ? 15.572 16.259 -6.088 1.00 98.25 333 HIS A C 1
ATOM 2583 O O . HIS A 1 333 ? 15.262 15.066 -6.136 1.00 98.25 333 HIS A O 1
ATOM 2589 N N . GLY A 1 334 ? 15.439 16.984 -4.971 1.00 97.19 334 GLY A N 1
ATOM 2590 C CA . GLY A 1 334 ? 15.119 16.398 -3.663 1.00 97.19 334 GLY A CA 1
ATOM 2591 C C . GLY A 1 334 ? 13.757 15.701 -3.583 1.00 97.19 334 GLY A C 1
ATOM 2592 O O . GLY A 1 334 ? 13.554 14.872 -2.700 1.00 97.19 334 GLY A O 1
ATOM 2593 N N . ASP A 1 335 ? 12.844 15.994 -4.510 1.00 97.31 335 ASP A N 1
ATOM 2594 C CA . ASP A 1 335 ? 11.510 15.399 -4.563 1.00 97.31 335 ASP A CA 1
ATOM 2595 C C . ASP A 1 335 ? 11.451 14.057 -5.310 1.00 97.31 335 ASP A C 1
ATOM 2597 O O . ASP A 1 335 ? 10.504 13.303 -5.112 1.00 97.31 335 ASP A O 1
ATOM 2601 N N . ILE A 1 336 ? 12.459 13.719 -6.122 1.00 98.00 336 ILE A N 1
ATOM 2602 C CA . ILE A 1 336 ? 12.422 12.541 -7.005 1.00 98.00 336 ILE A CA 1
ATOM 2603 C C . ILE A 1 336 ? 12.416 11.236 -6.216 1.00 98.00 336 ILE A C 1
ATOM 2605 O O . ILE A 1 336 ? 11.528 10.405 -6.393 1.00 98.00 336 ILE A O 1
ATOM 2609 N N . VAL A 1 337 ? 13.402 11.047 -5.331 1.00 97.88 337 VAL A N 1
ATOM 2610 C CA . VAL A 1 337 ? 13.516 9.799 -4.565 1.00 97.88 337 VAL A CA 1
ATOM 2611 C C . VAL A 1 337 ? 12.290 9.587 -3.671 1.00 97.88 337 VAL A C 1
ATOM 2613 O O . VAL A 1 337 ? 11.744 8.488 -3.740 1.00 97.88 337 VAL A O 1
ATOM 2616 N N . PRO A 1 338 ? 11.824 10.572 -2.866 1.00 96.88 338 PRO A N 1
ATOM 2617 C CA . PRO A 1 338 ? 10.595 10.421 -2.089 1.00 96.88 338 PRO A CA 1
ATOM 2618 C C . PRO A 1 338 ? 9.396 10.018 -2.947 1.00 96.88 338 PRO A C 1
ATOM 2620 O O . PRO A 1 338 ? 8.787 9.001 -2.653 1.00 96.88 338 PRO A O 1
ATOM 2623 N N . LYS A 1 339 ? 9.127 10.714 -4.060 1.00 97.25 339 LYS A N 1
ATOM 2624 C CA . LYS A 1 339 ? 7.969 10.423 -4.921 1.00 97.25 339 LYS A CA 1
ATOM 2625 C C . LYS A 1 339 ? 8.013 9.027 -5.552 1.00 97.25 339 LYS A C 1
ATOM 2627 O O . LYS A 1 339 ? 6.994 8.345 -5.584 1.00 97.25 339 LYS A O 1
ATOM 2632 N N . ILE A 1 340 ? 9.185 8.567 -6.005 1.00 97.25 340 ILE A N 1
ATOM 2633 C CA . ILE A 1 340 ? 9.352 7.180 -6.487 1.00 97.25 340 ILE A CA 1
ATOM 2634 C C . ILE A 1 340 ? 9.049 6.190 -5.356 1.00 97.25 340 ILE A C 1
ATOM 2636 O O . ILE A 1 340 ? 8.331 5.212 -5.550 1.00 97.25 340 ILE A O 1
ATOM 2640 N N . SER A 1 341 ? 9.596 6.454 -4.168 1.00 95.75 341 SER A N 1
ATOM 2641 C CA . SER A 1 341 ? 9.381 5.644 -2.970 1.00 95.75 341 SER A CA 1
ATOM 2642 C C . SER A 1 341 ? 7.899 5.553 -2.605 1.00 95.75 341 SER A C 1
ATOM 2644 O O . SER A 1 341 ? 7.397 4.456 -2.372 1.00 95.75 341 SER A O 1
ATOM 2646 N N . ASP A 1 342 ? 7.208 6.693 -2.596 1.00 93.06 342 ASP A N 1
ATOM 2647 C CA . ASP A 1 342 ? 5.817 6.843 -2.174 1.00 93.06 342 ASP A CA 1
ATOM 2648 C C . ASP A 1 342 ? 4.860 6.119 -3.111 1.00 93.06 342 ASP A C 1
ATOM 2650 O O . ASP A 1 342 ? 3.950 5.439 -2.633 1.00 93.06 342 ASP A O 1
ATOM 2654 N N . GLY A 1 343 ? 5.117 6.175 -4.423 1.00 91.81 343 GLY A N 1
ATOM 2655 C CA . GLY A 1 343 ? 4.337 5.438 -5.412 1.00 91.81 343 GLY A CA 1
ATOM 2656 C C . GLY A 1 343 ? 4.230 3.950 -5.059 1.00 91.81 343 GLY A C 1
ATOM 2657 O O . GLY A 1 343 ? 3.135 3.379 -5.055 1.00 91.81 343 GLY A O 1
ATOM 2658 N N . PHE A 1 344 ? 5.344 3.325 -4.667 1.00 92.25 344 PHE A N 1
ATOM 2659 C CA . PHE A 1 344 ? 5.359 1.920 -4.250 1.00 92.25 344 PHE A CA 1
ATOM 2660 C C . PHE A 1 344 ? 4.920 1.723 -2.796 1.00 92.25 344 PHE A C 1
ATOM 2662 O O . PHE A 1 344 ? 4.161 0.803 -2.495 1.00 92.25 344 PHE A O 1
ATOM 2669 N N . TYR A 1 345 ? 5.374 2.580 -1.883 1.00 92.19 345 TYR A N 1
ATOM 2670 C CA . TYR A 1 345 ? 5.101 2.465 -0.455 1.00 92.19 345 TYR A CA 1
ATOM 2671 C C . TYR A 1 345 ? 3.608 2.562 -0.145 1.00 92.19 345 TYR A C 1
ATOM 2673 O O . TYR A 1 345 ? 3.051 1.637 0.445 1.00 92.19 345 TYR A O 1
ATOM 2681 N N . VAL A 1 346 ? 2.953 3.643 -0.577 1.00 87.56 346 VAL A N 1
ATOM 2682 C CA . VAL A 1 346 ? 1.563 3.967 -0.223 1.00 87.56 346 VAL A CA 1
ATOM 2683 C C . VAL A 1 346 ? 0.592 2.896 -0.708 1.00 87.56 346 VAL A C 1
ATOM 2685 O O . VAL A 1 346 ? -0.355 2.573 0.008 1.00 87.56 346 VAL A O 1
ATOM 2688 N N . ASN A 1 347 ? 0.840 2.361 -1.905 1.00 82.62 347 ASN A N 1
ATOM 2689 C CA . ASN A 1 347 ? -0.125 1.538 -2.630 1.00 82.62 347 ASN A CA 1
ATOM 2690 C C . ASN A 1 347 ? 0.163 0.035 -2.555 1.00 82.62 347 ASN A C 1
ATOM 2692 O O . ASN A 1 347 ? -0.756 -0.758 -2.732 1.00 82.62 347 ASN A O 1
ATOM 2696 N N . LEU A 1 348 ? 1.419 -0.372 -2.334 1.00 90.19 348 LEU A N 1
ATOM 2697 C CA . LEU A 1 348 ? 1.815 -1.784 -2.428 1.00 90.19 348 LEU A CA 1
ATOM 2698 C C . LEU A 1 348 ? 2.398 -2.351 -1.133 1.00 90.19 348 LEU A C 1
ATOM 2700 O O . LEU A 1 348 ? 2.313 -3.559 -0.923 1.00 90.19 348 LEU A O 1
ATOM 2704 N N . LEU A 1 349 ? 3.008 -1.517 -0.283 1.00 93.56 349 LEU A N 1
ATOM 2705 C CA . LEU A 1 349 ? 3.757 -1.991 0.890 1.00 93.56 349 LEU A CA 1
ATOM 2706 C C . LEU A 1 349 ? 3.105 -1.615 2.220 1.00 93.56 349 LEU A C 1
ATOM 2708 O O . LEU A 1 349 ? 3.216 -2.373 3.187 1.00 93.56 349 LEU A O 1
ATOM 2712 N N . ARG A 1 350 ? 2.471 -0.444 2.292 1.00 92.44 350 ARG A N 1
ATOM 2713 C CA . ARG A 1 350 ? 1.843 0.082 3.503 1.00 92.44 350 ARG A CA 1
ATOM 2714 C C . ARG A 1 350 ? 0.579 -0.718 3.852 1.00 92.44 350 ARG A C 1
ATOM 2716 O O . ARG A 1 350 ? -0.252 -0.924 2.970 1.00 92.44 350 ARG A O 1
ATOM 2723 N N . PRO A 1 351 ? 0.388 -1.130 5.121 1.00 91.62 351 PRO A N 1
ATOM 2724 C CA . PRO A 1 351 ? -0.858 -1.757 5.553 1.00 91.62 351 PRO A CA 1
ATOM 2725 C C . PRO A 1 351 ? -2.088 -0.873 5.324 1.00 91.62 351 PRO A C 1
ATOM 2727 O O . PRO A 1 351 ? -2.002 0.357 5.401 1.00 91.62 351 PRO A O 1
ATOM 2730 N N . ALA A 1 352 ? -3.239 -1.509 5.107 1.00 86.75 352 ALA A N 1
ATOM 2731 C CA . ALA A 1 352 ? -4.519 -0.813 5.057 1.00 86.75 352 ALA A CA 1
ATOM 2732 C C . ALA A 1 352 ? -4.807 -0.070 6.384 1.00 86.75 352 ALA A C 1
ATOM 2734 O O . ALA A 1 352 ? -4.331 -0.493 7.444 1.00 86.75 352 ALA A O 1
ATOM 2735 N N . PRO A 1 353 ? -5.566 1.043 6.354 1.00 86.50 353 PRO A N 1
ATOM 2736 C CA . PRO A 1 353 ? -5.981 1.733 7.571 1.00 86.50 353 PRO A CA 1
ATOM 2737 C C . PRO A 1 353 ? -6.771 0.812 8.510 1.00 86.50 353 PRO A C 1
ATOM 2739 O O . PRO A 1 353 ? -7.709 0.144 8.081 1.00 86.50 353 PRO A O 1
ATOM 2742 N N . LEU A 1 354 ? -6.408 0.816 9.794 1.00 87.31 354 LEU A N 1
ATOM 2743 C CA . LEU A 1 354 ? -7.029 -0.017 10.823 1.00 87.31 354 LEU A CA 1
ATOM 2744 C C . LEU A 1 354 ? -8.106 0.725 11.626 1.00 87.31 354 LEU A C 1
ATOM 2746 O O . LEU A 1 354 ? -8.091 1.953 11.755 1.00 87.31 354 LEU A O 1
ATOM 2750 N N . VAL A 1 355 ? -9.003 -0.057 12.230 1.00 90.19 355 VAL A N 1
ATOM 2751 C CA . VAL A 1 355 ? -9.996 0.384 13.220 1.00 90.19 355 VAL A CA 1
ATOM 2752 C C . VAL A 1 355 ? -9.723 -0.343 14.535 1.00 90.19 355 VAL A C 1
ATOM 2754 O O . VAL A 1 355 ? -9.445 -1.542 14.524 1.00 90.19 355 VAL A O 1
ATOM 2757 N N . ILE A 1 356 ? -9.777 0.377 15.656 1.00 93.56 356 ILE A N 1
ATOM 2758 C CA . ILE A 1 356 ? -9.736 -0.223 16.995 1.00 93.56 356 ILE A CA 1
ATOM 2759 C C . ILE A 1 356 ? -11.182 -0.472 17.425 1.00 93.56 356 ILE A C 1
ATOM 2761 O O . ILE A 1 356 ? -12.003 0.440 17.346 1.00 93.56 356 ILE A O 1
ATOM 2765 N N . THR A 1 357 ? -11.469 -1.693 17.858 1.00 91.81 357 THR A N 1
ATOM 2766 C CA . THR A 1 357 ? -12.767 -2.135 18.380 1.00 91.81 357 THR A CA 1
ATOM 2767 C C . THR A 1 357 ? -12.619 -2.443 19.866 1.00 91.81 357 THR A C 1
ATOM 2769 O O . THR A 1 357 ? -11.640 -3.076 20.257 1.00 91.81 357 THR A O 1
ATOM 2772 N N . GLY A 1 358 ? -13.569 -1.976 20.671 1.00 88.81 358 GLY A N 1
ATOM 2773 C CA . GLY A 1 358 ? -13.625 -2.126 22.126 1.00 88.81 358 GLY A CA 1
ATOM 2774 C C . GLY A 1 358 ? -14.320 -0.919 22.758 1.00 88.81 358 GLY A C 1
ATOM 2775 O O . GLY A 1 358 ? -14.559 0.083 22.075 1.00 88.81 358 GLY A O 1
ATOM 2776 N N . ASP A 1 359 ? -14.642 -1.010 24.046 1.00 87.25 359 ASP A N 1
ATOM 2777 C CA . ASP A 1 359 ? -15.444 0.005 24.730 1.00 87.25 359 ASP A CA 1
ATOM 2778 C C . ASP A 1 359 ? -14.669 1.317 24.919 1.00 87.25 359 ASP A C 1
ATOM 2780 O O . ASP A 1 359 ? -13.532 1.346 25.405 1.00 87.25 359 ASP A O 1
ATOM 2784 N N . THR A 1 360 ? -15.301 2.429 24.538 1.00 90.94 360 THR A N 1
ATOM 2785 C CA . THR A 1 360 ? -14.762 3.790 24.713 1.00 90.94 360 THR A CA 1
ATOM 2786 C C . THR A 1 360 ? -15.356 4.516 25.915 1.00 90.94 360 THR A C 1
ATOM 2788 O O . THR A 1 360 ? -14.869 5.579 26.279 1.00 90.94 360 THR A O 1
ATOM 2791 N N . VAL A 1 361 ? -16.398 3.960 26.532 1.00 88.19 361 VAL A N 1
ATOM 2792 C CA . VAL A 1 361 ? -16.977 4.435 27.791 1.00 88.19 361 VAL A CA 1
ATOM 2793 C C . VAL A 1 361 ? -17.127 3.220 28.694 1.00 88.19 361 VAL A C 1
ATOM 2795 O O . VAL A 1 361 ? -17.839 2.287 28.343 1.00 88.19 361 VAL A O 1
ATOM 2798 N N . ILE A 1 362 ? -16.436 3.212 29.830 1.00 87.25 362 ILE A N 1
ATOM 2799 C CA . ILE A 1 362 ? -16.393 2.066 30.746 1.00 87.25 362 ILE A CA 1
ATOM 2800 C C . ILE A 1 362 ? -16.694 2.495 32.177 1.00 87.25 362 ILE A C 1
ATOM 2802 O O . ILE A 1 362 ? -16.555 3.663 32.542 1.00 87.25 362 ILE A O 1
ATOM 2806 N N . CYS A 1 363 ? -17.084 1.537 33.010 1.00 87.38 363 CYS A N 1
ATOM 2807 C CA . CYS A 1 363 ? -17.364 1.784 34.419 1.00 87.38 363 CYS A CA 1
ATOM 2808 C C . CYS A 1 363 ? -16.107 1.596 35.270 1.00 87.38 363 CYS A C 1
ATOM 2810 O O . CYS A 1 363 ? -15.242 0.778 34.955 1.00 87.38 363 CYS A O 1
ATOM 2812 N N . ASN A 1 364 ? -15.995 2.346 36.365 1.00 89.19 364 ASN A N 1
ATOM 2813 C CA . ASN A 1 364 ? -14.824 2.316 37.244 1.00 89.19 364 ASN A CA 1
ATOM 2814 C C . ASN A 1 364 ? -14.602 0.977 37.978 1.00 89.19 364 ASN A C 1
ATOM 2816 O O . ASN A 1 364 ? -13.538 0.758 38.546 1.00 89.19 364 ASN A O 1
ATOM 2820 N N . ASP A 1 365 ? -15.581 0.078 37.956 1.00 85.38 365 ASP A N 1
ATOM 2821 C CA . ASP A 1 365 ? -15.474 -1.298 38.440 1.00 85.38 365 ASP A CA 1
ATOM 2822 C C . ASP A 1 365 ? -15.196 -2.318 37.318 1.00 85.38 365 ASP A C 1
ATOM 2824 O O . ASP A 1 365 ? -15.107 -3.512 37.585 1.00 85.38 365 ASP A O 1
ATOM 2828 N N . GLN A 1 366 ? -15.018 -1.853 36.076 1.00 85.38 366 GLN A N 1
ATOM 2829 C CA . GLN A 1 366 ? -14.693 -2.634 34.875 1.00 85.38 366 GLN A CA 1
ATOM 2830 C C . GLN A 1 366 ? -13.458 -2.043 34.171 1.00 85.38 366 GLN A C 1
ATOM 2832 O O . GLN A 1 366 ? -13.454 -1.767 32.973 1.00 85.38 366 GLN A O 1
ATOM 2837 N N . LEU A 1 367 ? -12.386 -1.800 34.932 1.00 91.31 367 LEU A N 1
ATOM 2838 C CA . LEU A 1 367 ? -11.175 -1.135 34.425 1.00 91.31 367 LEU A CA 1
ATOM 2839 C C . LEU A 1 367 ? -10.352 -1.994 33.457 1.00 91.31 367 LEU A C 1
ATOM 2841 O O . LEU A 1 367 ? -9.531 -1.449 32.717 1.00 91.31 367 LEU A O 1
ATOM 2845 N N . GLN A 1 368 ? -10.524 -3.318 33.488 1.00 94.56 368 GLN A N 1
ATOM 2846 C CA . GLN A 1 368 ? -9.875 -4.224 32.548 1.00 94.56 368 GLN A CA 1
ATOM 2847 C C . GLN A 1 368 ? -10.725 -4.347 31.286 1.00 94.56 368 GLN A C 1
ATOM 2849 O O . GLN A 1 368 ? -11.892 -4.707 31.368 1.00 94.56 368 GLN A O 1
ATOM 2854 N N . GLN A 1 369 ? -10.129 -4.066 30.133 1.00 93.31 369 GLN A N 1
ATOM 2855 C CA . GLN A 1 369 ? -10.807 -4.022 28.842 1.00 93.31 369 GLN A CA 1
ATOM 2856 C C . GLN A 1 369 ? -9.980 -4.717 27.768 1.00 93.31 369 GLN A C 1
ATOM 2858 O O . GLN A 1 369 ? -8.749 -4.651 27.777 1.00 93.31 369 GLN A O 1
ATOM 2863 N N . GLU A 1 370 ? -10.659 -5.364 26.829 1.00 93.75 370 GLU A N 1
ATOM 2864 C CA . GLU A 1 370 ? -10.043 -5.974 25.656 1.00 93.75 370 GLU A CA 1
ATOM 2865 C C . GLU A 1 370 ? -10.291 -5.100 24.426 1.00 93.75 370 GLU A C 1
ATOM 2867 O O . GLU A 1 370 ? -11.407 -4.650 24.172 1.00 93.75 370 GLU A O 1
ATOM 2872 N N . TYR A 1 371 ? -9.236 -4.869 23.649 1.00 94.81 371 TYR A N 1
ATOM 2873 C CA . TYR A 1 371 ? -9.303 -4.127 22.400 1.00 94.81 371 TYR A CA 1
ATOM 2874 C C . TYR A 1 371 ? -8.709 -4.948 21.270 1.00 94.81 371 TYR A C 1
ATOM 2876 O O . TYR A 1 371 ? -7.680 -5.610 21.423 1.00 94.81 371 TYR A O 1
ATOM 2884 N N . LYS A 1 372 ? -9.342 -4.854 20.103 1.00 93.69 372 LYS A N 1
ATOM 2885 C CA . LYS A 1 372 ? -8.968 -5.611 18.910 1.00 93.69 372 LYS A CA 1
ATOM 2886 C C . LYS A 1 372 ? -8.854 -4.698 17.708 1.00 93.69 372 LYS A C 1
ATOM 2888 O O . LYS A 1 372 ? -9.510 -3.661 17.612 1.00 93.69 372 LYS A O 1
ATOM 2893 N N . THR A 1 373 ? -8.053 -5.110 16.744 1.00 90.75 373 THR A N 1
ATOM 2894 C CA . THR A 1 373 ? -8.058 -4.545 15.400 1.00 90.75 373 THR A CA 1
ATOM 2895 C C . THR A 1 373 ? -8.121 -5.655 14.361 1.00 90.75 373 THR A C 1
ATOM 2897 O O . THR A 1 373 ? -7.974 -6.833 14.681 1.00 90.75 373 THR A O 1
ATOM 2900 N N . ARG A 1 374 ? -8.384 -5.304 13.103 1.00 80.06 374 ARG A N 1
ATOM 2901 C CA . ARG A 1 374 ? -8.453 -6.298 12.034 1.00 80.06 374 ARG A CA 1
ATOM 2902 C C . ARG A 1 374 ? -7.054 -6.832 11.726 1.00 80.06 374 ARG A C 1
ATOM 2904 O O . ARG A 1 374 ? -6.113 -6.064 11.529 1.00 80.06 374 ARG A O 1
ATOM 2911 N N . GLN A 1 375 ? -6.939 -8.154 11.641 1.00 67.00 375 GLN A N 1
ATOM 2912 C CA . GLN A 1 375 ? -5.726 -8.823 11.187 1.00 67.00 375 GLN A CA 1
ATOM 2913 C C . GLN A 1 375 ? -5.649 -8.768 9.652 1.00 67.00 375 GLN A C 1
ATOM 2915 O O . GLN A 1 375 ? -6.077 -9.689 8.964 1.00 67.00 375 GLN A O 1
ATOM 2920 N N . ASP A 1 376 ? -5.161 -7.649 9.116 1.00 67.81 376 ASP A N 1
ATOM 2921 C CA . ASP A 1 376 ? -4.946 -7.457 7.673 1.00 67.81 376 ASP A CA 1
ATOM 2922 C C . ASP A 1 376 ? -3.482 -7.737 7.279 1.00 67.81 376 ASP A C 1
ATOM 2924 O O . ASP A 1 376 ? -2.791 -8.531 7.912 1.00 67.81 376 ASP A O 1
ATOM 2928 N N . SER A 1 377 ? -2.962 -7.077 6.238 1.00 68.81 377 SER A N 1
ATOM 2929 C CA . SER A 1 377 ? -1.576 -7.184 5.748 1.00 68.81 377 SER A CA 1
ATOM 2930 C C . SER A 1 377 ? -0.496 -6.701 6.739 1.00 68.81 377 SER A C 1
ATOM 2932 O O . SER A 1 377 ? 0.661 -6.502 6.354 1.00 68.81 377 SER A O 1
ATOM 2934 N N . ALA A 1 378 ? -0.865 -6.464 7.998 1.00 85.38 378 ALA A N 1
ATOM 2935 C CA . ALA A 1 378 ? 0.015 -6.079 9.086 1.00 85.38 378 ALA A CA 1
ATOM 2936 C C . ALA A 1 378 ? 0.601 -7.327 9.765 1.00 85.38 378 ALA A C 1
ATOM 2938 O O . ALA A 1 378 ? -0.114 -8.241 10.168 1.00 85.38 378 ALA A O 1
ATOM 2939 N N . ALA A 1 379 ? 1.923 -7.345 9.908 1.00 89.94 379 ALA A N 1
ATOM 2940 C CA . ALA A 1 379 ? 2.678 -8.412 10.559 1.00 89.94 379 ALA A CA 1
ATOM 2941 C C . ALA A 1 379 ? 3.188 -8.011 11.950 1.00 89.94 379 ALA A C 1
ATOM 2943 O O . ALA A 1 379 ? 3.685 -8.859 12.686 1.00 89.94 379 ALA A O 1
ATOM 2944 N N . TYR A 1 380 ? 3.119 -6.722 12.285 1.00 93.19 380 TYR A N 1
ATOM 2945 C CA . TYR A 1 380 ? 3.551 -6.180 13.564 1.00 93.19 380 TYR A CA 1
ATOM 2946 C C . TYR A 1 380 ? 2.639 -5.018 13.966 1.00 93.19 380 TYR A C 1
ATOM 2948 O O . TYR A 1 380 ? 2.285 -4.192 13.124 1.00 93.19 380 TYR A O 1
ATOM 2956 N N . TYR A 1 381 ? 2.290 -4.941 15.242 1.00 93.88 381 TYR A N 1
ATOM 2957 C CA . TYR A 1 381 ? 1.383 -3.967 15.829 1.00 93.88 381 TYR A CA 1
ATOM 2958 C C . TYR A 1 381 ? 2.115 -3.240 16.950 1.00 93.88 381 TYR A C 1
ATOM 2960 O O . TYR A 1 381 ? 2.503 -3.835 17.952 1.00 93.88 381 TYR A O 1
ATOM 2968 N N . ASP A 1 382 ? 2.337 -1.946 16.755 1.00 94.69 382 ASP A N 1
ATOM 2969 C CA . ASP A 1 382 ? 2.890 -1.074 17.781 1.00 94.69 382 ASP A CA 1
ATOM 2970 C C . ASP A 1 382 ? 1.747 -0.451 18.575 1.00 94.69 382 ASP A C 1
ATOM 2972 O O . ASP A 1 382 ? 1.203 0.586 18.180 1.00 94.69 382 ASP A O 1
ATOM 2976 N N . TRP A 1 383 ? 1.329 -1.148 19.632 1.00 94.62 383 TRP A N 1
ATOM 2977 C CA . TRP A 1 383 ? 0.311 -0.668 20.552 1.00 94.62 383 TRP A CA 1
ATOM 2978 C C . TRP A 1 383 ? 0.934 0.265 21.585 1.00 94.62 383 TRP A C 1
ATOM 2980 O O . TRP A 1 383 ? 1.906 -0.072 22.259 1.00 94.62 383 TRP A O 1
ATOM 2990 N N . ALA A 1 384 ? 0.326 1.431 21.763 1.00 95.25 384 ALA A N 1
ATOM 2991 C CA . ALA A 1 384 ? 0.721 2.391 22.779 1.00 95.25 384 ALA A CA 1
ATOM 2992 C C . ALA A 1 384 ? -0.491 2.834 23.592 1.00 95.25 384 ALA A C 1
ATOM 2994 O O . ALA A 1 384 ? -1.567 3.090 23.047 1.00 95.25 384 ALA A O 1
ATOM 2995 N N . ILE A 1 385 ? -0.285 2.943 24.901 1.00 95.75 385 ILE A N 1
ATOM 2996 C CA . ILE A 1 385 ? -1.305 3.297 25.880 1.00 95.75 385 ILE A CA 1
ATOM 2997 C C . ILE A 1 385 ? -0.861 4.502 26.708 1.00 95.75 385 ILE A C 1
ATOM 2999 O O . ILE A 1 385 ? 0.296 4.605 27.115 1.00 95.75 385 ILE A O 1
ATOM 3003 N N . ILE A 1 386 ? -1.800 5.404 26.982 1.00 96.88 386 ILE A N 1
ATOM 3004 C CA . ILE A 1 386 ? -1.653 6.507 27.932 1.00 96.88 386 ILE A CA 1
ATOM 3005 C C . ILE A 1 386 ? -2.756 6.357 28.973 1.00 96.88 386 ILE A C 1
ATOM 3007 O O . ILE A 1 386 ? -3.912 6.211 28.603 1.00 96.88 386 ILE A O 1
ATOM 3011 N N . GLY A 1 387 ? -2.418 6.407 30.263 1.00 95.88 387 GLY A N 1
ATOM 3012 C CA . GLY A 1 387 ? -3.411 6.334 31.343 1.00 95.88 387 GLY A CA 1
ATOM 3013 C C . GLY A 1 387 ? -3.872 4.925 31.725 1.00 95.88 387 GLY A C 1
ATOM 3014 O O . GLY A 1 387 ? -4.947 4.776 32.296 1.00 95.88 387 GLY A O 1
ATOM 3015 N N . GLY A 1 388 ? -3.061 3.902 31.453 1.00 95.62 388 GLY A N 1
ATOM 3016 C CA . GLY A 1 388 ? -3.289 2.512 31.859 1.00 95.62 388 GLY A CA 1
ATOM 3017 C C . GLY A 1 388 ? -2.028 1.659 31.689 1.00 95.62 388 GLY A C 1
ATOM 3018 O O . GLY A 1 388 ? -0.945 2.193 31.437 1.00 95.62 388 GLY A O 1
ATOM 3019 N N . SER A 1 389 ? -2.165 0.341 31.810 1.00 95.38 389 SER A N 1
ATOM 3020 C CA . SER A 1 389 ? -1.109 -0.648 31.563 1.00 95.38 389 SER A CA 1
ATOM 3021 C C . SER A 1 389 ? -1.621 -1.822 30.726 1.00 95.38 389 SER A C 1
ATOM 3023 O O . SER A 1 389 ? -2.803 -2.152 30.752 1.00 95.38 389 SER A O 1
ATOM 3025 N N . PHE A 1 390 ? -0.730 -2.477 29.979 1.00 94.94 390 PHE A N 1
ATOM 3026 C CA . PHE A 1 390 ? -1.066 -3.719 29.283 1.00 94.94 390 PHE A CA 1
ATOM 3027 C C . PHE A 1 390 ? -1.026 -4.906 30.250 1.00 94.94 390 PHE A C 1
ATOM 3029 O O . PHE A 1 390 ? -0.035 -5.096 30.955 1.00 94.94 390 PHE A O 1
ATOM 3036 N N . ILE A 1 391 ? -2.085 -5.714 30.241 1.00 93.56 391 ILE A N 1
ATOM 3037 C CA . ILE A 1 391 ? -2.159 -7.016 30.919 1.00 93.56 391 ILE A CA 1
ATOM 3038 C C . ILE A 1 391 ? -1.709 -8.124 29.966 1.00 93.56 391 ILE A C 1
ATOM 3040 O O . ILE A 1 391 ? -0.879 -8.956 30.323 1.00 93.56 391 ILE A O 1
ATOM 3044 N N . GLN A 1 392 ? -2.204 -8.089 28.728 1.00 88.94 392 GLN A N 1
ATOM 3045 C CA . GLN A 1 392 ? -1.803 -8.988 27.653 1.00 88.94 392 GLN A CA 1
ATOM 3046 C C . GLN A 1 392 ? -1.520 -8.165 26.405 1.00 88.94 392 GLN A C 1
ATOM 3048 O O . GLN A 1 392 ? -2.368 -7.412 25.932 1.00 88.94 392 GLN A O 1
ATOM 3053 N N . HIS A 1 393 ? -0.312 -8.300 25.875 1.00 89.38 393 HIS A N 1
ATOM 3054 C CA . HIS A 1 393 ? 0.117 -7.579 24.690 1.00 89.38 393 HIS A CA 1
ATOM 3055 C C . HIS A 1 393 ? 1.236 -8.352 24.000 1.00 89.38 393 HIS A C 1
ATOM 3057 O O . HIS A 1 393 ? 2.153 -8.860 24.645 1.00 89.38 393 HIS A O 1
ATOM 3063 N N . SER A 1 394 ? 1.147 -8.434 22.678 1.00 90.56 394 SER A N 1
ATOM 3064 C CA . SER A 1 394 ? 2.213 -8.936 21.826 1.00 90.56 394 SER A CA 1
ATOM 3065 C C . SER A 1 394 ? 2.289 -8.060 20.582 1.00 90.56 394 SER A C 1
ATOM 3067 O O . SER A 1 394 ? 1.248 -7.792 19.980 1.00 90.56 394 SER A O 1
ATOM 3069 N N . PRO A 1 395 ? 3.494 -7.684 20.124 1.00 91.19 395 PRO A N 1
ATOM 3070 C CA . PRO A 1 395 ? 3.648 -6.950 18.878 1.00 91.19 395 PRO A CA 1
ATOM 3071 C C . PRO A 1 395 ? 3.209 -7.755 17.650 1.00 91.19 395 PRO A C 1
ATOM 3073 O O . PRO A 1 395 ? 3.099 -7.200 16.567 1.00 91.19 395 PRO A O 1
ATOM 3076 N N . PHE A 1 396 ? 2.972 -9.059 17.782 1.00 91.69 396 PHE A N 1
ATOM 3077 C CA . PHE A 1 396 ? 2.482 -9.916 16.700 1.00 91.69 396 PHE A CA 1
ATOM 3078 C C . PHE A 1 396 ? 0.988 -10.239 16.841 1.00 91.69 396 PHE A C 1
ATOM 3080 O O . PHE A 1 396 ? 0.471 -11.059 16.087 1.00 91.69 396 PHE A O 1
ATOM 3087 N N . SER A 1 397 ? 0.306 -9.611 17.805 1.00 90.75 397 SER A N 1
ATOM 3088 C CA . SER A 1 397 ? -1.120 -9.787 18.071 1.00 90.75 397 SER A CA 1
ATOM 3089 C C . SER A 1 397 ? -1.912 -8.541 17.654 1.00 90.75 397 SER A C 1
ATOM 3091 O O . SER A 1 397 ? -1.533 -7.424 18.024 1.00 90.75 397 SER A O 1
ATOM 3093 N N . PRO A 1 398 ? -3.040 -8.706 16.941 1.00 92.88 398 PRO A N 1
ATOM 3094 C CA . PRO A 1 398 ? -3.990 -7.626 16.692 1.00 92.88 398 PRO A CA 1
ATOM 3095 C C . PRO A 1 398 ? -4.889 -7.336 17.911 1.00 92.88 398 PRO A C 1
ATOM 3097 O O . PRO A 1 398 ? -5.787 -6.503 17.822 1.00 92.88 398 PRO A O 1
ATOM 3100 N N . GLU A 1 399 ? -4.672 -8.020 19.035 1.00 93.50 399 GLU A N 1
ATOM 3101 C CA . GLU A 1 399 ? -5.471 -7.911 20.257 1.00 93.50 399 GLU A CA 1
ATOM 3102 C C . GLU A 1 399 ? -4.594 -7.533 21.454 1.00 93.50 399 GLU A C 1
ATOM 3104 O O . GLU A 1 399 ? -3.464 -8.027 21.590 1.00 93.50 399 GLU A O 1
ATOM 3109 N N . VAL A 1 400 ? -5.139 -6.685 22.329 1.00 94.88 400 VAL A N 1
ATOM 3110 C CA . VAL A 1 400 ? -4.528 -6.272 23.595 1.00 94.88 400 VAL A CA 1
ATOM 3111 C C . VAL A 1 400 ? -5.552 -6.249 24.721 1.00 94.88 400 VAL A C 1
ATOM 3113 O O . VAL A 1 400 ? -6.694 -5.840 24.533 1.00 94.88 400 VAL A O 1
ATOM 3116 N N . VAL A 1 401 ? -5.109 -6.620 25.919 1.00 95.31 401 VAL A N 1
ATOM 3117 C CA . VAL A 1 401 ? -5.867 -6.438 27.160 1.00 95.31 401 VAL A CA 1
ATOM 3118 C C . VAL A 1 401 ? -5.208 -5.329 27.961 1.00 95.31 401 VAL A C 1
ATOM 3120 O O . VAL A 1 401 ? -4.001 -5.359 28.222 1.00 95.31 401 VAL A O 1
ATOM 3123 N N . VAL A 1 402 ? -6.008 -4.346 28.347 1.00 96.50 402 VAL A N 1
ATOM 3124 C CA . VAL A 1 402 ? -5.603 -3.125 29.033 1.00 96.50 402 VAL A CA 1
ATOM 3125 C C . VAL A 1 402 ? -6.243 -3.080 30.412 1.00 96.50 402 VAL A C 1
ATOM 3127 O O . VAL A 1 402 ? -7.419 -3.380 30.554 1.00 96.50 402 VAL A O 1
ATOM 3130 N N . LEU A 1 403 ? -5.487 -2.646 31.416 1.00 96.62 403 LEU A N 1
ATOM 3131 C CA . LEU A 1 403 ? -6.006 -2.200 32.701 1.00 96.62 403 LEU A CA 1
ATOM 3132 C C . LEU A 1 403 ? -5.888 -0.677 32.781 1.00 96.62 403 LEU A C 1
ATOM 3134 O O . LEU A 1 403 ? -4.784 -0.127 32.814 1.00 96.62 403 LEU A O 1
ATOM 3138 N N . TRP A 1 404 ? -7.020 0.018 32.801 1.00 97.44 404 TRP A N 1
ATOM 3139 C CA . TRP A 1 404 ? -7.045 1.474 32.858 1.00 97.44 404 TRP A CA 1
ATOM 3140 C C . TRP A 1 404 ? -6.814 2.017 34.271 1.00 97.44 404 TRP A C 1
ATOM 3142 O O . TRP A 1 404 ? -7.258 1.446 35.265 1.00 97.44 404 TRP A O 1
ATOM 3152 N N . ASN A 1 405 ? -6.152 3.171 34.364 1.00 95.69 405 ASN A N 1
ATOM 3153 C CA . ASN A 1 405 ? -6.010 3.921 35.608 1.00 95.69 405 ASN A CA 1
ATOM 3154 C C . ASN A 1 405 ? -7.075 5.022 35.667 1.00 95.69 405 ASN A C 1
ATOM 3156 O O . ASN A 1 405 ? -6.959 6.034 34.976 1.00 95.69 405 ASN A O 1
ATOM 3160 N N . GLU A 1 406 ? -8.078 4.854 36.530 1.00 93.75 406 GLU A N 1
ATOM 3161 C CA . GLU A 1 406 ? -9.176 5.810 36.749 1.00 93.75 406 GLU A CA 1
ATOM 3162 C C . GLU A 1 406 ? -8.689 7.253 36.959 1.00 93.75 406 GLU A C 1
ATOM 3164 O O . GLU A 1 406 ? -9.227 8.190 36.363 1.00 93.75 406 GLU A O 1
ATOM 3169 N N . ASN A 1 407 ? -7.599 7.427 37.710 1.00 94.31 407 ASN A N 1
ATOM 3170 C CA . ASN A 1 407 ? -7.065 8.737 38.085 1.00 94.31 407 ASN A CA 1
ATOM 3171 C C . ASN A 1 407 ? -6.202 9.391 36.994 1.00 94.31 407 ASN A C 1
ATOM 3173 O O . ASN A 1 407 ? -5.715 10.508 37.178 1.00 94.31 407 ASN A O 1
ATOM 3177 N N . ALA A 1 408 ? -5.965 8.714 35.867 1.00 94.88 408 ALA A N 1
ATOM 3178 C CA . ALA A 1 408 ? -5.179 9.284 34.783 1.00 94.88 408 ALA A CA 1
ATOM 3179 C C . ALA A 1 408 ? -5.939 10.438 34.097 1.00 94.88 408 ALA A C 1
ATOM 3181 O O . ALA A 1 408 ? -7.110 10.268 33.746 1.00 94.88 408 ALA A O 1
ATOM 3182 N N . PRO A 1 409 ? -5.287 11.588 33.836 1.00 93.50 409 PRO A N 1
ATOM 3183 C CA . PRO A 1 409 ? -5.942 12.741 33.214 1.00 93.50 409 PRO A CA 1
ATOM 3184 C C . PRO A 1 409 ? -6.313 12.494 31.747 1.00 93.50 409 PRO A C 1
ATOM 3186 O O . PRO A 1 409 ? -7.240 13.107 31.233 1.00 93.50 409 PRO A O 1
ATOM 3189 N N . VAL A 1 410 ? -5.584 11.601 31.074 1.00 94.56 410 VAL A N 1
ATOM 3190 C CA . VAL A 1 410 ? -5.823 11.189 29.691 1.00 94.56 410 VAL A CA 1
ATOM 3191 C C . VAL A 1 410 ? -5.755 9.675 29.640 1.00 94.56 410 VAL A C 1
ATOM 3193 O O . VAL A 1 410 ? -4.835 9.086 30.207 1.00 94.56 410 VAL A O 1
ATOM 3196 N N . LYS A 1 411 ? -6.721 9.073 28.951 1.00 97.12 411 LYS A N 1
ATOM 3197 C CA . LYS A 1 411 ? -6.844 7.633 28.751 1.00 97.12 411 LYS A CA 1
ATOM 3198 C C . LYS A 1 411 ? -7.017 7.390 27.262 1.00 97.12 411 LYS A C 1
ATOM 3200 O O . LYS A 1 411 ? -8.040 7.750 26.678 1.00 97.12 411 LYS A O 1
ATOM 3205 N N . SER A 1 412 ? -5.978 6.881 26.622 1.00 97.12 412 SER A N 1
ATOM 3206 C CA . SER A 1 412 ? -6.005 6.628 25.189 1.00 97.12 412 SER A CA 1
ATOM 3207 C C . SER A 1 412 ? -5.244 5.370 24.831 1.00 97.12 412 SER A C 1
ATOM 3209 O O . SER A 1 412 ? -4.232 5.025 25.445 1.00 97.12 412 SER A O 1
ATOM 3211 N N . LEU A 1 413 ? -5.762 4.686 23.818 1.00 97.44 413 LEU A N 1
ATOM 3212 C CA . LEU A 1 413 ? -5.138 3.527 23.208 1.00 97.44 413 LEU A CA 1
ATOM 3213 C C . LEU A 1 413 ? -4.883 3.849 21.744 1.00 97.44 413 LEU A C 1
ATOM 3215 O O . LEU A 1 413 ? -5.734 4.427 21.065 1.00 97.44 413 LEU A O 1
ATOM 3219 N N . SER A 1 414 ? -3.712 3.476 21.253 1.00 95.88 414 SER A N 1
ATOM 3220 C CA . SER A 1 414 ? -3.342 3.652 19.858 1.00 95.88 414 SER A CA 1
ATOM 3221 C C . SER A 1 414 ? -2.613 2.437 19.317 1.00 95.88 414 SER A C 1
ATOM 3223 O O . SER A 1 414 ? -1.967 1.712 20.070 1.00 95.88 414 SER A O 1
ATOM 3225 N N . VAL A 1 415 ? -2.713 2.231 18.007 1.00 94.94 415 VAL A N 1
ATOM 3226 C CA . VAL A 1 415 ? -2.004 1.175 17.286 1.00 94.94 415 VAL A CA 1
ATOM 3227 C C . VAL A 1 415 ? -1.412 1.721 15.999 1.00 94.94 415 VAL A C 1
ATOM 3229 O O . VAL A 1 415 ? -2.078 2.433 15.242 1.00 94.94 415 VAL A O 1
ATOM 3232 N N . THR A 1 416 ? -0.155 1.375 15.734 1.00 95.12 416 THR A N 1
ATOM 3233 C CA . THR A 1 416 ? 0.485 1.580 14.431 1.00 95.12 416 THR A CA 1
ATOM 3234 C C . THR A 1 416 ? 0.849 0.223 13.830 1.00 95.12 416 THR A C 1
ATOM 3236 O O . THR A 1 416 ? 1.736 -0.450 14.360 1.00 95.12 416 THR A O 1
ATOM 3239 N N . PRO A 1 417 ? 0.210 -0.206 12.731 1.00 94.25 417 PRO A N 1
ATOM 3240 C CA . PRO A 1 417 ? 0.568 -1.460 12.085 1.00 94.25 417 PRO A CA 1
ATOM 3241 C C . PRO A 1 417 ? 1.822 -1.311 11.223 1.00 94.25 417 PRO A C 1
ATOM 3243 O O . PRO A 1 417 ? 2.091 -0.243 10.682 1.00 94.25 417 PRO A O 1
ATOM 3246 N N . TYR A 1 418 ? 2.550 -2.403 11.021 1.00 94.19 418 TYR A N 1
ATOM 3247 C CA . TYR A 1 418 ? 3.645 -2.504 10.060 1.00 94.19 418 TYR A CA 1
ATOM 3248 C C . TYR A 1 418 ? 3.464 -3.764 9.217 1.00 94.19 418 TYR A C 1
ATOM 3250 O O . TYR A 1 418 ? 3.101 -4.818 9.739 1.00 94.19 418 TYR A O 1
ATOM 3258 N N . SER A 1 419 ? 3.717 -3.674 7.910 1.00 93.69 419 SER A N 1
ATOM 3259 C CA . SER A 1 419 ? 3.613 -4.834 7.012 1.00 93.69 419 SER A CA 1
ATOM 3260 C C . SER A 1 419 ? 4.742 -5.845 7.237 1.00 93.69 419 SER A C 1
ATOM 3262 O O . SER A 1 419 ? 5.680 -5.594 7.996 1.00 93.69 419 SER A O 1
ATOM 3264 N N . TYR A 1 420 ? 4.709 -6.982 6.537 1.00 91.31 420 TYR A N 1
ATOM 3265 C CA . TYR A 1 420 ? 5.814 -7.955 6.540 1.00 91.31 420 TYR A CA 1
ATOM 3266 C C . TYR A 1 420 ? 7.158 -7.347 6.118 1.00 91.31 420 TYR A C 1
ATOM 3268 O O . TYR A 1 420 ? 8.211 -7.744 6.619 1.00 91.31 420 TYR A O 1
ATOM 3276 N N . HIS A 1 421 ? 7.132 -6.339 5.245 1.00 93.19 421 HIS A N 1
ATOM 3277 C CA . HIS A 1 421 ? 8.322 -5.586 4.850 1.00 93.19 421 HIS A CA 1
ATOM 3278 C C . HIS A 1 421 ? 8.693 -4.494 5.856 1.00 93.19 421 HIS A C 1
ATOM 3280 O O . HIS A 1 421 ? 9.663 -3.777 5.647 1.00 93.19 421 HIS A O 1
ATOM 3286 N N . ARG A 1 422 ? 7.950 -4.359 6.958 1.00 93.00 422 ARG A N 1
ATOM 3287 C CA . ARG A 1 422 ? 8.054 -3.281 7.950 1.00 93.00 422 ARG A CA 1
ATOM 3288 C C . ARG A 1 422 ? 7.825 -1.885 7.357 1.00 93.00 422 ARG A C 1
ATOM 3290 O O . ARG A 1 422 ? 8.443 -0.921 7.800 1.00 93.00 422 ARG A O 1
ATOM 3297 N N . ALA A 1 423 ? 6.947 -1.774 6.359 1.00 94.31 423 ALA A N 1
ATOM 3298 C CA . ALA A 1 423 ? 6.407 -0.480 5.945 1.00 94.31 423 ALA A CA 1
ATOM 3299 C C . ALA A 1 423 ? 5.393 -0.011 6.998 1.00 94.31 423 ALA A C 1
ATOM 3301 O O . ALA A 1 423 ? 4.546 -0.809 7.413 1.00 94.31 423 ALA A O 1
ATOM 3302 N N . ARG A 1 424 ? 5.483 1.244 7.450 1.00 94.56 424 ARG A N 1
ATOM 3303 C CA . ARG A 1 424 ? 4.662 1.768 8.549 1.00 94.56 424 ARG A CA 1
ATOM 3304 C C . ARG A 1 424 ? 3.255 2.135 8.071 1.00 94.56 424 ARG A C 1
ATOM 3306 O O . ARG A 1 424 ? 3.071 2.827 7.084 1.00 94.56 424 ARG A O 1
ATOM 3313 N N . GLY A 1 425 ? 2.225 1.694 8.774 1.00 93.38 425 GLY A N 1
ATOM 3314 C CA . GLY A 1 425 ? 0.847 2.104 8.521 1.00 93.38 425 GLY A CA 1
ATOM 3315 C C . GLY A 1 425 ? 0.481 3.426 9.191 1.00 93.38 425 GLY A C 1
ATOM 3316 O O . GLY A 1 425 ? 1.293 4.079 9.852 1.00 93.38 425 GLY A O 1
ATOM 3317 N N . LEU A 1 426 ? -0.780 3.822 9.031 1.00 92.69 426 LEU A N 1
ATOM 3318 C CA . LEU A 1 426 ? -1.329 4.971 9.745 1.00 92.69 426 LEU A CA 1
ATOM 3319 C C . LEU A 1 426 ? -1.621 4.591 11.200 1.00 92.69 426 LEU A C 1
ATOM 3321 O O . LEU A 1 426 ? -2.208 3.544 11.464 1.00 92.69 426 LEU A O 1
ATOM 3325 N N . THR A 1 427 ? -1.231 5.457 12.134 1.00 94.56 427 THR A N 1
ATOM 3326 C CA . THR A 1 427 ? -1.569 5.294 13.549 1.00 94.56 427 THR A CA 1
ATOM 3327 C C . THR A 1 427 ? -3.051 5.597 13.754 1.00 94.56 427 THR A C 1
ATOM 3329 O O . THR A 1 427 ? -3.521 6.668 13.364 1.00 94.56 427 THR A O 1
ATOM 3332 N N . LYS A 1 428 ? -3.780 4.677 14.389 1.00 94.81 428 LYS A N 1
ATOM 3333 C CA . LYS A 1 428 ? -5.158 4.901 14.835 1.00 94.81 428 LYS A CA 1
ATOM 3334 C C . LYS A 1 428 ? -5.185 5.015 16.351 1.00 94.81 428 LYS A C 1
ATOM 3336 O O . LYS A 1 428 ? -4.499 4.252 17.020 1.00 94.81 428 LYS A O 1
ATOM 3341 N N . SER A 1 429 ? -5.995 5.934 16.870 1.00 95.75 429 SER A N 1
ATOM 3342 C CA . SER A 1 429 ? -6.162 6.151 18.308 1.00 95.75 429 SER A CA 1
ATOM 3343 C C . SER A 1 429 ? -7.636 6.255 18.687 1.00 95.75 429 SER A C 1
ATOM 3345 O O . SER A 1 429 ? -8.444 6.746 17.894 1.00 95.75 429 SER A O 1
ATOM 3347 N N . ILE A 1 430 ? -7.948 5.825 19.907 1.00 96.75 430 ILE A N 1
ATOM 3348 C CA . ILE A 1 430 ? -9.224 6.023 20.600 1.00 96.75 430 ILE A CA 1
ATOM 3349 C C . ILE A 1 430 ? -8.970 6.640 21.979 1.00 96.75 430 ILE A C 1
ATOM 3351 O O . ILE A 1 430 ? -7.880 6.500 22.543 1.00 96.75 430 ILE A O 1
ATOM 3355 N N . THR A 1 431 ? -9.976 7.321 22.514 1.00 97.25 431 THR A N 1
ATOM 3356 C CA . THR A 1 431 ? -10.015 7.806 23.898 1.00 97.25 431 THR A CA 1
ATOM 3357 C C . THR A 1 431 ? -11.034 7.000 24.685 1.00 97.25 431 THR A C 1
ATOM 3359 O O . THR A 1 431 ? -12.042 6.580 24.118 1.00 97.25 431 THR A O 1
ATOM 3362 N N . VAL A 1 432 ? -10.753 6.781 25.967 1.00 95.88 432 VAL A N 1
ATOM 3363 C CA . VAL A 1 432 ? -11.611 5.994 26.855 1.00 95.88 432 VAL A CA 1
ATOM 3364 C C . VAL A 1 432 ? -12.040 6.843 28.039 1.00 95.88 432 VAL A C 1
ATOM 3366 O O . VAL A 1 432 ? -11.200 7.345 28.784 1.00 95.88 432 VAL A O 1
ATOM 3369 N N . ASP A 1 433 ? -13.344 6.967 28.234 1.00 92.88 433 ASP A N 1
ATOM 3370 C CA . ASP A 1 433 ? -13.928 7.639 29.384 1.00 92.88 433 ASP A CA 1
ATOM 3371 C C . ASP A 1 433 ? -14.280 6.617 30.462 1.00 92.88 433 ASP A C 1
ATOM 3373 O O . ASP A 1 433 ? -14.847 5.562 30.181 1.00 92.88 433 ASP A O 1
ATOM 3377 N N . ILE A 1 434 ? -13.926 6.927 31.710 1.00 91.62 434 ILE A N 1
ATOM 3378 C CA . ILE A 1 434 ? -14.260 6.089 32.866 1.00 91.62 434 ILE A CA 1
ATOM 3379 C C . ILE A 1 434 ? -15.286 6.828 33.696 1.00 91.62 434 ILE A C 1
ATOM 3381 O O . ILE A 1 434 ? -15.005 7.909 34.220 1.00 91.62 434 ILE A O 1
ATOM 3385 N N . LEU A 1 435 ? -16.469 6.239 33.802 1.00 89.06 435 LEU A N 1
ATOM 3386 C CA . LEU A 1 435 ? -17.573 6.775 34.575 1.00 89.06 435 LEU A CA 1
ATOM 3387 C C . LEU A 1 435 ? -17.669 6.054 35.916 1.00 89.06 435 LEU A C 1
ATOM 3389 O O . LEU A 1 435 ? -17.499 4.837 36.019 1.00 89.06 435 LEU A O 1
ATOM 3393 N N . LEU A 1 436 ? -17.968 6.822 36.961 1.00 87.88 436 LEU A N 1
ATOM 3394 C CA . LEU A 1 436 ? -18.227 6.266 38.280 1.00 87.88 436 LEU A CA 1
ATOM 3395 C C . LEU A 1 436 ? -19.551 5.499 38.254 1.00 87.88 436 LEU A C 1
ATOM 3397 O O . LEU A 1 436 ? -20.595 6.081 37.931 1.00 87.88 436 LEU A O 1
ATOM 3401 N N . ARG A 1 437 ? -19.525 4.230 38.667 1.00 87.19 437 ARG A N 1
ATOM 3402 C CA . ARG A 1 437 ? -20.747 3.459 38.869 1.00 87.19 437 ARG A CA 1
ATOM 3403 C C . ARG A 1 437 ? -21.541 4.044 40.031 1.00 87.19 437 ARG A C 1
ATOM 3405 O O . ARG A 1 437 ? -21.029 4.214 41.138 1.00 87.19 437 ARG A O 1
ATOM 3412 N N . ARG A 1 438 ? -22.800 4.392 39.768 1.00 89.31 438 ARG A N 1
ATOM 3413 C CA . ARG A 1 438 ? -23.690 5.035 40.745 1.00 89.31 438 ARG A CA 1
ATOM 3414 C C . ARG A 1 438 ? -25.056 4.379 40.739 1.00 89.31 438 ARG A C 1
ATOM 3416 O O . ARG A 1 438 ? -25.534 3.946 39.700 1.00 89.31 438 ARG A O 1
ATOM 3423 N N . THR A 1 439 ? -25.705 4.365 41.893 1.00 92.06 439 THR A N 1
ATOM 3424 C CA . THR A 1 439 ? -27.119 4.003 41.976 1.00 92.06 439 THR A CA 1
ATOM 3425 C C . THR A 1 439 ? -27.960 5.257 41.792 1.00 92.06 439 THR A C 1
ATOM 3427 O O . THR A 1 439 ? -27.785 6.225 42.534 1.00 92.06 439 THR A O 1
ATOM 3430 N N . ASN A 1 440 ? -28.856 5.240 40.810 1.00 93.75 440 ASN A N 1
ATOM 3431 C CA . ASN A 1 440 ? -29.831 6.295 40.583 1.00 93.75 440 ASN A CA 1
ATOM 3432 C C . ASN A 1 440 ? -31.222 5.763 40.937 1.00 93.75 440 ASN A C 1
ATOM 3434 O O . ASN A 1 440 ? -31.757 4.883 40.263 1.00 93.75 440 ASN A O 1
ATOM 3438 N N . THR A 1 441 ? -31.776 6.248 42.044 1.00 95.69 441 THR A N 1
ATOM 3439 C CA . THR A 1 441 ? -33.037 5.756 42.602 1.00 95.69 441 THR A CA 1
ATOM 3440 C C . THR A 1 441 ? -34.159 6.705 42.223 1.00 95.69 441 THR A C 1
ATOM 3442 O O . THR A 1 441 ? -34.015 7.915 42.398 1.00 95.69 441 THR A O 1
ATOM 3445 N N . TRP A 1 442 ? -35.275 6.172 41.737 1.00 94.75 442 TRP A N 1
ATOM 3446 C CA . TRP A 1 442 ? -36.482 6.954 41.507 1.00 94.75 442 TRP A CA 1
ATOM 3447 C C . TRP A 1 442 ? -37.046 7.437 42.846 1.00 94.75 442 TRP A C 1
ATOM 3449 O O . TRP A 1 442 ? -37.314 6.641 43.747 1.00 94.75 442 TRP A O 1
ATOM 3459 N N . THR A 1 443 ? -37.201 8.748 42.983 1.00 93.38 443 THR A N 1
ATOM 3460 C CA . THR A 1 443 ? -37.746 9.423 44.169 1.00 93.38 443 THR A CA 1
ATOM 3461 C C . THR A 1 443 ? -39.066 10.137 43.884 1.00 93.38 443 THR A C 1
ATOM 3463 O O . THR A 1 443 ? -39.680 10.669 44.809 1.00 93.38 443 THR A O 1
ATOM 3466 N N . GLY A 1 444 ? -39.489 10.181 42.618 1.00 86.75 444 GLY A N 1
ATOM 3467 C CA . GLY A 1 444 ? -40.757 10.769 42.200 1.00 86.75 444 GLY A CA 1
ATOM 3468 C C . GLY A 1 444 ? -41.977 9.928 42.580 1.00 86.75 444 GLY A C 1
ATOM 3469 O O . GLY A 1 444 ? -41.879 8.822 43.108 1.00 86.75 444 GLY A O 1
ATOM 3470 N N . GLY A 1 445 ? -43.158 10.470 42.286 1.00 89.25 445 GLY A N 1
ATOM 3471 C CA . GLY A 1 445 ? -44.405 9.705 42.279 1.00 89.25 445 GLY A CA 1
ATOM 3472 C C . GLY A 1 445 ? -44.595 8.965 40.953 1.00 89.25 445 GLY A C 1
ATOM 3473 O O . GLY A 1 445 ? -43.637 8.548 40.307 1.00 89.25 445 GLY A O 1
ATOM 3474 N N . SER A 1 446 ? -45.848 8.852 40.503 1.00 91.38 446 SER A N 1
ATOM 3475 C CA . SER A 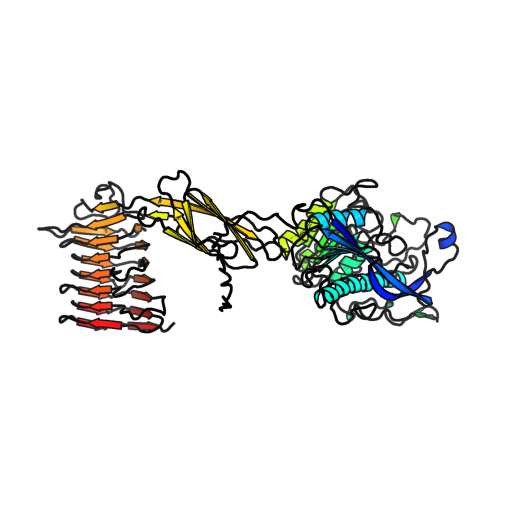1 446 ? -46.096 8.493 39.100 1.00 91.38 446 SER A CA 1
ATOM 3476 C C . SER A 1 446 ? -45.646 9.638 38.192 1.00 91.38 446 SER A C 1
ATOM 3478 O O . SER A 1 446 ? -45.982 10.792 38.462 1.00 91.38 446 SER A O 1
ATOM 3480 N N . GLY A 1 447 ? -44.910 9.337 37.125 1.00 91.31 447 GLY A N 1
ATOM 3481 C CA . GLY A 1 447 ? -44.273 10.371 36.315 1.00 91.31 447 GLY A CA 1
ATOM 3482 C C . GLY A 1 447 ? -43.527 9.852 35.091 1.00 91.31 447 GLY A C 1
ATOM 3483 O O . GLY A 1 447 ? -43.669 8.698 34.679 1.00 91.31 447 GLY A O 1
ATOM 3484 N N . LEU A 1 448 ? -42.741 10.744 34.489 1.00 91.44 448 LEU A N 1
ATOM 3485 C CA . LEU A 1 448 ? -41.938 10.457 33.303 1.00 91.44 448 LEU A CA 1
ATOM 3486 C C . LEU A 1 448 ? -40.476 10.244 33.693 1.00 91.44 448 LEU A C 1
ATOM 3488 O O . LEU A 1 448 ? -39.890 11.109 34.340 1.00 91.44 448 LEU A O 1
ATOM 3492 N N . TRP A 1 449 ? -39.870 9.150 33.226 1.00 89.94 449 TRP A N 1
ATOM 3493 C CA . TRP A 1 449 ? -38.464 8.784 33.461 1.00 89.94 449 TRP A CA 1
ATOM 3494 C C . TRP A 1 449 ? -37.486 9.935 33.195 1.00 89.94 449 TRP A C 1
ATOM 3496 O O . TRP A 1 449 ? -36.465 10.067 33.859 1.00 89.94 449 TRP A O 1
ATOM 3506 N N . ASN A 1 450 ? -37.766 10.783 32.208 1.00 88.00 450 ASN A N 1
ATOM 3507 C CA . ASN A 1 450 ? -36.899 11.898 31.825 1.00 88.00 450 ASN A CA 1
ATOM 3508 C C . ASN A 1 450 ? -36.936 13.088 32.813 1.00 88.00 450 ASN A C 1
ATOM 3510 O O . ASN A 1 450 ? -36.165 14.035 32.657 1.00 88.00 450 ASN A O 1
ATOM 3514 N N . THR A 1 451 ? -37.791 13.049 33.840 1.00 91.06 451 THR A N 1
ATOM 3515 C CA . THR A 1 451 ? -37.916 14.108 34.848 1.00 91.06 451 THR A CA 1
ATOM 3516 C C . THR A 1 451 ? -36.735 14.036 35.814 1.00 91.06 451 THR A C 1
ATOM 3518 O O . THR A 1 451 ? -36.745 13.286 36.784 1.00 91.06 451 THR A O 1
ATOM 3521 N N . THR A 1 452 ? -35.679 14.807 35.553 1.00 91.00 452 THR A N 1
ATOM 3522 C CA . THR A 1 452 ? -34.410 14.715 36.301 1.00 91.00 452 THR A CA 1
ATOM 3523 C C . THR A 1 452 ? -34.540 14.995 37.801 1.00 91.00 452 THR A C 1
ATOM 3525 O O . THR A 1 452 ? -33.762 14.454 38.582 1.00 91.00 452 THR A O 1
ATOM 3528 N N . SER A 1 453 ? -35.524 15.798 38.223 1.00 93.38 453 SER A N 1
ATOM 3529 C CA . SER A 1 453 ? -35.804 16.075 39.641 1.00 93.38 453 SER A CA 1
ATOM 3530 C C . SER A 1 453 ? -36.368 14.880 40.408 1.00 93.38 453 SER A C 1
ATOM 3532 O O . SER A 1 453 ? -36.333 14.887 41.635 1.00 93.38 453 SER A O 1
ATOM 3534 N N . ASP A 1 454 ? -36.870 13.870 39.699 1.00 94.31 454 ASP A N 1
ATOM 3535 C CA . ASP A 1 454 ? -37.467 12.666 40.281 1.00 94.31 454 ASP A CA 1
ATOM 3536 C C . ASP A 1 454 ? -36.442 11.535 40.456 1.00 94.31 454 ASP A C 1
ATOM 3538 O O . ASP A 1 454 ? -36.799 10.413 40.811 1.00 94.31 454 ASP A O 1
ATOM 3542 N N . TRP A 1 455 ? -35.162 11.835 40.240 1.00 94.81 455 TRP A N 1
ATOM 3543 C CA . TRP A 1 455 ? -34.036 10.926 40.407 1.00 94.81 455 TRP A CA 1
ATOM 3544 C C . TRP A 1 455 ? -33.144 11.370 41.564 1.00 94.81 455 TRP A C 1
ATOM 3546 O O . TRP A 1 455 ? -32.833 12.554 41.702 1.00 94.81 455 TRP A O 1
ATOM 3556 N N . SER A 1 456 ? -32.650 10.419 42.358 1.00 96.12 456 SER A N 1
ATOM 3557 C CA . SER A 1 456 ? -31.802 10.700 43.525 1.00 96.12 456 SER A CA 1
ATOM 3558 C C . SER A 1 456 ? -30.502 11.433 43.179 1.00 96.12 456 SER A C 1
ATOM 3560 O O . SER A 1 456 ? -29.962 12.157 44.017 1.00 96.12 456 SER A O 1
ATOM 3562 N N . LEU A 1 457 ? -30.002 11.278 41.948 1.00 94.12 457 LEU A N 1
ATOM 3563 C CA . LEU A 1 457 ? -28.824 11.992 41.450 1.00 94.12 457 LEU A CA 1
ATOM 3564 C C . LEU A 1 457 ? -29.149 13.354 40.812 1.00 94.12 457 LEU A C 1
ATOM 3566 O O . LEU A 1 457 ? -28.229 14.050 40.383 1.00 94.12 457 LEU A O 1
ATOM 3570 N N . GLY A 1 458 ? -30.428 13.736 40.717 1.00 92.31 458 GLY A N 1
ATOM 3571 C CA . GLY A 1 458 ? -30.873 14.971 40.062 1.00 92.31 458 GLY A CA 1
ATOM 3572 C C . GLY A 1 458 ? -30.629 15.004 38.548 1.00 92.31 458 GLY A C 1
ATOM 3573 O O . GLY A 1 458 ? -30.664 16.073 37.939 1.00 92.31 458 GLY A O 1
ATOM 3574 N N . ILE A 1 459 ? -30.333 13.849 37.947 1.00 90.12 459 ILE A N 1
ATOM 3575 C CA . ILE A 1 459 ? -30.041 13.652 36.524 1.00 90.12 459 ILE A CA 1
ATOM 3576 C C . ILE A 1 459 ? -30.735 12.381 36.036 1.00 90.12 459 ILE A C 1
ATOM 3578 O O . ILE A 1 459 ? -30.943 11.446 36.814 1.00 90.12 459 ILE A O 1
ATOM 3582 N N . SER A 1 460 ? -31.060 12.332 34.745 1.00 87.62 460 SER A N 1
ATOM 3583 C CA . SER A 1 460 ? -31.547 11.104 34.119 1.00 87.62 460 SER A CA 1
ATOM 3584 C C . SER A 1 460 ? -30.474 10.007 34.180 1.00 87.62 460 SER A C 1
ATOM 3586 O O . SER A 1 460 ? -29.281 10.323 34.141 1.00 87.62 460 SER A O 1
ATOM 3588 N N . PRO A 1 461 ? -30.879 8.730 34.282 1.00 89.25 461 PRO A N 1
ATOM 3589 C CA . PRO A 1 461 ? -29.965 7.600 34.212 1.00 89.25 461 PRO A CA 1
ATOM 3590 C C . PRO A 1 461 ? -29.078 7.611 32.965 1.00 89.25 461 PRO A C 1
ATOM 3592 O O . PRO A 1 461 ? -29.544 7.961 31.882 1.00 89.25 461 PRO A O 1
ATOM 3595 N N . ASP A 1 462 ? -27.819 7.216 33.138 1.00 84.06 462 ASP A N 1
ATOM 3596 C CA . ASP A 1 462 ? -26.771 7.238 32.111 1.00 84.06 462 ASP A CA 1
ATOM 3597 C C . ASP A 1 462 ? -25.854 6.004 32.225 1.00 84.06 462 ASP A C 1
ATOM 3599 O O . ASP A 1 462 ? -25.997 5.186 33.144 1.00 84.06 462 ASP A O 1
ATOM 3603 N N . VAL A 1 463 ? -24.888 5.884 31.312 1.00 79.19 463 VAL A N 1
ATOM 3604 C CA . VAL A 1 463 ? -23.914 4.791 31.239 1.00 79.19 463 VAL A CA 1
ATOM 3605 C C . VAL A 1 463 ? -23.233 4.631 32.605 1.00 79.19 463 VAL A C 1
ATOM 3607 O O . VAL A 1 463 ? -22.768 5.600 33.209 1.00 79.19 463 VAL A O 1
ATOM 3610 N N . CYS A 1 464 ? -23.213 3.396 33.120 1.00 84.81 464 CYS A N 1
ATOM 3611 C CA . CYS A 1 464 ? -22.775 3.015 34.474 1.00 84.81 464 CYS A CA 1
ATOM 3612 C C . CYS A 1 464 ? -23.728 3.342 35.638 1.00 84.81 464 CYS A C 1
ATOM 3614 O O . CYS A 1 464 ? -23.310 3.252 36.797 1.00 84.81 464 CYS A O 1
ATOM 3616 N N . HIS A 1 465 ? -24.991 3.707 35.397 1.00 88.12 465 HIS A N 1
ATOM 3617 C CA . HIS A 1 465 ? -25.974 3.801 36.482 1.00 88.12 465 HIS A CA 1
ATOM 3618 C C . HIS A 1 465 ? -26.712 2.481 36.705 1.00 88.12 465 HIS A C 1
ATOM 3620 O O . HIS A 1 465 ? -27.253 1.880 35.776 1.00 88.12 465 HIS A O 1
ATOM 3626 N N . ASN A 1 466 ? -26.805 2.092 37.975 1.00 88.81 466 ASN A N 1
ATOM 3627 C CA . ASN A 1 466 ? -27.765 1.108 38.451 1.00 88.81 466 ASN A CA 1
ATOM 3628 C C . ASN A 1 466 ? -29.065 1.840 38.773 1.00 88.81 466 ASN A C 1
ATOM 3630 O O . ASN A 1 466 ? -29.124 2.636 39.712 1.00 88.81 466 ASN A O 1
ATOM 3634 N N . VAL A 1 467 ? -30.098 1.593 37.984 1.00 92.44 467 VAL A N 1
ATOM 3635 C CA . VAL A 1 467 ? -31.402 2.224 38.144 1.00 92.44 467 VAL A CA 1
ATOM 3636 C C . VAL A 1 467 ? -32.233 1.436 39.140 1.00 92.44 467 VAL A C 1
ATOM 3638 O O . VAL A 1 467 ? -32.365 0.222 39.021 1.00 92.44 467 VAL A O 1
ATOM 3641 N N . VAL A 1 468 ? -32.803 2.123 40.124 1.00 94.75 468 VAL A N 1
ATOM 3642 C CA . VAL A 1 468 ? -33.597 1.491 41.182 1.00 94.75 468 VAL A CA 1
ATOM 3643 C C . VAL A 1 468 ? -34.946 2.181 41.297 1.00 94.75 468 VAL A C 1
ATOM 3645 O O . VAL A 1 468 ? -35.017 3.356 41.646 1.00 94.75 468 VAL A O 1
ATOM 3648 N N . PHE A 1 469 ? -36.019 1.430 41.087 1.00 94.44 469 PHE A N 1
ATOM 3649 C CA . PHE A 1 469 ? -37.353 1.792 41.553 1.00 94.44 469 PHE A CA 1
ATOM 3650 C C . PHE A 1 469 ? -37.574 1.083 42.892 1.00 94.44 469 PHE A C 1
ATOM 3652 O O . PHE A 1 469 ? -37.587 -0.147 42.913 1.00 94.44 469 PHE A O 1
ATOM 3659 N N . PRO A 1 470 ? -37.663 1.803 44.021 1.00 93.50 470 PRO A N 1
ATOM 3660 C CA . PRO A 1 470 ? -37.707 1.181 45.342 1.00 93.50 470 PRO A CA 1
ATOM 3661 C C . PRO A 1 470 ? -39.055 0.501 45.608 1.00 93.50 470 PRO A C 1
ATOM 3663 O O . PRO A 1 470 ? -40.076 0.911 45.055 1.00 93.50 470 PRO A O 1
ATOM 3666 N N . ASP A 1 471 ? -39.067 -0.491 46.501 1.00 91.75 471 ASP A N 1
ATOM 3667 C CA . ASP A 1 471 ? -40.307 -1.104 46.988 1.00 91.75 471 ASP A CA 1
ATOM 3668 C C . ASP A 1 471 ? -41.192 -0.059 47.689 1.00 91.75 471 ASP A C 1
ATOM 3670 O O . ASP A 1 471 ? -40.702 0.760 48.474 1.00 91.75 471 ASP A O 1
ATOM 3674 N N . LEU A 1 472 ? -42.503 -0.104 47.439 1.00 89.94 472 LEU A N 1
ATOM 3675 C CA . LEU A 1 472 ? -43.482 0.776 48.085 1.00 89.94 472 LEU A CA 1
ATOM 3676 C C . LEU A 1 472 ? -44.450 -0.020 48.965 1.00 89.94 472 LEU A C 1
ATOM 3678 O O . LEU A 1 472 ? -44.875 -1.113 48.596 1.00 89.94 472 LEU A O 1
ATOM 3682 N N . SER A 1 473 ? -44.847 0.550 50.106 1.00 80.00 473 SER A N 1
ATOM 3683 C CA . SER A 1 473 ? -45.740 -0.102 51.076 1.00 80.00 473 SER A CA 1
ATOM 3684 C C . SER A 1 473 ? -47.226 -0.068 50.709 1.00 80.00 473 SER A C 1
ATOM 3686 O O . SER A 1 473 ? -47.941 -0.989 51.090 1.00 80.00 473 SER A O 1
ATOM 3688 N N . ASP A 1 474 ? -47.698 0.966 49.996 1.00 71.81 474 ASP A N 1
ATOM 3689 C CA . ASP A 1 474 ? -49.140 1.276 49.950 1.00 71.81 474 ASP A CA 1
ATOM 3690 C C . ASP A 1 474 ? -49.738 1.491 48.546 1.00 71.81 474 ASP A C 1
ATOM 3692 O O . ASP A 1 474 ? -50.763 0.893 48.225 1.00 71.81 474 ASP A O 1
ATOM 3696 N N . LEU A 1 475 ? -49.157 2.353 47.701 1.00 81.19 475 LEU A N 1
ATOM 3697 C CA . LEU A 1 475 ? -49.741 2.732 46.402 1.00 81.19 475 LEU A CA 1
ATOM 3698 C C . LEU A 1 475 ? -48.789 2.444 45.246 1.00 81.19 475 LEU A C 1
ATOM 3700 O O . LEU A 1 475 ? -47.620 2.823 45.302 1.00 81.19 475 LEU A O 1
ATOM 3704 N N . SER A 1 476 ? -49.323 1.843 44.177 1.00 83.75 476 SER A N 1
ATOM 3705 C CA . SER A 1 476 ? -48.553 1.580 42.965 1.00 83.75 476 SER A CA 1
ATOM 3706 C C . SER A 1 476 ? -48.163 2.873 42.254 1.00 83.75 476 SER A C 1
ATOM 3708 O O . SER A 1 476 ? -49.025 3.729 42.028 1.00 83.75 476 SER A O 1
ATOM 3710 N N . GLN A 1 477 ? -46.904 2.997 41.843 1.00 89.19 477 GLN A N 1
ATOM 3711 C CA . GLN A 1 477 ? -46.433 4.124 41.037 1.00 89.19 477 GLN A CA 1
ATOM 3712 C C . GLN A 1 477 ? -46.211 3.707 39.588 1.00 89.19 477 GLN A C 1
ATOM 3714 O O . GLN A 1 477 ? -45.618 2.668 39.324 1.00 89.19 477 GLN A O 1
ATOM 3719 N N . ASN A 1 478 ? -46.670 4.537 38.650 1.00 91.00 478 ASN A N 1
ATOM 3720 C CA . ASN A 1 478 ? -46.448 4.330 37.224 1.00 91.00 478 ASN A CA 1
ATOM 3721 C C . ASN A 1 478 ? -45.344 5.265 36.732 1.00 91.00 478 ASN A C 1
ATOM 3723 O O . ASN A 1 478 ? -45.530 6.484 36.707 1.00 91.00 478 ASN A O 1
ATOM 3727 N N . VAL A 1 479 ? -44.225 4.695 36.302 1.00 91.00 479 VAL A N 1
ATOM 3728 C CA . VAL A 1 479 ? -43.137 5.426 35.655 1.00 91.00 479 VAL A CA 1
ATOM 3729 C C . VAL A 1 479 ? -43.113 5.061 34.182 1.00 91.00 479 VAL A C 1
ATOM 3731 O O . VAL A 1 479 ? -43.104 3.888 33.817 1.00 91.00 479 VAL A O 1
ATOM 3734 N N . THR A 1 480 ? -43.118 6.071 33.316 1.00 91.81 480 THR A N 1
ATOM 3735 C CA . THR A 1 480 ? -43.081 5.871 31.863 1.00 91.81 480 THR A CA 1
ATOM 3736 C C . THR A 1 480 ? -41.813 6.472 31.276 1.00 91.81 480 THR A C 1
ATOM 3738 O O . THR A 1 480 ? -41.549 7.662 31.450 1.00 91.81 480 THR A O 1
ATOM 3741 N N . MET A 1 481 ? -41.035 5.668 30.556 1.00 89.06 481 MET A N 1
ATOM 3742 C CA . MET A 1 481 ? -39.976 6.165 29.685 1.00 89.06 481 MET A CA 1
ATOM 3743 C C . MET A 1 481 ? -40.608 6.600 28.367 1.00 89.06 481 MET A C 1
ATOM 3745 O O . MET A 1 481 ? -41.218 5.780 27.684 1.00 89.06 481 MET A O 1
ATOM 3749 N N . ASP A 1 482 ? -40.532 7.898 28.059 1.00 81.12 482 ASP A N 1
ATOM 3750 C CA . ASP A 1 482 ? -41.169 8.484 26.875 1.00 81.12 482 ASP A CA 1
ATOM 3751 C C . ASP A 1 482 ? -40.617 7.909 25.560 1.00 81.12 482 ASP A C 1
ATOM 3753 O O . ASP A 1 482 ? -39.551 7.304 25.555 1.00 81.12 482 ASP A O 1
ATOM 3757 N N . SER A 1 483 ? -41.312 8.140 24.439 1.00 74.00 483 SER A N 1
ATOM 3758 C CA . SER A 1 483 ? -40.983 7.612 23.100 1.00 74.00 483 SER A CA 1
ATOM 3759 C C . SER A 1 483 ? -39.826 8.321 22.362 1.00 74.00 483 SER A C 1
ATOM 3761 O O . SER A 1 483 ? -39.625 8.111 21.166 1.00 74.00 483 SER A O 1
ATOM 3763 N N . THR A 1 484 ? -39.078 9.191 23.040 1.00 71.31 484 THR A N 1
ATOM 3764 C CA . THR A 1 484 ? -37.878 9.862 22.515 1.00 71.31 484 THR A CA 1
ATOM 3765 C C . THR A 1 484 ? -36.601 9.556 23.304 1.00 71.31 484 THR A C 1
ATOM 3767 O O . THR A 1 484 ? -35.502 9.789 22.797 1.00 71.31 484 THR A O 1
ATOM 3770 N N . ALA A 1 485 ? -36.719 9.024 24.521 1.00 69.06 485 ALA A N 1
ATOM 3771 C CA . ALA A 1 485 ? -35.600 8.739 25.406 1.00 69.06 485 ALA A CA 1
ATOM 3772 C C . ALA A 1 485 ? -34.847 7.461 25.003 1.00 69.06 485 ALA A C 1
ATOM 3774 O O . ALA A 1 485 ? -35.347 6.359 25.183 1.00 69.06 485 ALA A O 1
ATOM 3775 N N . ARG A 1 486 ? -33.604 7.594 24.524 1.00 71.94 486 ARG A N 1
ATOM 3776 C CA . ARG A 1 486 ? -32.674 6.463 24.373 1.00 71.94 486 ARG A CA 1
ATOM 3777 C C . ARG A 1 486 ? -31.638 6.509 25.478 1.00 71.94 486 ARG A C 1
ATOM 3779 O O . ARG A 1 486 ? -30.976 7.532 25.641 1.00 71.94 486 ARG A O 1
ATOM 3786 N N . VAL A 1 487 ? -31.511 5.418 26.223 1.00 78.62 487 VAL A N 1
ATOM 3787 C CA . VAL A 1 487 ? -30.667 5.362 27.418 1.00 78.62 487 VAL A CA 1
ATOM 3788 C C . VAL A 1 487 ? -29.819 4.095 27.396 1.00 78.62 487 VAL A C 1
ATOM 3790 O O . VAL A 1 487 ? -30.314 3.026 27.038 1.00 78.62 487 VAL A O 1
ATOM 3793 N N . ASN A 1 488 ? -28.559 4.229 27.809 1.00 81.25 488 ASN A N 1
ATOM 3794 C CA . ASN A 1 488 ? -27.650 3.118 28.062 1.00 81.25 488 ASN A CA 1
ATOM 3795 C C . ASN A 1 488 ? -27.375 3.054 29.572 1.00 81.25 488 ASN A C 1
ATOM 3797 O O . ASN A 1 488 ? -26.921 4.046 30.131 1.00 81.25 488 ASN A O 1
ATOM 3801 N N . ILE A 1 489 ? -27.641 1.931 30.243 1.00 84.56 489 ILE A N 1
ATOM 3802 C CA . ILE A 1 489 ? -27.452 1.766 31.706 1.00 84.56 489 ILE A CA 1
ATOM 3803 C C . ILE A 1 489 ? -26.895 0.380 32.052 1.00 84.56 489 ILE A C 1
ATOM 3805 O O . ILE A 1 489 ? -26.892 -0.512 31.210 1.00 84.56 489 ILE A O 1
ATOM 3809 N N . SER A 1 490 ? -26.424 0.181 33.289 1.00 80.44 490 SER A N 1
ATOM 3810 C CA . SER A 1 490 ? -25.804 -1.089 33.707 1.00 80.44 490 SER A CA 1
ATOM 3811 C C . SER A 1 490 ? -26.762 -2.074 34.374 1.00 80.44 490 SER A C 1
ATOM 3813 O O . SER A 1 490 ? -26.550 -3.278 34.297 1.00 80.44 490 SER A O 1
ATOM 3815 N N . LYS A 1 491 ? -27.796 -1.606 35.076 1.00 86.69 491 LYS A N 1
ATOM 3816 C CA . LYS A 1 491 ? -28.761 -2.489 35.752 1.00 86.69 491 LYS A CA 1
ATOM 3817 C C . LYS A 1 491 ? -30.080 -1.766 35.973 1.00 86.69 491 LYS A C 1
ATOM 3819 O O . LYS A 1 491 ? -30.066 -0.557 36.201 1.00 86.69 491 LYS A O 1
ATOM 3824 N N . ILE A 1 492 ? -31.192 -2.499 35.987 1.00 91.50 492 ILE A N 1
ATOM 3825 C CA . ILE A 1 492 ? -32.465 -2.005 36.526 1.00 91.50 492 ILE A CA 1
ATOM 3826 C C . ILE A 1 492 ? -32.968 -2.951 37.616 1.00 91.50 492 ILE A C 1
ATOM 3828 O O . ILE A 1 492 ? -33.025 -4.157 37.408 1.00 91.50 492 ILE A O 1
ATOM 3832 N N . TYR A 1 493 ? -33.397 -2.390 38.743 1.00 94.25 493 TYR A N 1
ATOM 3833 C CA . TYR A 1 493 ? -34.251 -3.055 39.723 1.00 94.25 493 TYR A CA 1
ATOM 3834 C C . TYR A 1 493 ? -35.612 -2.358 39.784 1.00 94.25 493 TYR A C 1
ATOM 3836 O O . TYR A 1 493 ? -35.674 -1.135 39.937 1.00 94.25 493 TYR A O 1
ATOM 3844 N N . ILE A 1 494 ? -36.694 -3.131 39.690 1.00 95.81 494 ILE A N 1
ATOM 3845 C CA . ILE A 1 494 ? -38.077 -2.660 39.787 1.00 95.81 494 ILE A CA 1
ATOM 3846 C C . ILE A 1 494 ? -38.723 -3.279 41.020 1.00 95.81 494 ILE A C 1
ATOM 3848 O O . ILE A 1 494 ? -39.111 -4.446 40.999 1.00 95.81 494 ILE A O 1
ATOM 3852 N N . GLY A 1 495 ? -38.849 -2.493 42.083 1.00 94.19 495 GLY A N 1
ATOM 3853 C CA . GLY A 1 495 ? -39.393 -2.930 43.361 1.00 94.19 495 GLY A CA 1
ATOM 3854 C C . GLY A 1 495 ? -40.885 -3.253 43.351 1.00 94.19 495 GLY A C 1
ATOM 3855 O O . GLY A 1 495 ? -41.616 -2.960 42.405 1.00 94.19 495 GLY A O 1
ATOM 3856 N N . GLN A 1 496 ? -41.359 -3.860 44.434 1.00 92.44 496 GLN A N 1
ATOM 3857 C CA . GLN A 1 496 ? -42.774 -4.149 44.644 1.00 92.44 496 GLN A CA 1
ATOM 3858 C C . GLN A 1 496 ? -43.611 -2.868 44.570 1.00 92.44 496 GLN A C 1
ATOM 3860 O O . GLN A 1 496 ? -43.207 -1.813 45.062 1.00 92.44 496 GLN A O 1
ATOM 3865 N N . ASN A 1 497 ? -44.801 -2.977 43.974 1.00 90.81 497 ASN A N 1
ATOM 3866 C CA . ASN A 1 497 ? -45.710 -1.853 43.727 1.00 90.81 497 ASN A CA 1
ATOM 3867 C C . ASN A 1 497 ? -45.115 -0.740 42.829 1.00 90.81 497 ASN A C 1
ATOM 3869 O O . ASN A 1 497 ? -45.616 0.382 42.816 1.00 90.81 497 ASN A O 1
ATOM 3873 N N . GLN A 1 498 ? -44.078 -1.028 42.041 1.00 93.31 498 GLN A N 1
ATOM 3874 C CA . GLN A 1 498 ? -43.594 -0.143 40.978 1.00 93.31 498 GLN A CA 1
ATOM 3875 C C . GLN A 1 498 ? -44.014 -0.680 39.616 1.00 93.31 498 GLN A C 1
ATOM 3877 O O . GLN A 1 498 ? -43.850 -1.867 39.354 1.00 93.31 498 GLN A O 1
ATOM 3882 N N . ASN A 1 499 ? -44.495 0.194 38.737 1.00 94.38 499 ASN A N 1
ATOM 3883 C CA . ASN A 1 499 ? -44.895 -0.146 37.378 1.00 94.38 499 ASN A CA 1
ATOM 3884 C C . ASN A 1 499 ? -44.072 0.681 36.387 1.00 94.38 499 ASN A C 1
ATOM 3886 O O . ASN A 1 499 ? -44.316 1.876 36.211 1.00 94.38 499 ASN A O 1
ATOM 3890 N N . LEU A 1 500 ? -43.112 0.051 35.716 1.00 95.06 500 LEU A N 1
ATOM 3891 C CA . LEU A 1 500 ? -42.281 0.689 34.698 1.00 95.06 500 LEU A CA 1
ATOM 3892 C C . LEU A 1 500 ? -42.796 0.356 33.296 1.00 95.06 500 LEU A C 1
ATOM 3894 O O . LEU A 1 500 ? -42.908 -0.811 32.932 1.00 95.06 500 LEU A O 1
ATOM 3898 N N . THR A 1 501 ? -43.058 1.380 32.485 1.00 95.31 501 THR A N 1
ATOM 3899 C CA . THR A 1 501 ? -43.423 1.239 31.067 1.00 95.31 501 THR A CA 1
ATOM 3900 C C . THR A 1 501 ? -42.344 1.844 30.176 1.00 95.31 501 THR A C 1
ATOM 3902 O O . THR A 1 501 ? -42.038 3.030 30.290 1.00 95.31 501 THR A O 1
ATOM 3905 N N . LEU A 1 502 ? -41.785 1.048 29.265 1.00 93.50 502 LEU A N 1
ATOM 3906 C CA . LEU A 1 502 ? -40.757 1.464 28.312 1.00 93.50 502 LEU A CA 1
ATOM 3907 C C . LEU A 1 502 ? -41.387 1.707 26.936 1.00 93.50 502 LEU A C 1
ATOM 3909 O O . LEU A 1 502 ? -41.783 0.754 26.265 1.00 93.50 502 LEU A O 1
ATOM 3913 N N . LEU A 1 503 ? -41.491 2.975 26.521 1.00 92.62 503 LEU A N 1
ATOM 3914 C CA . LEU A 1 503 ? -42.029 3.372 25.209 1.00 92.62 503 LEU A CA 1
ATOM 3915 C C . LEU A 1 503 ? -40.946 3.782 24.195 1.00 92.62 503 LEU A C 1
ATOM 3917 O O . LEU A 1 503 ? -41.294 4.228 23.106 1.00 92.62 503 LEU A O 1
ATOM 3921 N N . SER A 1 504 ? -39.666 3.663 24.559 1.00 89.44 504 SER A N 1
ATOM 3922 C CA . SER A 1 504 ? -38.504 3.947 23.706 1.00 89.44 504 SER A CA 1
ATOM 3923 C C . SER A 1 504 ? -37.433 2.872 23.820 1.00 89.44 504 SER A C 1
ATOM 3925 O O . SER A 1 504 ? -37.445 2.113 24.795 1.00 89.44 504 SER A O 1
ATOM 3927 N N . PRO A 1 505 ? -36.448 2.869 22.898 1.00 89.75 505 PRO A N 1
ATOM 3928 C CA . PRO A 1 505 ? -35.319 1.966 22.972 1.00 89.75 505 PRO A CA 1
ATOM 3929 C C . PRO A 1 505 ? -34.478 2.140 24.243 1.00 89.75 505 PRO A C 1
ATOM 3931 O O . PRO A 1 505 ? -34.025 3.244 24.553 1.00 89.75 505 PRO A O 1
ATOM 3934 N N . LEU A 1 506 ? -34.206 1.033 24.928 1.00 89.94 506 LEU A N 1
ATOM 3935 C CA . LEU A 1 506 ? -33.319 0.949 26.086 1.00 89.94 506 LEU A CA 1
ATOM 3936 C C . LEU A 1 506 ? -32.194 -0.037 25.790 1.00 89.94 506 LEU A C 1
ATOM 3938 O O . LEU A 1 506 ? -32.460 -1.158 25.363 1.00 89.94 506 LEU A O 1
ATOM 3942 N N . ARG A 1 507 ? -30.947 0.340 26.070 1.00 87.44 507 ARG A N 1
ATOM 3943 C CA . ARG A 1 507 ? -29.818 -0.584 25.975 1.00 87.44 507 ARG A CA 1
ATOM 3944 C C . ARG A 1 507 ? -29.169 -0.783 27.337 1.00 87.44 507 ARG A C 1
ATOM 3946 O O . ARG A 1 507 ? -28.949 0.161 28.090 1.00 87.44 507 ARG A O 1
ATOM 3953 N N . LEU A 1 508 ? -28.858 -2.028 27.651 1.00 84.25 508 LEU A N 1
ATOM 3954 C CA . LEU A 1 508 ? -28.093 -2.420 28.816 1.00 84.25 508 LEU A CA 1
ATOM 3955 C C . LEU A 1 508 ? -26.749 -2.964 28.324 1.00 84.25 508 LEU A C 1
ATOM 3957 O O . LEU A 1 508 ? -26.709 -3.986 27.643 1.00 84.25 508 LEU A O 1
ATOM 3961 N N . GLU A 1 509 ? -25.662 -2.245 28.614 1.00 70.62 509 GLU A N 1
ATOM 3962 C CA . GLU A 1 509 ? -24.289 -2.620 28.239 1.00 70.62 509 GLU A CA 1
ATOM 3963 C C . GLU A 1 509 ? -23.507 -3.026 29.488 1.00 70.62 509 GLU A C 1
ATOM 3965 O O . GLU A 1 509 ? -23.602 -2.364 30.525 1.00 70.62 509 GLU A O 1
ATOM 3970 N N . ASN A 1 510 ? -22.728 -4.107 29.386 1.00 61.16 510 ASN A N 1
ATOM 3971 C CA . ASN A 1 510 ? -21.956 -4.669 30.496 1.00 61.16 510 ASN A CA 1
ATOM 3972 C C . ASN A 1 510 ? -22.810 -4.859 31.766 1.00 61.16 510 ASN A C 1
ATOM 3974 O O . ASN A 1 510 ? -22.420 -4.468 32.875 1.00 61.16 510 ASN A O 1
ATOM 3978 N N . ALA A 1 511 ? -24.014 -5.401 31.570 1.00 59.81 511 ALA A N 1
ATOM 3979 C CA . ALA A 1 511 ? -25.106 -5.294 32.518 1.00 59.81 511 ALA A CA 1
ATOM 3980 C C . ALA A 1 511 ? -25.378 -6.566 33.325 1.00 59.81 511 ALA A C 1
ATOM 3982 O O . ALA A 1 511 ? -25.320 -7.676 32.804 1.00 59.81 511 ALA A O 1
ATOM 3983 N N . SER A 1 512 ? -25.807 -6.358 34.573 1.00 64.12 512 SER A N 1
ATOM 3984 C CA . SER A 1 512 ? -26.368 -7.376 35.478 1.00 64.12 512 SER A CA 1
ATOM 3985 C C . SER A 1 512 ? -27.863 -7.636 35.237 1.00 64.12 512 SER A C 1
ATOM 3987 O O . SER A 1 512 ? -28.548 -8.151 36.116 1.00 64.12 512 SER A O 1
ATOM 3989 N N . GLY A 1 513 ? -28.387 -7.195 34.089 1.00 81.94 513 GLY A N 1
ATOM 3990 C CA . GLY A 1 513 ? -29.768 -7.424 33.681 1.00 81.94 513 GLY A CA 1
ATOM 3991 C C . GLY A 1 513 ? -30.831 -6.525 34.324 1.00 81.94 513 GLY A C 1
ATOM 3992 O O . GLY A 1 513 ? -30.554 -5.448 34.868 1.00 81.94 513 GLY A O 1
ATOM 3993 N N . ILE A 1 514 ? -32.082 -6.969 34.197 1.00 90.56 514 ILE A N 1
ATOM 3994 C CA . ILE A 1 514 ? -33.281 -6.333 34.753 1.00 90.56 514 ILE A CA 1
ATOM 3995 C C . ILE A 1 514 ? -33.903 -7.265 35.796 1.00 90.56 514 ILE A C 1
ATOM 3997 O O . ILE A 1 514 ? -34.256 -8.397 35.483 1.00 90.56 514 ILE A O 1
ATOM 4001 N N . GLU A 1 515 ? -34.101 -6.772 37.014 1.00 93.25 515 GLU A N 1
ATOM 4002 C CA . GLU A 1 515 ? -34.800 -7.475 38.093 1.00 93.25 515 GLU A CA 1
ATOM 4003 C C . GLU A 1 515 ? -36.181 -6.851 38.318 1.00 93.25 515 GLU A C 1
ATOM 4005 O O . GLU A 1 515 ? -36.302 -5.642 38.523 1.00 93.25 515 GLU A O 1
ATOM 4010 N N . VAL A 1 516 ? -37.235 -7.669 38.284 1.00 95.62 516 VAL A N 1
ATOM 4011 C CA . VAL A 1 516 ? -38.632 -7.220 38.322 1.00 95.62 516 VAL A CA 1
ATOM 4012 C C . VAL A 1 516 ? -39.374 -7.863 39.490 1.00 95.62 516 VAL A C 1
ATOM 4014 O O . VAL A 1 516 ? -39.872 -8.979 39.370 1.00 95.62 516 VAL A O 1
ATOM 4017 N N . ALA A 1 517 ? -39.498 -7.156 40.612 1.00 94.94 517 ALA A N 1
ATOM 4018 C CA . ALA A 1 517 ? -40.392 -7.505 41.720 1.00 94.94 517 ALA A CA 1
ATOM 4019 C C . ALA A 1 517 ? -41.786 -6.857 41.588 1.00 94.94 517 ALA A C 1
ATOM 4021 O O . ALA A 1 517 ? -42.767 -7.403 42.091 1.00 94.94 517 ALA A O 1
ATOM 4022 N N . GLY A 1 518 ? -41.878 -5.709 40.910 1.00 94.69 518 GLY A N 1
ATOM 4023 C CA . GLY A 1 518 ? -43.127 -5.024 40.563 1.00 94.69 518 GLY A CA 1
ATOM 4024 C C . GLY A 1 518 ? -43.668 -5.426 39.189 1.00 94.69 518 GLY A C 1
ATOM 4025 O O . GLY A 1 518 ? -43.830 -6.608 38.894 1.00 94.69 518 GLY A O 1
ATOM 4026 N N . GLN A 1 519 ? -43.945 -4.436 38.342 1.00 96.12 519 GLN A N 1
ATOM 4027 C CA . GLN A 1 519 ? -44.419 -4.611 36.974 1.00 96.12 519 GLN A CA 1
ATOM 4028 C C . GLN A 1 519 ? -43.485 -3.934 35.960 1.00 96.12 519 GLN A C 1
ATOM 4030 O O . GLN A 1 519 ? -43.122 -2.768 36.112 1.00 96.12 519 GLN A O 1
ATOM 4035 N N . LEU A 1 520 ? -43.153 -4.642 34.881 1.00 97.19 520 LEU A N 1
ATOM 4036 C CA . LEU A 1 520 ? -42.439 -4.126 33.712 1.00 97.19 520 LEU A CA 1
ATOM 4037 C C . LEU A 1 520 ? -43.300 -4.287 32.456 1.00 97.19 520 LEU A C 1
ATOM 4039 O O . LEU A 1 520 ? -43.824 -5.364 32.201 1.00 97.19 520 LEU A O 1
ATOM 4043 N N . THR A 1 521 ? -43.425 -3.237 31.650 1.00 97.25 521 THR A N 1
ATOM 4044 C CA . THR A 1 521 ? -44.071 -3.278 30.329 1.00 97.25 521 THR A CA 1
ATOM 4045 C C . THR A 1 521 ? -43.097 -2.777 29.268 1.00 97.25 521 THR A C 1
ATOM 4047 O O . THR A 1 521 ? -42.624 -1.644 29.351 1.00 97.25 521 THR A O 1
ATOM 4050 N N . ILE A 1 522 ? -42.798 -3.606 28.270 1.00 96.56 522 ILE A N 1
ATOM 4051 C CA . ILE A 1 522 ? -41.892 -3.302 27.158 1.00 96.56 522 ILE A CA 1
ATOM 4052 C C . ILE A 1 522 ? -42.725 -3.065 25.893 1.00 96.56 522 ILE A C 1
ATOM 4054 O O . ILE A 1 522 ? -43.354 -3.986 25.367 1.00 96.56 522 ILE A O 1
ATOM 4058 N N . SER A 1 523 ? -42.724 -1.829 25.392 1.00 95.56 523 SER A N 1
ATOM 4059 C CA . SER A 1 523 ? -43.480 -1.421 24.194 1.00 95.56 523 SER A CA 1
ATOM 4060 C C . SER A 1 523 ? -42.614 -0.966 23.022 1.00 95.56 523 SER A C 1
ATOM 4062 O O . SER A 1 523 ? -43.153 -0.628 21.971 1.00 95.56 523 SER A O 1
ATOM 4064 N N . ASP A 1 524 ? -41.296 -0.990 23.193 1.00 93.69 524 ASP A N 1
ATOM 4065 C CA . ASP A 1 524 ? -40.289 -0.754 22.157 1.00 93.69 524 ASP A CA 1
ATOM 4066 C C . ASP A 1 524 ? -39.109 -1.725 22.389 1.00 93.69 524 ASP A C 1
ATOM 4068 O O . ASP A 1 524 ? -39.277 -2.773 23.018 1.00 93.69 524 ASP A O 1
ATOM 4072 N N . THR A 1 525 ? -37.926 -1.418 21.866 1.00 93.69 525 THR A N 1
ATOM 4073 C CA . THR A 1 525 ? -36.761 -2.301 21.848 1.00 93.69 525 THR A CA 1
ATOM 4074 C C . THR A 1 525 ? -35.956 -2.207 23.144 1.00 93.69 525 THR A C 1
ATOM 4076 O O . THR A 1 525 ? -35.522 -1.132 23.540 1.00 93.69 525 THR A O 1
ATOM 4079 N N . VAL A 1 526 ? -35.694 -3.335 23.788 1.00 92.88 526 VAL A N 1
ATOM 4080 C CA . VAL A 1 526 ? -34.755 -3.462 24.903 1.00 92.88 526 VAL A CA 1
ATOM 4081 C C . VAL A 1 526 ? -33.637 -4.398 24.470 1.00 92.88 526 VAL A C 1
ATOM 4083 O O . VAL A 1 526 ? -33.891 -5.564 24.183 1.00 92.88 526 VAL A O 1
ATOM 4086 N N . ASP A 1 527 ? -32.410 -3.892 24.428 1.00 89.62 527 ASP A N 1
ATOM 4087 C CA . ASP A 1 527 ? -31.215 -4.664 24.089 1.00 89.62 527 ASP A CA 1
ATOM 4088 C C . ASP A 1 527 ? -30.379 -4.891 25.352 1.00 89.62 527 ASP A C 1
ATOM 4090 O O . ASP A 1 527 ? -29.899 -3.933 25.952 1.00 89.62 527 ASP A O 1
ATOM 4094 N N . ILE A 1 528 ? -30.173 -6.143 25.752 1.00 86.69 528 ILE A N 1
ATOM 4095 C CA . ILE A 1 528 ? -29.324 -6.526 26.883 1.00 86.69 528 ILE A CA 1
ATOM 4096 C C . ILE A 1 528 ? -28.087 -7.238 26.344 1.00 86.69 528 ILE A C 1
ATOM 4098 O O . ILE A 1 528 ? -28.179 -8.337 25.795 1.00 86.69 528 ILE A O 1
ATOM 4102 N N . LEU A 1 529 ? -26.926 -6.606 26.505 1.00 78.19 529 LEU A N 1
ATOM 4103 C CA . LEU A 1 529 ? -25.625 -7.222 26.272 1.00 78.19 529 LEU A CA 1
ATOM 4104 C C . LEU A 1 529 ? -25.083 -7.709 27.621 1.00 78.19 529 LEU A C 1
ATOM 4106 O O . LEU A 1 529 ? -24.681 -6.902 28.466 1.00 78.19 529 LEU A O 1
ATOM 4110 N N . SER A 1 530 ? -25.153 -9.021 27.841 1.00 67.69 530 SER A N 1
ATOM 4111 C CA . SER A 1 530 ? -24.827 -9.628 29.137 1.00 67.69 530 SER A CA 1
ATOM 4112 C C . SER A 1 530 ? -23.314 -9.742 29.321 1.00 67.69 530 SER A C 1
ATOM 4114 O O . SER A 1 530 ? -22.590 -10.017 28.367 1.00 67.69 530 SER A O 1
ATOM 4116 N N . VAL A 1 531 ? -22.825 -9.534 30.547 1.00 59.56 531 VAL A N 1
ATOM 4117 C CA . VAL A 1 531 ? -21.428 -9.848 30.899 1.00 59.56 531 VAL A CA 1
ATOM 4118 C C . VAL A 1 531 ? -21.327 -11.338 31.186 1.00 59.56 531 VAL A C 1
ATOM 4120 O O . VAL A 1 531 ? -22.246 -11.921 31.755 1.00 59.56 531 VAL A O 1
ATOM 4123 N N . TYR A 1 532 ? -20.197 -11.943 30.827 1.00 55.62 532 TYR A N 1
ATOM 4124 C CA . TYR A 1 532 ? -19.884 -13.341 31.109 1.00 55.62 532 TYR A CA 1
ATOM 4125 C C . TYR A 1 532 ? -19.673 -13.579 32.620 1.00 55.62 532 TYR A C 1
ATOM 4127 O O . TYR A 1 532 ? -18.543 -13.684 33.095 1.00 55.62 532 TYR A O 1
ATOM 4135 N N . ASP A 1 533 ? -20.765 -13.641 33.380 1.00 54.84 533 ASP A N 1
ATOM 4136 C CA . ASP A 1 533 ? -20.806 -14.067 34.780 1.00 54.84 533 ASP A CA 1
ATOM 4137 C C . ASP A 1 533 ? -21.877 -15.159 34.934 1.00 54.84 533 ASP A C 1
ATOM 4139 O O . ASP A 1 533 ? -23.035 -14.966 34.562 1.00 54.84 533 ASP A O 1
ATOM 4143 N N . ALA A 1 534 ? -21.476 -16.330 35.435 1.00 47.81 534 ALA A N 1
ATOM 4144 C CA . ALA A 1 534 ? -22.336 -17.510 35.542 1.00 47.81 534 ALA A CA 1
ATOM 4145 C C . ALA A 1 534 ? -23.465 -17.340 36.577 1.00 47.81 534 ALA A C 1
ATOM 4147 O O . ALA A 1 534 ? -24.428 -18.100 36.554 1.00 47.81 534 ALA A O 1
ATOM 4148 N N . ASP A 1 535 ? -23.365 -16.335 37.456 1.00 52.22 535 ASP A N 1
ATOM 4149 C CA . ASP A 1 535 ? -24.299 -16.128 38.567 1.00 52.22 535 ASP A CA 1
ATOM 4150 C C . ASP A 1 535 ? -25.304 -14.976 38.340 1.00 52.22 535 ASP A C 1
ATOM 4152 O O . ASP A 1 535 ? -26.064 -14.639 39.255 1.00 52.22 535 ASP A O 1
ATOM 4156 N N . GLN A 1 536 ? -25.339 -14.349 37.153 1.00 64.81 536 GLN A N 1
ATOM 4157 C CA . GLN A 1 536 ? -26.217 -13.198 36.878 1.00 64.81 536 GLN A CA 1
ATOM 4158 C C . GLN A 1 536 ? -27.211 -13.442 35.737 1.00 64.81 536 GLN A C 1
ATOM 4160 O O . GLN A 1 536 ? -26.831 -13.782 34.619 1.00 64.81 536 GLN A O 1
ATOM 4165 N N . ASN A 1 537 ? -28.497 -13.200 36.025 1.00 74.31 537 ASN A N 1
ATOM 4166 C CA . ASN A 1 537 ? -29.596 -13.321 35.065 1.00 74.31 537 ASN A CA 1
ATOM 4167 C C . ASN A 1 537 ? -29.740 -12.017 34.262 1.00 74.31 537 ASN A C 1
ATOM 4169 O O . ASN A 1 537 ? -29.790 -10.931 34.841 1.00 74.31 537 ASN A O 1
ATOM 4173 N N . SER A 1 538 ? -29.890 -12.103 32.939 1.00 84.38 538 SER A N 1
ATOM 4174 C CA . SER A 1 538 ? -30.163 -10.938 32.081 1.00 84.38 538 SER A CA 1
ATOM 4175 C C . SER A 1 538 ? -31.557 -10.343 32.341 1.00 84.38 538 SER A C 1
ATOM 4177 O O . SER A 1 538 ? -31.747 -9.130 32.254 1.00 84.38 538 SER A O 1
ATOM 4179 N N . LEU A 1 539 ? -32.539 -11.183 32.680 1.00 89.94 539 LEU A N 1
ATOM 4180 C CA . LEU A 1 539 ? -33.881 -10.790 33.107 1.00 89.94 539 LEU A CA 1
ATOM 4181 C C . LEU A 1 539 ? -34.381 -11.736 34.207 1.00 89.94 539 LEU A C 1
ATOM 4183 O O . LEU A 1 539 ? -34.582 -12.923 33.959 1.00 89.94 539 LEU A O 1
ATOM 4187 N N . GLU A 1 540 ? -34.660 -11.206 35.395 1.00 92.38 540 GLU A N 1
ATOM 4188 C CA . GLU A 1 540 ? -35.294 -11.935 36.496 1.00 92.38 540 GLU A CA 1
ATOM 4189 C C . GLU A 1 540 ? -36.670 -11.342 36.826 1.00 92.38 540 GLU A C 1
ATOM 4191 O O . GLU A 1 540 ? -36.797 -10.149 37.092 1.00 92.38 540 GLU A O 1
ATOM 4196 N N . VAL A 1 541 ? -37.715 -12.173 36.831 1.00 95.38 541 VAL A N 1
ATOM 4197 C CA . VAL A 1 541 ? -39.110 -11.757 37.027 1.00 95.38 541 VAL A CA 1
ATOM 4198 C C . VAL A 1 541 ? -39.709 -12.470 38.235 1.00 95.38 541 VAL A C 1
ATOM 4200 O O . VAL A 1 541 ? -40.088 -13.636 38.156 1.00 95.38 541 VAL A O 1
ATOM 4203 N N . ALA A 1 542 ? -39.818 -11.753 39.351 1.00 94.75 542 ALA A N 1
ATOM 4204 C CA . ALA A 1 542 ? -40.548 -12.163 40.551 1.00 94.75 542 ALA A CA 1
ATOM 4205 C C . ALA A 1 542 ? -41.979 -11.590 40.604 1.00 94.75 542 ALA A C 1
ATOM 4207 O O . ALA A 1 542 ? -42.851 -12.164 41.250 1.00 94.75 542 ALA A O 1
ATOM 4208 N N . GLY A 1 543 ? -42.214 -10.459 39.933 1.00 95.12 543 GLY A N 1
ATOM 4209 C CA . GLY A 1 543 ? -43.509 -9.798 39.790 1.00 95.12 543 GLY A CA 1
ATOM 4210 C C . GLY A 1 543 ? -44.159 -10.103 38.440 1.00 95.12 543 GLY A C 1
ATOM 4211 O O . GLY A 1 543 ? -44.412 -11.261 38.120 1.00 95.12 543 GLY A O 1
ATOM 4212 N N . THR A 1 544 ? -44.447 -9.076 37.638 1.00 96.38 544 THR A N 1
ATOM 4213 C CA . THR A 1 544 ? -45.019 -9.225 36.287 1.00 96.38 544 THR A CA 1
ATOM 4214 C C . THR A 1 544 ? -44.170 -8.510 35.240 1.00 96.38 544 THR A C 1
ATOM 4216 O O . THR A 1 544 ? -43.819 -7.350 35.416 1.00 96.38 544 THR A O 1
ATOM 4219 N N . ALA A 1 545 ? -43.875 -9.158 34.119 1.00 97.19 545 ALA A N 1
ATOM 4220 C CA . ALA A 1 545 ? -43.240 -8.525 32.969 1.00 97.19 545 ALA A CA 1
ATOM 4221 C C . ALA A 1 545 ? -44.034 -8.840 31.696 1.00 97.19 545 ALA A C 1
ATOM 4223 O O . ALA A 1 545 ? -44.353 -9.999 31.446 1.00 97.19 545 ALA A O 1
ATOM 4224 N N . ASP A 1 546 ? -44.345 -7.826 30.892 1.00 98.00 546 ASP A N 1
ATOM 4225 C CA . ASP A 1 546 ? -45.047 -7.984 29.618 1.00 98.00 546 ASP A CA 1
ATOM 4226 C C . ASP A 1 546 ? -44.265 -7.335 28.474 1.00 98.00 546 ASP A C 1
ATOM 4228 O O . ASP A 1 546 ? -43.984 -6.136 28.492 1.00 98.00 546 ASP A O 1
ATOM 4232 N N . ILE A 1 547 ? -43.928 -8.129 27.461 1.00 98.00 547 ILE A N 1
ATOM 4233 C CA . ILE A 1 547 ? -43.433 -7.644 26.173 1.00 98.00 547 ILE A CA 1
ATOM 4234 C C . ILE A 1 547 ? -44.656 -7.497 25.278 1.00 98.00 547 ILE A C 1
ATOM 4236 O O . ILE A 1 547 ? -45.206 -8.489 24.802 1.00 98.00 547 ILE A O 1
ATOM 4240 N N . THR A 1 548 ? -45.103 -6.266 25.059 1.00 97.75 548 THR A N 1
ATOM 4241 C CA . THR A 1 548 ? -46.309 -5.992 24.267 1.00 97.75 548 THR A CA 1
ATOM 4242 C C . THR A 1 548 ? -46.100 -6.355 22.793 1.00 97.75 548 THR A C 1
ATOM 4244 O O . THR A 1 548 ? -44.984 -6.616 22.356 1.00 97.75 548 THR A O 1
ATOM 4247 N N . THR A 1 549 ? -47.153 -6.307 21.973 1.00 96.75 549 THR A N 1
ATOM 4248 C CA . THR A 1 549 ? -47.081 -6.625 20.532 1.00 96.75 549 THR A CA 1
ATOM 4249 C C . THR A 1 549 ? -46.039 -5.807 19.755 1.00 96.75 549 THR A C 1
ATOM 4251 O O . THR A 1 549 ? -45.489 -6.301 18.772 1.00 96.75 549 THR A O 1
ATOM 4254 N N . ASN A 1 550 ? -45.749 -4.578 20.194 1.00 94.81 550 ASN A N 1
ATOM 4255 C CA . ASN A 1 550 ? -44.717 -3.723 19.594 1.00 94.81 550 ASN A CA 1
ATOM 4256 C C . ASN A 1 550 ? -43.350 -3.854 20.286 1.00 94.81 550 ASN A C 1
ATOM 4258 O O . ASN A 1 550 ? -42.351 -3.377 19.754 1.00 94.81 550 ASN A O 1
ATOM 4262 N N . GLY A 1 551 ? -43.307 -4.489 21.458 1.00 96.62 551 GLY A N 1
ATOM 4263 C CA . GLY A 1 551 ? -42.097 -4.685 22.239 1.00 96.62 551 GLY A CA 1
ATOM 4264 C C . GLY A 1 551 ? -41.147 -5.693 21.601 1.00 96.62 551 GLY A C 1
ATOM 4265 O O . GLY A 1 551 ? -41.559 -6.720 21.050 1.00 96.62 551 GLY A O 1
ATOM 4266 N N . VAL A 1 552 ? -39.853 -5.402 21.710 1.00 97.25 552 VAL A N 1
ATOM 4267 C CA . VAL A 1 552 ? -38.776 -6.311 21.316 1.00 97.25 552 VAL A CA 1
ATOM 4268 C C . VAL A 1 552 ? -37.790 -6.404 22.467 1.00 97.25 552 VAL A C 1
ATOM 4270 O O . VAL A 1 552 ? -37.287 -5.385 22.912 1.00 97.25 552 VAL A O 1
ATOM 4273 N N . LEU A 1 553 ? -37.483 -7.606 22.936 1.00 95.00 553 LEU A N 1
ATOM 4274 C CA . LEU A 1 553 ? -36.406 -7.847 23.891 1.00 95.00 553 LEU A CA 1
ATOM 4275 C C . LEU A 1 553 ? -35.327 -8.689 23.217 1.00 95.00 553 LEU A C 1
ATOM 4277 O O . LEU A 1 553 ? -35.596 -9.820 22.819 1.00 95.00 553 LEU A O 1
ATOM 4281 N N . ASN A 1 554 ? -34.118 -8.155 23.102 1.00 92.38 554 ASN A N 1
ATOM 4282 C CA . ASN A 1 554 ? -32.951 -8.876 22.616 1.00 92.38 554 ASN A CA 1
ATOM 4283 C C . ASN A 1 554 ? -31.981 -9.089 23.775 1.00 92.38 554 ASN A C 1
ATOM 4285 O O . ASN A 1 554 ? -31.579 -8.134 24.430 1.00 92.38 554 ASN A O 1
ATOM 4289 N N . ILE A 1 555 ? -31.584 -10.332 24.009 1.00 88.00 555 ILE A N 1
ATOM 4290 C CA . ILE A 1 555 ? -30.528 -10.704 24.943 1.00 88.00 555 ILE A CA 1
ATOM 4291 C C . ILE A 1 555 ? -29.417 -11.341 24.114 1.00 88.00 555 ILE A C 1
ATOM 4293 O O . ILE A 1 555 ? -29.624 -12.378 23.483 1.00 88.00 555 ILE A O 1
ATOM 4297 N N . SER A 1 556 ? -28.254 -10.700 24.108 1.00 82.94 556 SER A N 1
ATOM 4298 C CA . SER A 1 556 ? -27.053 -11.152 23.404 1.00 82.94 556 SER A CA 1
ATOM 4299 C C . SER A 1 556 ? -25.990 -11.575 24.415 1.00 82.94 556 SER A C 1
ATOM 4301 O O . SER A 1 556 ? -25.912 -10.999 25.504 1.00 82.94 556 SER A O 1
ATOM 4303 N N . GLN A 1 557 ? -25.163 -12.552 24.033 1.00 75.31 557 GLN A N 1
ATOM 4304 C CA . GLN A 1 557 ? -24.156 -13.173 24.908 1.00 75.31 557 GLN A CA 1
ATOM 4305 C C . GLN A 1 557 ? -24.786 -13.755 26.180 1.00 75.31 557 GLN A C 1
ATOM 4307 O O . GLN A 1 557 ? -24.268 -13.604 27.284 1.00 75.31 557 GLN A O 1
ATOM 4312 N N . ALA A 1 558 ? -25.963 -14.364 26.019 1.00 71.56 558 ALA A N 1
ATOM 4313 C CA . ALA A 1 558 ? -26.748 -14.923 27.110 1.00 71.56 558 ALA A CA 1
ATOM 4314 C C . ALA A 1 558 ? -25.925 -15.924 27.953 1.00 71.56 558 ALA A C 1
ATOM 4316 O O . ALA A 1 558 ? -25.284 -16.825 27.409 1.00 71.56 558 ALA A O 1
ATOM 4317 N N . THR A 1 559 ? -25.951 -15.757 29.278 1.00 66.94 559 THR A N 1
ATOM 4318 C CA . THR A 1 559 ? -25.307 -16.635 30.273 1.00 66.94 559 THR A CA 1
ATOM 4319 C C . THR A 1 559 ? -26.273 -17.716 30.784 1.00 66.94 559 THR A C 1
ATOM 4321 O O . THR A 1 559 ? -27.413 -17.824 30.322 1.00 66.94 559 THR A O 1
ATOM 4324 N N . GLU A 1 560 ? -25.827 -18.556 31.730 1.00 69.62 560 GLU A N 1
ATOM 4325 C CA . GLU A 1 560 ? -26.694 -19.546 32.380 1.00 69.62 560 GLU A CA 1
ATOM 4326 C C . GLU A 1 560 ? -27.910 -18.862 33.027 1.00 69.62 560 GLU A C 1
ATOM 4328 O O . GLU A 1 560 ? -27.765 -17.943 33.824 1.00 69.62 560 GLU A O 1
ATOM 4333 N N . HIS A 1 561 ? -29.120 -19.316 32.681 1.00 75.25 561 HIS A N 1
ATOM 4334 C CA . HIS A 1 561 ? -30.389 -18.750 33.153 1.00 75.25 561 HIS A CA 1
ATOM 4335 C C . HIS A 1 561 ? -30.620 -17.280 32.771 1.00 75.25 561 HIS A C 1
ATOM 4337 O O . HIS A 1 561 ? -31.231 -16.531 33.535 1.00 75.25 561 HIS A O 1
ATOM 4343 N N . ALA A 1 562 ? -30.214 -16.884 31.559 1.00 78.12 562 ALA A N 1
ATOM 4344 C CA . ALA A 1 562 ? -30.399 -15.529 31.033 1.00 78.12 562 ALA A CA 1
ATOM 4345 C C . ALA A 1 562 ? -31.802 -14.946 31.281 1.00 78.12 562 ALA A C 1
ATOM 4347 O O . ALA A 1 562 ? -31.929 -13.768 31.612 1.00 78.12 562 ALA A O 1
ATOM 4348 N N . VAL A 1 563 ? -32.855 -15.765 31.186 1.00 88.12 563 VAL A N 1
ATOM 4349 C CA . VAL A 1 563 ? -34.195 -15.399 31.665 1.00 88.12 563 VAL A CA 1
ATOM 4350 C C . VAL A 1 563 ? -34.624 -16.308 32.808 1.00 88.12 563 VAL A C 1
ATOM 4352 O O . VAL A 1 563 ? -34.666 -17.533 32.667 1.00 88.12 563 VAL A O 1
ATOM 4355 N N . LYS A 1 564 ? -35.039 -15.705 33.923 1.00 90.38 564 LYS A N 1
ATOM 4356 C CA . LYS A 1 564 ? -35.495 -16.414 35.114 1.00 90.38 564 LYS A CA 1
ATOM 4357 C C . LYS A 1 564 ? -36.839 -15.877 35.603 1.00 90.38 564 LYS A C 1
ATOM 4359 O O . LYS A 1 564 ? -36.954 -14.704 35.933 1.00 90.38 564 LYS A O 1
ATOM 4364 N N . VAL A 1 565 ? -37.859 -16.724 35.705 1.00 92.25 565 VAL A N 1
ATOM 4365 C CA . VAL A 1 565 ? -39.142 -16.364 36.342 1.00 92.25 565 VAL A CA 1
ATOM 4366 C C . VAL A 1 565 ? -39.221 -17.059 37.692 1.00 92.25 565 VAL A C 1
ATOM 4368 O O . VAL A 1 565 ? -39.214 -18.285 37.738 1.00 92.25 565 VAL A O 1
ATOM 4371 N N . VAL A 1 566 ? -39.279 -16.305 38.786 1.00 91.81 566 VAL A N 1
ATOM 4372 C CA . VAL A 1 566 ? -39.115 -16.814 40.161 1.00 91.81 566 VAL A CA 1
ATOM 4373 C C . VAL A 1 566 ? -40.295 -16.454 41.051 1.00 91.81 566 VAL A C 1
ATOM 4375 O O . VAL A 1 566 ? -41.101 -15.604 40.697 1.00 91.81 566 VAL A O 1
ATOM 4378 N N . ASN A 1 567 ? -40.393 -17.081 42.228 1.00 87.44 567 ASN A N 1
ATOM 4379 C CA . ASN A 1 567 ? -41.326 -16.693 43.299 1.00 87.44 567 ASN A CA 1
ATOM 4380 C C . ASN A 1 567 ? -42.804 -16.552 42.867 1.00 87.44 567 ASN A C 1
ATOM 4382 O O . ASN A 1 567 ? -43.550 -15.773 43.455 1.00 87.44 567 ASN A O 1
ATOM 4386 N N . GLY A 1 568 ? -43.240 -17.310 41.854 1.00 85.25 568 GLY A N 1
ATOM 4387 C CA . GLY A 1 568 ? -44.604 -17.226 41.317 1.00 85.25 568 GLY A CA 1
ATOM 4388 C C . GLY A 1 568 ? -44.865 -16.040 40.378 1.00 85.25 568 GLY A C 1
ATOM 4389 O O . GLY A 1 568 ? -46.025 -15.771 40.073 1.00 85.25 568 GLY A O 1
ATOM 4390 N N . GLY A 1 569 ? -43.817 -15.352 39.915 1.00 93.88 569 GLY A N 1
ATOM 4391 C CA . GLY A 1 569 ? -43.905 -14.260 38.947 1.00 93.88 569 GLY A CA 1
ATOM 4392 C C . GLY A 1 569 ? -44.470 -14.685 37.590 1.00 93.88 569 GLY A C 1
ATOM 4393 O O . GLY A 1 569 ? -44.591 -15.876 37.292 1.00 93.88 569 GLY A O 1
ATOM 4394 N N . ASN A 1 570 ? -44.818 -13.705 36.758 1.00 96.38 570 ASN A N 1
ATOM 4395 C CA . ASN A 1 570 ? -45.450 -13.914 35.459 1.00 96.38 570 ASN A CA 1
ATOM 4396 C C . ASN A 1 570 ? -44.751 -13.112 34.352 1.00 96.38 570 ASN A C 1
ATOM 4398 O O . ASN A 1 570 ? -44.697 -11.885 34.407 1.00 96.38 570 ASN A O 1
ATOM 4402 N N . LEU A 1 571 ? -44.251 -13.800 33.331 1.00 97.38 571 LEU A N 1
ATOM 4403 C CA . LEU A 1 571 ? -43.721 -13.205 32.108 1.00 97.38 571 LEU A CA 1
ATOM 4404 C C . LEU A 1 571 ? -44.693 -13.484 30.954 1.00 97.38 571 LEU A C 1
ATOM 4406 O O . LEU A 1 571 ? -45.067 -14.632 30.715 1.00 97.38 571 LEU A O 1
ATOM 4410 N N . SER A 1 572 ? -45.072 -12.462 30.195 1.00 97.62 572 SER A N 1
ATOM 4411 C CA . SER A 1 572 ? -45.819 -12.611 28.946 1.00 97.62 572 SER A CA 1
ATOM 4412 C C . SER A 1 572 ? -45.068 -11.989 27.776 1.00 97.62 572 SER A C 1
ATOM 4414 O O . SER A 1 572 ? -44.539 -10.886 27.873 1.00 97.62 572 SER A O 1
ATOM 4416 N N . ASN A 1 573 ? -45.017 -12.701 26.651 1.00 97.56 573 ASN A N 1
ATOM 4417 C CA . ASN A 1 573 ? -44.451 -12.187 25.407 1.00 97.56 573 ASN A CA 1
ATOM 4418 C C . ASN A 1 573 ? -45.514 -12.153 24.311 1.00 97.56 573 ASN A C 1
ATOM 4420 O O . ASN A 1 573 ? -45.858 -13.194 23.765 1.00 97.56 573 ASN A O 1
ATOM 4424 N N . HIS A 1 574 ? -46.008 -10.970 23.967 1.00 98.12 574 HIS A N 1
ATOM 4425 C CA . HIS A 1 574 ? -46.897 -10.710 22.832 1.00 98.12 574 HIS A CA 1
ATOM 4426 C C . HIS A 1 574 ? -46.149 -10.177 21.598 1.00 98.12 574 HIS A C 1
ATOM 4428 O O . HIS A 1 574 ? -46.711 -10.172 20.502 1.00 98.12 574 HIS A O 1
ATOM 4434 N N . GLY A 1 575 ? -44.910 -9.710 21.771 1.00 97.56 575 GLY A N 1
ATOM 4435 C CA . GLY A 1 575 ? -44.064 -9.124 20.732 1.00 97.56 575 GLY A CA 1
ATOM 4436 C C . GLY A 1 575 ? -42.969 -10.075 20.265 1.00 97.56 575 GLY A C 1
ATOM 4437 O O . GLY A 1 575 ? -43.246 -11.171 19.768 1.00 97.56 575 GLY A O 1
ATOM 4438 N N . LYS A 1 576 ? -41.710 -9.640 20.380 1.00 97.50 576 LYS A N 1
ATOM 4439 C CA . LYS A 1 576 ? -40.533 -10.450 20.035 1.00 97.50 576 LYS A CA 1
ATOM 4440 C C . LYS A 1 576 ? -39.574 -10.551 21.212 1.00 97.50 576 LYS A C 1
ATOM 4442 O O . LYS A 1 576 ? -39.205 -9.542 21.799 1.00 97.50 576 LYS A O 1
ATOM 4447 N N . MET A 1 577 ? -39.102 -11.757 21.483 1.00 95.56 577 MET A N 1
ATOM 4448 C CA . MET A 1 577 ? -38.048 -12.031 22.448 1.00 95.56 577 MET A CA 1
ATOM 4449 C C . MET A 1 577 ? -36.973 -12.856 21.746 1.00 95.56 577 MET A C 1
ATOM 4451 O O . MET A 1 577 ? -37.275 -13.923 21.221 1.00 95.56 577 MET A O 1
ATOM 4455 N N . ASN A 1 578 ? -35.744 -12.357 21.686 1.00 92.69 578 ASN A N 1
ATOM 4456 C CA . ASN A 1 578 ? -34.612 -13.027 21.058 1.00 92.69 578 ASN A CA 1
ATOM 4457 C C . ASN A 1 578 ? -33.528 -13.248 22.113 1.00 92.69 578 ASN A C 1
ATOM 4459 O O . ASN A 1 578 ? -33.084 -12.286 22.730 1.00 92.69 578 ASN A O 1
ATOM 4463 N N . ILE A 1 579 ? -33.104 -14.492 22.312 1.00 88.31 579 ILE A N 1
ATOM 4464 C CA . ILE A 1 579 ? -32.052 -14.870 23.258 1.00 88.31 579 ILE A CA 1
ATOM 4465 C C . ILE A 1 579 ? -30.976 -15.597 22.462 1.00 88.31 579 ILE A C 1
ATOM 4467 O O . ILE A 1 579 ? -31.250 -16.634 21.856 1.00 88.31 579 ILE A O 1
ATOM 4471 N N . MET A 1 580 ? -29.782 -15.013 22.413 1.00 83.69 580 MET A N 1
ATOM 4472 C CA . MET A 1 580 ? -28.670 -15.495 21.602 1.00 83.69 580 MET A CA 1
ATOM 4473 C C . MET A 1 580 ? -27.434 -15.710 22.475 1.00 83.69 580 MET A C 1
ATOM 4475 O O . MET A 1 580 ? -26.921 -14.765 23.084 1.00 83.69 580 MET A O 1
ATOM 4479 N N . ALA A 1 581 ? -26.949 -16.947 22.503 1.00 75.00 581 ALA A N 1
ATOM 4480 C CA . ALA A 1 581 ? -25.667 -17.332 23.074 1.00 75.00 581 ALA A CA 1
ATOM 4481 C C . ALA A 1 581 ? -24.645 -17.572 21.952 1.00 75.00 581 ALA A C 1
ATOM 4483 O O . ALA A 1 581 ? -24.979 -18.154 20.924 1.00 75.00 581 ALA A O 1
ATOM 4484 N N . ASP A 1 582 ? -23.404 -17.131 22.156 1.00 66.75 582 ASP A N 1
ATOM 4485 C CA . ASP A 1 582 ? -22.327 -17.114 21.156 1.00 66.75 582 ASP A CA 1
ATOM 4486 C C . ASP A 1 582 ? -21.132 -18.028 21.511 1.00 66.75 582 ASP A C 1
ATOM 4488 O O . ASP A 1 582 ? -20.155 -18.090 20.765 1.00 66.75 582 ASP A O 1
ATOM 4492 N N . ASN A 1 583 ? -21.184 -18.770 22.630 1.00 61.34 583 ASN A N 1
ATOM 4493 C CA . ASN A 1 583 ? -20.060 -19.589 23.108 1.00 61.34 583 ASN A CA 1
ATOM 4494 C C . ASN A 1 583 ? -20.332 -21.113 23.054 1.00 61.34 583 ASN A C 1
ATOM 4496 O O . ASN A 1 583 ? -21.177 -21.608 23.800 1.00 61.34 583 ASN A O 1
ATOM 4500 N N . PRO A 1 584 ? -19.567 -21.889 22.255 1.00 55.16 584 PRO A N 1
ATOM 4501 C CA . PRO A 1 584 ? -19.751 -23.336 22.099 1.00 55.16 584 PRO A CA 1
ATOM 4502 C C . PRO A 1 584 ? -19.221 -24.199 23.256 1.00 55.16 584 PRO A C 1
ATOM 4504 O O . PRO A 1 584 ? -19.490 -25.396 23.288 1.00 55.16 584 PRO A O 1
ATOM 4507 N N . ASN A 1 585 ? -18.464 -23.642 24.208 1.00 53.03 585 ASN A N 1
ATOM 4508 C CA . ASN A 1 585 ? -17.822 -24.424 25.278 1.00 53.03 585 ASN A CA 1
ATOM 4509 C C . ASN A 1 585 ? -18.692 -24.626 26.531 1.00 53.03 585 ASN A C 1
ATOM 4511 O O . ASN A 1 585 ? -18.210 -25.149 27.536 1.00 53.03 585 ASN A O 1
ATOM 4515 N N . ASN A 1 586 ? -19.955 -24.210 26.491 1.00 53.47 586 ASN A N 1
ATOM 4516 C CA . ASN A 1 586 ? -20.801 -24.085 27.667 1.00 53.47 586 ASN A CA 1
ATOM 4517 C C . ASN A 1 586 ? -22.015 -25.026 27.618 1.00 53.47 586 ASN A C 1
ATOM 4519 O O . ASN A 1 586 ? -22.764 -25.065 26.649 1.00 53.47 586 ASN A O 1
ATOM 4523 N N . LEU A 1 587 ? -22.226 -25.780 28.700 1.00 49.06 587 LEU A N 1
ATOM 4524 C CA . LEU A 1 587 ? -23.357 -26.694 28.888 1.00 49.06 587 LEU A CA 1
ATOM 4525 C C . LEU A 1 587 ? -24.515 -25.967 29.610 1.00 49.06 587 LEU A C 1
ATOM 4527 O O . LEU A 1 587 ? -24.819 -26.334 30.741 1.00 49.06 587 LEU A O 1
ATOM 4531 N N . PHE A 1 588 ? -25.155 -24.945 29.025 1.00 56.72 588 PHE A N 1
ATOM 4532 C CA . PHE A 1 588 ? -26.086 -24.073 29.780 1.00 56.72 588 PHE A CA 1
ATOM 4533 C C . PHE A 1 588 ? -27.562 -24.090 29.340 1.00 56.72 588 PHE A C 1
ATOM 4535 O O . PHE A 1 588 ? -27.938 -24.747 28.370 1.00 56.72 588 PHE A O 1
ATOM 4542 N N . GLN A 1 589 ? -28.413 -23.471 30.175 1.00 60.31 589 GLN A N 1
ATOM 4543 C CA . GLN A 1 589 ? -29.871 -23.361 30.037 1.00 60.31 589 GLN A CA 1
ATOM 4544 C C . GLN A 1 589 ? -30.266 -21.905 29.776 1.00 60.31 589 GLN A C 1
ATOM 4546 O O . GLN A 1 589 ? -29.921 -21.047 30.584 1.00 60.31 589 GLN A O 1
ATOM 4551 N N . ASP A 1 590 ? -31.029 -21.628 28.719 1.00 68.12 590 ASP A N 1
ATOM 4552 C CA . ASP A 1 590 ? -31.363 -20.254 28.305 1.00 68.12 590 ASP A CA 1
ATOM 4553 C C . ASP A 1 590 ? -32.483 -19.633 29.150 1.00 68.12 590 ASP A C 1
ATOM 4555 O O . ASP A 1 590 ? -32.531 -18.418 29.350 1.00 68.12 590 ASP A O 1
ATOM 4559 N N . ILE A 1 591 ? -33.404 -20.467 29.652 1.00 80.00 591 ILE A N 1
ATOM 4560 C CA . ILE A 1 591 ? -34.576 -20.011 30.408 1.00 80.00 591 ILE A CA 1
ATOM 4561 C C . ILE A 1 591 ? -34.845 -20.934 31.597 1.00 80.00 591 ILE A C 1
ATOM 4563 O O . ILE A 1 591 ? -34.955 -22.152 31.438 1.00 80.00 591 ILE A O 1
ATOM 4567 N N . LYS A 1 592 ? -35.038 -20.353 32.785 1.00 83.81 592 LYS A N 1
ATOM 4568 C CA . LYS A 1 592 ? -35.476 -21.056 33.997 1.00 83.81 592 LYS A CA 1
ATOM 4569 C C . LYS A 1 592 ? -36.799 -20.493 34.523 1.00 83.81 592 LYS A C 1
ATOM 4571 O O . LYS A 1 592 ? -36.955 -19.290 34.698 1.00 83.81 592 LYS A O 1
ATOM 4576 N N . ILE A 1 593 ? -37.764 -21.365 34.802 1.00 86.00 593 ILE A N 1
ATOM 4577 C CA . ILE A 1 593 ? -39.144 -20.985 35.123 1.00 86.00 593 ILE A CA 1
ATOM 4578 C C . ILE A 1 593 ? -39.597 -21.712 36.392 1.00 86.00 593 ILE A C 1
ATOM 4580 O O . ILE A 1 593 ? -39.792 -22.924 36.403 1.00 86.00 593 ILE A O 1
ATOM 4584 N N . GLU A 1 594 ? -39.781 -20.956 37.467 1.00 87.06 594 GLU A N 1
ATOM 4585 C CA . GLU A 1 594 ? -40.417 -21.363 38.727 1.00 87.06 594 GLU A CA 1
ATOM 4586 C C . GLU A 1 594 ? -41.810 -20.714 38.901 1.00 87.06 594 GLU A C 1
ATOM 4588 O O . GLU A 1 594 ? -42.602 -21.170 39.721 1.00 87.06 594 GLU A O 1
ATOM 4593 N N . GLY A 1 595 ? -42.121 -19.670 38.118 1.00 90.50 595 GLY A N 1
ATOM 4594 C CA . GLY A 1 595 ? -43.441 -19.031 38.012 1.00 90.50 595 GLY A CA 1
ATOM 4595 C C . GLY A 1 595 ? -44.166 -19.369 36.702 1.00 90.50 595 GLY A C 1
ATOM 4596 O O . GLY A 1 595 ? -44.161 -20.517 36.269 1.00 90.50 595 GLY A O 1
ATOM 4597 N N . ALA A 1 596 ? -44.783 -18.385 36.050 1.00 93.81 596 ALA A N 1
ATOM 4598 C CA . ALA A 1 596 ? -45.463 -18.541 34.764 1.00 93.81 596 ALA A CA 1
ATOM 4599 C C . ALA A 1 596 ? -44.742 -17.773 33.644 1.00 93.81 596 ALA A C 1
ATOM 4601 O O . ALA A 1 596 ? -44.415 -16.601 33.801 1.00 93.81 596 ALA A O 1
ATOM 4602 N N . PHE A 1 597 ? -44.529 -18.407 32.493 1.00 96.06 597 PHE A N 1
ATOM 4603 C CA . PHE A 1 597 ? -44.110 -17.726 31.268 1.00 96.06 597 PHE A CA 1
ATOM 4604 C C . PHE A 1 597 ? -45.018 -18.142 30.111 1.00 96.06 597 PHE A C 1
ATOM 4606 O O . PHE A 1 597 ? -45.076 -19.320 29.759 1.00 96.06 597 PHE A O 1
ATOM 4613 N N . THR A 1 598 ? -45.720 -17.173 29.517 1.00 97.12 598 THR A N 1
ATOM 4614 C CA . THR A 1 598 ? -46.564 -17.396 28.338 1.00 97.12 598 THR A CA 1
ATOM 4615 C C . THR A 1 598 ? -46.050 -16.632 27.119 1.00 97.12 598 THR A C 1
ATOM 4617 O O . THR A 1 598 ? -45.990 -15.403 27.121 1.00 97.12 598 THR A O 1
ATOM 4620 N N . ASN A 1 599 ? -45.710 -17.349 26.050 1.00 97.00 599 ASN A N 1
ATOM 4621 C CA . ASN A 1 599 ? -45.365 -16.767 24.757 1.00 97.00 599 ASN A CA 1
ATOM 4622 C C . ASN A 1 599 ? -46.576 -16.777 23.814 1.00 97.00 599 ASN A C 1
ATOM 4624 O O . ASN A 1 599 ? -46.983 -17.842 23.362 1.00 97.00 599 ASN A O 1
ATOM 4628 N N . TYR A 1 600 ? -47.100 -15.603 23.473 1.00 97.88 600 TYR A N 1
ATOM 4629 C CA . TYR A 1 600 ? -48.109 -15.369 22.430 1.00 97.88 600 TYR A CA 1
ATOM 4630 C C . TYR A 1 600 ? -47.494 -14.837 21.119 1.00 97.88 600 TYR A C 1
ATOM 4632 O O . TYR A 1 600 ? -48.094 -14.961 20.054 1.00 97.88 600 TYR A O 1
ATOM 4640 N N . GLY A 1 601 ? -46.308 -14.225 21.196 1.00 96.81 601 GLY A N 1
ATOM 4641 C CA . GLY A 1 601 ? -45.585 -13.598 20.091 1.00 96.81 601 GLY A CA 1
ATOM 4642 C C . GLY A 1 601 ? -44.516 -14.506 19.483 1.00 96.81 601 GLY A C 1
ATOM 4643 O O . GLY A 1 601 ? -44.742 -15.691 19.253 1.00 96.81 601 GLY A O 1
ATOM 4644 N N . THR A 1 602 ? -43.340 -13.948 19.185 1.00 97.19 602 THR A N 1
ATOM 4645 C CA . THR A 1 602 ? -42.177 -14.709 18.697 1.00 97.19 602 THR A CA 1
ATOM 4646 C C . THR A 1 602 ? -41.116 -14.831 19.783 1.00 97.19 602 THR A C 1
ATOM 4648 O O . THR A 1 602 ? -40.654 -13.816 20.300 1.00 97.19 602 THR A O 1
ATOM 4651 N N . LEU A 1 603 ? -40.693 -16.057 20.079 1.00 95.31 603 LEU A N 1
ATOM 4652 C CA . LEU A 1 603 ? -39.552 -16.374 20.934 1.00 95.31 603 LEU A CA 1
ATOM 4653 C C . LEU A 1 603 ? -38.463 -17.035 20.083 1.00 95.31 603 LEU A C 1
ATOM 4655 O O . LEU A 1 603 ? -38.657 -18.152 19.609 1.00 95.31 603 LEU A O 1
ATOM 4659 N N . SER A 1 604 ? -37.338 -16.356 19.873 1.00 92.62 604 SER A N 1
ATOM 4660 C CA . SER A 1 604 ? -36.180 -16.889 19.151 1.00 92.62 604 SER A CA 1
ATOM 4661 C C . SER A 1 604 ? -35.070 -17.252 20.128 1.00 92.62 604 SER A C 1
ATOM 4663 O O . SER A 1 604 ? -34.659 -16.406 20.917 1.00 92.62 604 SER A O 1
ATOM 4665 N N . LEU A 1 605 ? -34.559 -18.473 20.039 1.00 88.31 605 LEU A N 1
ATOM 4666 C CA . LEU A 1 605 ? -33.479 -18.999 20.869 1.00 88.31 605 LEU A CA 1
ATOM 4667 C C . LEU A 1 605 ? -32.353 -19.488 19.955 1.00 88.31 605 LEU A C 1
ATOM 4669 O O . LEU A 1 605 ? -32.625 -20.196 18.981 1.00 88.31 605 LEU A O 1
ATOM 4673 N N . SER A 1 606 ? -31.109 -19.117 20.240 1.00 83.50 606 SER A N 1
ATOM 4674 C CA . SER A 1 606 ? -29.938 -19.647 19.535 1.00 83.50 606 SER A CA 1
ATOM 4675 C C . SER A 1 606 ? -28.811 -19.959 20.505 1.00 83.50 606 SER A C 1
ATOM 4677 O O . SER A 1 606 ? -28.471 -19.137 21.355 1.00 83.50 606 SER A O 1
ATOM 4679 N N . HIS A 1 607 ? -28.229 -21.143 20.349 1.00 76.12 607 HIS A N 1
ATOM 4680 C CA . HIS A 1 607 ? -27.074 -21.595 21.112 1.00 76.12 607 HIS A CA 1
ATOM 4681 C C . HIS A 1 607 ? -26.234 -22.537 20.226 1.00 76.12 607 HIS A C 1
ATOM 4683 O O . HIS A 1 607 ? -26.835 -23.318 19.483 1.00 76.12 607 HIS A O 1
ATOM 4689 N N . PRO A 1 608 ? -24.887 -22.528 20.303 1.00 70.44 608 PRO A N 1
ATOM 4690 C CA . PRO A 1 608 ? -24.047 -23.341 19.410 1.00 70.44 608 PRO A CA 1
ATOM 4691 C C . PRO A 1 608 ? -24.135 -24.864 19.631 1.00 70.44 608 PRO A C 1
ATOM 4693 O O . PRO A 1 608 ? -23.767 -25.637 18.756 1.00 70.44 608 PRO A O 1
ATOM 469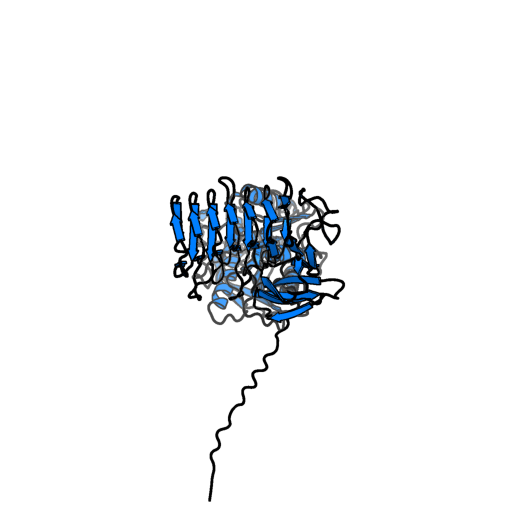6 N N . ASP A 1 609 ? -24.570 -25.298 20.819 1.00 73.88 609 ASP A N 1
ATOM 4697 C CA . ASP A 1 609 ? -24.768 -26.721 21.175 1.00 73.88 609 ASP A CA 1
ATOM 4698 C C . ASP A 1 609 ? -26.253 -27.092 21.360 1.00 73.88 609 ASP A C 1
ATOM 4700 O O . ASP A 1 609 ? -26.850 -27.771 20.528 1.00 73.88 609 ASP A O 1
ATOM 4704 N N . LYS A 1 610 ? -26.886 -26.636 22.450 1.00 75.19 610 LYS A N 1
ATOM 4705 C CA . LYS A 1 610 ? -28.292 -26.939 22.753 1.00 75.19 610 LYS A CA 1
ATOM 4706 C C . LYS A 1 610 ? -29.012 -25.756 23.386 1.00 75.19 610 LYS A C 1
ATOM 4708 O O . LYS A 1 610 ? -28.412 -25.009 24.147 1.00 75.19 610 LYS A O 1
ATOM 4713 N N . VAL A 1 611 ? -30.318 -25.679 23.149 1.00 78.38 611 VAL A N 1
ATOM 4714 C CA . VAL A 1 611 ? -31.232 -24.751 23.827 1.00 78.38 611 VAL A CA 1
ATOM 4715 C C . VAL A 1 611 ? -32.007 -25.493 24.917 1.00 78.38 611 VAL A C 1
ATOM 4717 O O . VAL A 1 611 ? -32.526 -26.585 24.667 1.00 78.38 611 VAL A O 1
ATOM 4720 N N . VAL A 1 612 ? -32.110 -24.924 26.126 1.00 81.19 612 VAL A N 1
ATOM 4721 C CA . VAL A 1 612 ? -32.823 -25.565 27.255 1.00 81.19 612 VAL A CA 1
ATOM 4722 C C . VAL A 1 612 ? -33.759 -24.595 27.979 1.00 81.19 612 VAL A C 1
ATOM 4724 O O . VAL A 1 612 ? -33.335 -23.562 28.491 1.00 81.19 612 VAL A O 1
ATOM 4727 N N . ILE A 1 613 ? -35.031 -24.994 28.101 1.00 87.44 613 ILE A N 1
ATOM 4728 C CA . ILE A 1 613 ? -36.038 -24.352 28.958 1.00 87.44 613 ILE A CA 1
ATOM 4729 C C . ILE A 1 613 ? -36.301 -25.268 30.153 1.00 87.44 613 ILE A C 1
ATOM 4731 O O . ILE A 1 613 ? -36.792 -26.388 29.992 1.00 87.44 613 ILE A O 1
ATOM 4735 N N . HIS A 1 614 ? -35.989 -24.801 31.357 1.00 87.44 614 HIS A N 1
ATOM 4736 C CA . HIS A 1 614 ? -36.110 -25.585 32.580 1.00 87.44 614 HIS A CA 1
ATOM 4737 C C . HIS A 1 614 ? -37.266 -25.083 33.444 1.00 87.44 614 HIS A C 1
ATOM 4739 O O . HIS A 1 614 ? -37.214 -23.989 34.001 1.00 87.44 614 HIS A O 1
ATOM 4745 N N . VAL A 1 615 ? -38.311 -25.902 33.572 1.00 87.69 615 VAL A N 1
ATOM 4746 C CA . VAL A 1 615 ? -39.499 -25.592 34.379 1.00 87.69 615 VAL A CA 1
ATOM 4747 C C . VAL A 1 615 ? -39.455 -26.393 35.680 1.00 87.69 615 VAL A C 1
ATOM 4749 O O . VAL A 1 615 ? -39.382 -27.621 35.653 1.00 87.69 615 VAL A O 1
ATOM 4752 N N . THR A 1 616 ? -39.491 -25.712 36.824 1.00 85.75 616 THR A N 1
ATOM 4753 C CA . THR A 1 616 ? -39.349 -26.315 38.162 1.00 85.75 616 THR A CA 1
ATOM 4754 C C . THR A 1 616 ? -40.359 -25.741 39.155 1.00 85.75 616 THR A C 1
ATOM 4756 O O . THR A 1 616 ? -41.044 -24.771 38.857 1.00 85.75 616 THR A O 1
ATOM 4759 N N . GLY A 1 617 ? -40.495 -26.347 40.340 1.00 76.81 617 GLY A N 1
ATOM 4760 C CA . GLY A 1 617 ? -41.236 -25.740 41.459 1.00 76.81 617 GLY A CA 1
ATOM 4761 C C . GLY A 1 617 ? -42.748 -25.551 41.258 1.00 76.81 617 GLY A C 1
ATOM 4762 O O . GLY A 1 617 ? -43.361 -24.814 42.020 1.00 76.81 617 GLY A O 1
ATOM 4763 N N . GLY A 1 618 ? -43.356 -26.211 40.266 1.00 80.19 618 GLY A N 1
ATOM 4764 C CA . GLY A 1 618 ? -44.762 -25.996 39.896 1.00 80.19 618 GLY A CA 1
ATOM 4765 C C . GLY A 1 618 ? -44.981 -24.858 38.893 1.00 80.19 618 GLY A C 1
ATOM 4766 O O . GLY A 1 618 ? -46.131 -24.504 38.639 1.00 80.19 618 GLY A O 1
ATOM 4767 N N . GLY A 1 619 ? -43.905 -24.312 38.319 1.00 88.06 619 GLY A N 1
ATOM 4768 C CA . GLY A 1 619 ? -43.978 -23.320 37.255 1.00 88.06 619 GLY A CA 1
ATOM 4769 C C . GLY A 1 619 ? -44.646 -23.842 35.979 1.00 88.06 619 GLY A C 1
ATOM 4770 O O . GLY A 1 619 ? -44.773 -25.049 35.758 1.00 88.06 619 GLY A O 1
ATOM 4771 N N . VAL A 1 620 ? -45.073 -22.915 35.125 1.00 92.19 620 VAL A N 1
ATOM 4772 C CA . VAL A 1 620 ? -45.790 -23.195 33.878 1.00 92.19 620 VAL A CA 1
ATOM 4773 C C . VAL A 1 620 ? -45.141 -22.430 32.736 1.00 92.19 620 VAL A C 1
ATOM 4775 O O . VAL A 1 620 ? -45.016 -21.209 32.783 1.00 92.19 620 VAL A O 1
ATOM 4778 N N . PHE A 1 621 ? -44.766 -23.156 31.687 1.00 93.75 621 PHE A N 1
ATOM 4779 C CA . PHE A 1 621 ? -44.402 -22.572 30.405 1.00 93.75 621 PHE A CA 1
ATOM 4780 C C . PHE A 1 621 ? -45.491 -22.880 29.381 1.00 93.75 621 PHE A C 1
ATOM 4782 O O . PHE A 1 621 ? -45.802 -24.048 29.141 1.00 93.75 621 PHE A O 1
ATOM 4789 N N . THR A 1 622 ? -46.038 -21.839 28.762 1.00 95.19 622 THR A N 1
ATOM 4790 C CA . THR A 1 622 ? -47.070 -21.948 27.731 1.00 95.19 622 THR A CA 1
ATOM 4791 C C . THR A 1 622 ? -46.589 -21.240 26.470 1.00 95.19 622 THR A C 1
ATOM 4793 O O . THR A 1 622 ? -46.153 -20.095 26.517 1.00 95.19 622 THR A O 1
ATOM 4796 N N . ASN A 1 623 ? -46.690 -21.902 25.321 1.00 94.94 623 ASN A N 1
ATOM 4797 C CA . ASN A 1 623 ? -46.387 -21.298 24.027 1.00 94.94 623 ASN A CA 1
ATOM 4798 C C . ASN A 1 623 ? -47.620 -21.364 23.118 1.00 94.94 623 ASN A C 1
ATOM 4800 O O . ASN A 1 623 ? -47.930 -22.422 22.577 1.00 94.94 623 ASN A O 1
ATOM 4804 N N . GLU A 1 624 ? -48.284 -20.228 22.934 1.00 95.44 624 GLU A N 1
ATOM 4805 C CA . GLU A 1 624 ? -49.391 -20.021 21.989 1.00 95.44 624 GLU A CA 1
ATOM 4806 C C . GLU A 1 624 ? -48.956 -19.247 20.730 1.00 95.44 624 GLU A C 1
ATOM 4808 O O . GLU A 1 624 ? -49.717 -19.136 19.771 1.00 95.44 624 GLU A O 1
ATOM 4813 N N . GLY A 1 625 ? -47.725 -18.728 20.724 1.00 94.56 625 GLY A N 1
ATOM 4814 C CA . GLY A 1 625 ? -47.098 -18.043 19.601 1.00 94.56 625 GLY A CA 1
ATOM 4815 C C . GLY A 1 625 ? -46.099 -18.901 18.819 1.00 94.56 625 GLY A C 1
ATOM 4816 O O . GLY A 1 625 ? -46.148 -20.134 18.800 1.00 94.56 625 GLY A O 1
ATOM 4817 N N . ILE A 1 626 ? -45.152 -18.226 18.170 1.00 94.69 626 ILE A N 1
ATOM 4818 C CA . ILE A 1 626 ? -44.073 -18.831 17.387 1.00 94.69 626 ILE A CA 1
ATOM 4819 C C . ILE A 1 626 ? -42.836 -18.977 18.270 1.00 94.69 626 ILE A C 1
ATOM 4821 O O . ILE A 1 626 ? -42.368 -18.005 18.861 1.00 94.69 626 ILE A O 1
ATOM 4825 N N . MET A 1 627 ? -42.266 -20.177 18.300 1.00 93.62 627 MET A N 1
ATOM 4826 C CA . MET A 1 627 ? -40.937 -20.424 18.850 1.00 93.62 627 MET A CA 1
ATOM 4827 C C . MET A 1 627 ? -39.989 -20.796 17.709 1.00 93.62 627 MET A C 1
ATOM 4829 O O . MET A 1 627 ? -40.297 -21.679 16.909 1.00 93.62 627 MET A O 1
ATOM 4833 N N . VAL A 1 628 ? -38.848 -20.116 17.626 1.00 90.44 628 VAL A N 1
ATOM 4834 C CA . VAL A 1 628 ? -37.790 -20.364 16.644 1.00 90.44 628 VAL A CA 1
ATOM 4835 C C . VAL A 1 628 ? -36.541 -20.790 17.397 1.00 90.44 628 VAL A C 1
ATOM 4837 O O . VAL A 1 628 ? -36.037 -20.039 18.222 1.00 90.44 628 VAL A O 1
ATOM 4840 N N . VAL A 1 629 ? -36.018 -21.971 17.089 1.00 86.62 629 VAL A N 1
ATOM 4841 C CA . VAL A 1 629 ? -34.717 -22.426 17.590 1.00 86.62 629 VAL A CA 1
ATOM 4842 C C . VAL A 1 629 ? -33.758 -22.427 16.408 1.00 86.62 629 VAL A C 1
ATOM 4844 O O . VAL A 1 629 ? -34.040 -23.072 15.398 1.00 86.62 629 VAL A O 1
ATOM 4847 N N . LYS A 1 630 ? -32.678 -21.649 16.494 1.00 74.31 630 LYS A N 1
ATOM 4848 C CA . LYS A 1 630 ? -31.640 -21.585 15.461 1.00 74.31 630 LYS A CA 1
ATOM 4849 C C . LYS A 1 630 ? -30.434 -22.401 15.922 1.00 74.31 630 LYS A C 1
ATOM 4851 O O . LYS A 1 630 ? -29.889 -22.111 16.983 1.00 74.31 630 LYS A O 1
ATOM 4856 N N . GLU A 1 631 ? -30.043 -23.391 15.125 1.00 61.47 631 GLU A N 1
ATOM 4857 C CA . GLU A 1 631 ? -28.677 -23.927 15.150 1.00 61.47 631 GLU A CA 1
ATOM 4858 C C . GLU A 1 631 ? -27.776 -22.927 14.414 1.00 61.47 631 GLU A C 1
ATOM 4860 O O . GLU A 1 631 ? -28.161 -22.432 13.347 1.00 61.47 631 GLU A O 1
ATOM 4865 N N . GLU A 1 632 ? -26.625 -22.600 15.002 1.00 54.31 632 GLU A N 1
ATOM 4866 C CA . GLU A 1 632 ? -25.545 -21.885 14.305 1.00 54.31 632 GLU A CA 1
ATOM 4867 C C . GLU A 1 632 ? -24.595 -22.849 13.593 1.00 54.31 632 GLU A C 1
ATOM 4869 O O . GLU A 1 632 ? -24.247 -23.895 14.188 1.00 54.31 632 GLU A O 1
#

Radius of gyration: 37.23 Å; chains: 1; bounding box: 85×70×101 Å

Foldseek 3Di:
DDDDDDDPDPPPPPPPPPPAFDADDFFLQDQPFPFKDKDWFAFLFWFFWAFAQPDDDVCVVPVWSLATDLLHTGGDTKGKMKIAGPPDPALAFAEEEEEEADLLTDDFLVQQLRVVLCGSNNSRGHTYMYIGFRRGANQQDALRSLLSLLRLLLRLLSVLLSQLVCCVPVVPVSYDNQRYEAEYAHSSNSSRVCLQQVQDQVSRDPSQDFDADPNDTRHHSDDSLPHTPNSVDTSRHQAYEYQLYWYLDLVSQPAQNTHEYEYFDECQACARHQAKDFGCPRPCPVDDHRPHRITGHDPVNVVSCVVRNHHYHYHYHHPCYRPRQDDPDNDGDPVVSSSVSCSCLVPPFAWDDKDKDWAQEEEPVPQKIKIFIDPTQFQFKNKDWAQWDWPDDDRRGRMTIIRGHLPGPWTKIKIWTAGSSRNIYDIDMGTHHYDYQEEWEQQDAAEEQQCLCRIPVSGRAAANYEYEDEADDDAAHEYEHDAPDEHEYAEYEAYASYAYEYNYEYEHDCHLAYHALHEAEFQAEYEYEYDPDQPGANYEFLAEYEQAQNGEYEYEQQHAANDEYDNQGEYEYNHYYAHEHDDPPDPHERHEFLHEYEYCEEYEYEDQPDYHHHYDNPYDYYYNYHYHYDHD

pLDDT: mean 88.93, std 13.81, range [29.45, 98.94]